Protein AF-A0A9E4GJN6-F1 (afdb_monomer)

pLDDT: mean 84.52, std 15.4, range [26.72, 98.75]

Structure (mmCIF, N/CA/C/O backbone):
data_AF-A0A9E4GJN6-F1
#
_entry.id   AF-A0A9E4GJN6-F1
#
loop_
_atom_site.group_PDB
_atom_site.id
_atom_site.type_symbol
_atom_site.label_atom_id
_atom_site.label_alt_id
_atom_site.label_comp_id
_atom_site.label_asym_id
_atom_site.label_entity_id
_atom_site.label_seq_id
_atom_site.pdbx_PDB_ins_code
_atom_site.Cartn_x
_atom_site.Cartn_y
_atom_site.Cartn_z
_atom_site.occupancy
_atom_site.B_iso_or_equiv
_atom_site.auth_seq_id
_atom_site.auth_comp_id
_atom_site.auth_asym_id
_atom_site.auth_atom_id
_atom_site.pdbx_PDB_model_num
ATOM 1 N N . LEU A 1 1 ? 10.214 26.063 62.057 1.00 31.38 1 LEU A N 1
ATOM 2 C CA . LEU A 1 1 ? 10.493 26.583 60.701 1.00 31.38 1 LEU A CA 1
ATOM 3 C C . LEU A 1 1 ? 10.952 25.384 59.884 1.00 31.38 1 LEU A C 1
ATOM 5 O O . LEU A 1 1 ? 11.911 24.761 60.309 1.00 31.38 1 LEU A O 1
ATOM 9 N N . MET A 1 2 ? 10.100 24.834 59.010 1.00 27.89 2 MET A N 1
ATOM 10 C CA . MET A 1 2 ? 9.991 25.189 57.573 1.00 27.89 2 MET A CA 1
ATOM 11 C C . MET A 1 2 ? 11.315 24.928 56.828 1.00 27.89 2 MET A C 1
ATOM 13 O O . MET A 1 2 ? 12.342 25.403 57.285 1.00 27.89 2 MET A O 1
ATOM 17 N N . ALA A 1 3 ? 11.370 24.251 55.681 1.00 27.33 3 ALA A N 1
ATOM 18 C CA . ALA A 1 3 ? 10.321 23.753 54.797 1.00 27.33 3 ALA A CA 1
ATOM 19 C C . ALA A 1 3 ? 10.941 22.824 53.728 1.00 27.33 3 ALA A C 1
ATOM 21 O O . ALA A 1 3 ? 12.058 23.072 53.294 1.00 27.33 3 ALA A O 1
ATOM 22 N N . ILE A 1 4 ? 10.159 21.815 53.326 1.00 30.69 4 ILE A N 1
ATOM 23 C CA . ILE A 1 4 ? 9.857 21.399 51.941 1.00 30.69 4 ILE A CA 1
ATOM 24 C C . ILE A 1 4 ? 11.052 21.118 51.009 1.00 30.69 4 ILE A C 1
ATOM 26 O O . ILE A 1 4 ? 11.680 22.035 50.491 1.00 30.69 4 ILE A O 1
ATOM 30 N N . VAL A 1 5 ? 11.231 19.839 50.662 1.00 31.20 5 VAL A N 1
ATOM 31 C CA . VAL A 1 5 ? 11.744 19.433 49.344 1.00 31.20 5 VAL A CA 1
ATOM 32 C C . VAL A 1 5 ? 10.673 18.564 48.698 1.00 31.20 5 VAL A C 1
ATOM 34 O O . VAL A 1 5 ? 10.258 17.549 49.256 1.00 31.20 5 VAL A O 1
ATOM 37 N N . ALA A 1 6 ? 10.166 19.064 47.576 1.00 26.72 6 ALA A N 1
ATOM 38 C CA . ALA A 1 6 ? 9.116 18.478 46.770 1.00 26.72 6 ALA A CA 1
ATOM 39 C C . ALA A 1 6 ? 9.614 17.216 46.057 1.00 26.72 6 ALA A C 1
ATOM 41 O O . ALA A 1 6 ? 10.725 17.176 45.533 1.00 26.72 6 ALA A O 1
ATOM 42 N N . CYS A 1 7 ? 8.754 16.204 46.050 1.00 27.55 7 CYS A N 1
ATOM 43 C CA . CYS A 1 7 ? 8.857 15.017 45.220 1.00 27.55 7 CYS A CA 1
ATOM 44 C C . CYS A 1 7 ? 8.468 15.423 43.790 1.00 27.55 7 CYS A C 1
ATOM 46 O O . CYS A 1 7 ? 7.348 15.892 43.587 1.00 27.55 7 CYS A O 1
ATOM 48 N N . PHE A 1 8 ? 9.384 15.288 42.831 1.00 27.77 8 PHE A N 1
ATOM 49 C CA . PHE A 1 8 ? 9.070 15.355 41.405 1.00 27.77 8 PHE A CA 1
ATOM 50 C C . PHE A 1 8 ? 8.965 13.921 40.878 1.00 27.77 8 PHE A C 1
ATOM 52 O O . PHE A 1 8 ? 9.944 13.179 40.866 1.00 27.77 8 PHE A O 1
ATOM 59 N N . LEU A 1 9 ? 7.734 13.553 40.529 1.00 37.59 9 LEU A N 1
ATOM 60 C CA . LEU A 1 9 ? 7.370 12.468 39.621 1.00 37.59 9 LEU A CA 1
ATOM 61 C C . LEU A 1 9 ? 7.603 12.918 38.165 1.00 37.59 9 LEU A C 1
ATOM 63 O O . LEU A 1 9 ? 7.731 14.122 37.932 1.00 37.59 9 LEU A O 1
ATOM 67 N N . LEU A 1 10 ? 7.497 11.945 37.243 1.00 31.16 10 LEU A N 1
ATOM 68 C CA . LEU A 1 10 ? 7.407 12.009 35.766 1.00 31.16 10 LEU A CA 1
ATOM 69 C C . LEU A 1 10 ? 8.716 11.612 35.054 1.00 31.16 10 LEU A C 1
ATOM 71 O O . LEU A 1 10 ? 9.776 12.122 35.392 1.00 31.16 10 LEU A O 1
ATOM 75 N N . SER A 1 11 ? 8.730 10.719 34.062 1.00 29.59 11 SER A N 1
ATOM 76 C CA . SER A 1 11 ? 7.652 9.983 33.376 1.00 29.59 11 SER A CA 1
ATOM 77 C C . SER A 1 11 ? 8.305 8.911 32.492 1.00 29.59 11 SER A C 1
ATOM 79 O O . SER A 1 11 ? 9.016 9.259 31.552 1.00 29.59 11 SER A O 1
ATOM 81 N N . GLY A 1 12 ? 8.102 7.630 32.805 1.00 27.38 12 GLY A N 1
ATOM 82 C CA . GLY A 1 12 ? 8.362 6.537 31.864 1.00 27.38 12 GLY A CA 1
ATOM 83 C C . GLY A 1 12 ? 7.156 6.369 30.941 1.00 27.38 12 GLY A C 1
ATOM 84 O O . GLY A 1 12 ? 6.028 6.573 31.393 1.00 27.38 12 GLY A O 1
ATOM 85 N N . GLY A 1 13 ? 7.379 6.001 29.677 1.00 33.31 13 GLY A N 1
ATOM 86 C CA . GLY A 1 13 ? 6.346 5.341 28.880 1.00 33.31 13 GLY A CA 1
ATOM 87 C C . GLY A 1 13 ? 6.013 4.043 29.600 1.00 33.31 13 GLY A C 1
ATOM 88 O O . GLY A 1 13 ? 6.795 3.098 29.590 1.00 33.31 13 GLY A O 1
ATOM 89 N N . ALA A 1 14 ? 4.946 4.078 30.387 1.00 36.75 14 ALA A N 1
ATOM 90 C CA . ALA A 1 14 ? 4.590 2.994 31.271 1.00 36.75 14 ALA A CA 1
ATOM 91 C C . ALA A 1 14 ? 3.923 1.898 30.442 1.00 36.75 14 ALA A C 1
ATOM 93 O O . ALA A 1 14 ? 2.883 2.139 29.836 1.00 36.75 14 ALA A O 1
ATOM 94 N N . PHE A 1 15 ? 4.440 0.672 30.515 1.00 42.88 15 PHE A N 1
ATOM 95 C CA . PHE A 1 15 ? 3.524 -0.460 30.568 1.00 42.88 15 PHE A CA 1
ATOM 96 C C . PHE A 1 15 ? 2.531 -0.141 31.682 1.00 42.88 15 PHE A C 1
ATOM 98 O O . PHE A 1 15 ? 2.933 0.025 32.841 1.00 42.88 15 PHE A O 1
ATOM 105 N N . ALA A 1 16 ? 1.254 0.012 31.349 1.00 40.25 16 ALA A N 1
ATOM 106 C CA . ALA A 1 16 ? 0.250 0.099 32.386 1.00 40.25 16 ALA A CA 1
ATOM 107 C C . ALA A 1 16 ? 0.210 -1.276 33.061 1.00 40.25 16 ALA A C 1
ATOM 109 O O . ALA A 1 16 ? -0.337 -2.232 32.518 1.00 40.25 16 ALA A O 1
ATOM 110 N N . GLN A 1 17 ? 0.828 -1.395 34.241 1.00 43.16 17 GLN A N 1
ATOM 111 C CA . GLN A 1 17 ? 0.451 -2.447 35.174 1.00 43.16 17 GLN A CA 1
ATOM 112 C C . GLN A 1 17 ? -0.964 -2.115 35.629 1.00 43.16 17 GLN A C 1
ATOM 114 O O . GLN A 1 17 ? -1.170 -1.371 36.590 1.00 43.16 17 GLN A O 1
ATOM 119 N N . THR A 1 18 ? -1.944 -2.622 34.891 1.00 46.59 18 THR A N 1
ATOM 120 C CA . THR A 1 18 ? -3.306 -2.683 35.399 1.00 46.59 18 THR A CA 1
ATOM 121 C C . THR A 1 18 ? -3.316 -3.670 36.571 1.00 46.59 18 THR A C 1
ATOM 123 O O . THR A 1 18 ? -2.390 -4.470 36.746 1.00 46.59 18 THR A O 1
ATOM 126 N N . GLY A 1 19 ? -4.359 -3.649 37.401 1.00 48.06 19 GLY A N 1
ATOM 127 C CA . GLY A 1 19 ? -4.538 -4.686 38.424 1.00 48.06 19 GLY A CA 1
ATOM 128 C C . GLY A 1 19 ? -4.570 -6.120 37.860 1.00 48.06 19 GLY A C 1
ATOM 129 O O . GLY A 1 19 ? -4.458 -7.052 38.653 1.00 48.06 19 GLY A O 1
ATOM 130 N N . ASN A 1 20 ? -4.660 -6.262 36.525 1.00 47.84 20 ASN A N 1
ATOM 131 C CA . ASN A 1 20 ? -4.907 -7.473 35.745 1.00 47.84 20 ASN A CA 1
ATOM 132 C C . ASN A 1 20 ? -3.921 -7.634 34.551 1.00 47.84 20 ASN A C 1
ATOM 134 O O . ASN A 1 20 ? -4.320 -8.023 33.464 1.00 47.84 20 ASN A O 1
ATOM 138 N N . GLY A 1 21 ? -2.630 -7.303 34.701 1.00 65.00 21 GLY A N 1
ATOM 139 C CA . GLY A 1 21 ? -1.608 -7.611 33.676 1.00 65.00 21 GLY A CA 1
ATOM 140 C C . GLY A 1 21 ? -1.225 -6.458 32.729 1.00 65.00 21 GLY A C 1
ATOM 141 O O . GLY A 1 21 ? -1.620 -5.306 32.930 1.00 65.00 21 GLY A O 1
ATOM 142 N N . MET A 1 22 ? -0.356 -6.755 31.748 1.00 83.75 22 MET A N 1
ATOM 143 C CA . MET A 1 22 ? 0.153 -5.796 30.748 1.00 83.75 22 MET A CA 1
ATOM 144 C C . MET A 1 22 ? -0.842 -5.621 29.594 1.00 83.75 22 MET A C 1
ATOM 146 O O . MET A 1 22 ? -1.491 -6.585 29.197 1.00 83.75 22 MET A O 1
ATOM 150 N N . ALA A 1 23 ? -0.926 -4.413 29.034 1.00 87.81 23 ALA A N 1
ATOM 151 C CA . ALA A 1 23 ? -1.782 -4.105 27.889 1.00 87.81 23 ALA A CA 1
ATOM 152 C C . ALA A 1 23 ? -1.215 -2.947 27.050 1.00 87.81 23 ALA A C 1
ATOM 154 O O . ALA A 1 23 ? -0.400 -2.163 27.547 1.00 87.81 23 ALA A O 1
ATOM 155 N N . MET A 1 24 ? -1.654 -2.838 25.794 1.00 86.00 24 MET A N 1
ATOM 156 C CA . MET A 1 24 ? -1.242 -1.800 24.848 1.00 86.00 24 MET A CA 1
ATOM 157 C C . MET A 1 24 ? -2.354 -1.483 23.841 1.00 86.00 24 MET A C 1
ATOM 159 O O . MET A 1 24 ? -2.950 -2.393 23.269 1.00 86.00 24 MET A O 1
ATOM 163 N N . LEU A 1 25 ? -2.617 -0.189 23.623 1.00 86.38 25 LEU A N 1
ATOM 164 C CA . LEU A 1 25 ? -3.389 0.314 22.482 1.00 86.38 25 LEU A CA 1
ATOM 165 C C . LEU A 1 25 ? -2.405 0.545 21.332 1.00 86.38 25 LEU A C 1
ATOM 167 O O . LEU A 1 25 ? -1.467 1.323 21.490 1.00 86.38 25 LEU A O 1
ATOM 171 N N . GLU A 1 26 ? -2.586 -0.163 20.220 1.00 80.56 26 GLU A N 1
ATOM 172 C CA . GLU A 1 26 ? -1.660 -0.126 19.078 1.00 80.56 26 GLU A CA 1
ATOM 173 C C . GLU A 1 26 ? -2.205 0.732 17.936 1.00 80.56 26 GLU A C 1
ATOM 175 O O . GLU A 1 26 ? -1.451 1.471 17.309 1.00 80.56 26 GLU A O 1
ATOM 180 N N . ASN A 1 27 ? -3.516 0.661 17.691 1.00 81.75 27 ASN A N 1
ATOM 181 C CA . ASN A 1 27 ? -4.197 1.473 16.692 1.00 81.75 27 ASN A CA 1
ATOM 182 C C . ASN A 1 27 ? -5.457 2.108 17.307 1.00 81.75 27 ASN A C 1
ATOM 184 O O . ASN A 1 27 ? -6.266 1.372 17.879 1.00 81.75 27 ASN A O 1
ATOM 188 N N . PRO A 1 28 ? -5.663 3.431 17.187 1.00 87.31 28 PRO A N 1
ATOM 189 C CA . PRO A 1 28 ? -4.863 4.378 16.408 1.00 87.31 28 PRO A CA 1
ATOM 190 C C . PRO A 1 28 ? -3.548 4.786 17.082 1.00 87.31 28 PRO A C 1
ATOM 192 O O . PRO A 1 28 ? -3.448 4.829 18.308 1.00 87.31 28 PRO A O 1
ATOM 195 N N . ALA A 1 29 ? -2.553 5.136 16.264 1.00 80.25 29 ALA A N 1
ATOM 196 C CA . ALA A 1 29 ? -1.351 5.808 16.747 1.00 80.25 29 ALA A CA 1
ATOM 197 C C . ALA A 1 29 ? -1.686 7.245 17.211 1.00 80.25 29 ALA A C 1
ATOM 199 O O . ALA A 1 29 ? -2.572 7.879 16.622 1.00 80.25 29 ALA A O 1
ATOM 200 N N . PRO A 1 30 ? -0.993 7.788 18.229 1.00 79.50 30 PRO A N 1
ATOM 201 C CA . PRO A 1 30 ? -1.149 9.186 18.624 1.00 79.50 30 PRO A CA 1
ATOM 202 C C . PRO A 1 30 ? -0.859 10.148 17.466 1.00 79.50 30 PRO A C 1
ATOM 204 O O . PRO A 1 30 ? 0.038 9.902 16.663 1.00 79.50 30 PRO A O 1
ATOM 207 N N . ASP A 1 31 ? -1.617 11.240 17.404 1.00 81.88 31 ASP A N 1
ATOM 208 C CA . ASP A 1 31 ? -1.528 12.309 16.404 1.00 81.88 31 ASP A CA 1
ATOM 209 C C . ASP A 1 31 ? -1.709 11.824 14.947 1.00 81.88 31 ASP A C 1
ATOM 211 O O . ASP A 1 31 ? -1.240 12.458 14.001 1.00 81.88 31 ASP A O 1
ATOM 215 N N . SER A 1 32 ? -2.400 10.693 14.750 1.00 84.00 32 SER A N 1
ATOM 216 C CA . SER A 1 32 ? -2.666 10.119 13.423 1.00 84.00 32 SER A CA 1
ATOM 217 C C . SER A 1 32 ? -3.962 10.631 12.786 1.00 84.00 32 SER A C 1
ATOM 219 O O . SER A 1 32 ? -4.896 11.050 13.474 1.00 84.00 32 SER A O 1
ATOM 221 N N . TYR A 1 33 ? -4.038 10.556 11.455 1.00 89.56 33 TYR A N 1
ATOM 222 C CA . TYR A 1 33 ? -5.273 10.783 10.702 1.00 89.56 33 TYR A CA 1
ATOM 223 C C . TYR A 1 33 ? -6.120 9.514 10.626 1.00 89.56 33 TYR A C 1
ATOM 225 O O . TYR A 1 33 ? -5.588 8.411 10.498 1.00 89.56 33 TYR A O 1
ATOM 233 N N . GLN A 1 34 ? -7.439 9.680 10.672 1.00 92.25 34 GLN A N 1
ATOM 234 C CA . GLN A 1 34 ? -8.417 8.602 10.593 1.00 92.25 34 GLN A CA 1
ATOM 235 C C . GLN A 1 34 ? -9.565 8.983 9.649 1.00 92.25 34 GLN A C 1
ATOM 237 O O . GLN A 1 34 ? -10.049 10.114 9.650 1.00 92.25 34 GLN A O 1
ATOM 242 N N . SER A 1 35 ? -10.022 8.027 8.844 1.00 93.94 35 SER A N 1
ATOM 243 C CA . SER A 1 35 ? -11.122 8.209 7.893 1.00 93.94 35 SER A CA 1
ATOM 244 C C . SER A 1 35 ? -11.776 6.872 7.560 1.00 93.94 35 SER A C 1
ATOM 246 O O . SER A 1 35 ? -11.163 5.816 7.726 1.00 93.94 35 SER A O 1
ATOM 248 N N . GLY A 1 36 ? -13.006 6.913 7.046 1.00 92.62 36 GLY A N 1
ATOM 249 C CA . GLY A 1 36 ? -13.707 5.712 6.596 1.00 92.62 36 GLY A CA 1
ATOM 250 C C . GLY A 1 36 ? -13.976 4.711 7.721 1.00 92.62 36 GLY A C 1
ATOM 251 O O . GLY A 1 36 ? -14.265 5.088 8.857 1.00 92.62 36 GLY A O 1
ATOM 252 N N . ILE A 1 37 ? -13.905 3.423 7.396 1.00 90.56 37 ILE A N 1
ATOM 253 C CA . ILE A 1 37 ? -14.137 2.315 8.323 1.00 90.56 37 ILE A CA 1
ATOM 254 C C . ILE A 1 37 ? -12.796 1.658 8.657 1.00 90.56 37 ILE A C 1
ATOM 256 O O . ILE A 1 37 ? -12.123 1.116 7.782 1.00 90.56 37 ILE A O 1
ATOM 260 N N . ALA A 1 38 ? -12.419 1.679 9.935 1.00 86.31 38 ALA A N 1
ATOM 261 C CA . ALA A 1 38 ? -11.152 1.137 10.419 1.00 86.31 38 ALA A CA 1
ATOM 262 C C . ALA A 1 38 ? -11.326 0.404 11.758 1.00 86.31 38 ALA A C 1
ATOM 264 O O . ALA A 1 38 ? -12.386 0.440 12.383 1.00 86.31 38 ALA A O 1
ATOM 265 N N . VAL A 1 39 ? -10.281 -0.293 12.202 1.00 85.69 39 VAL A N 1
ATOM 266 C CA . VAL A 1 39 ? -10.277 -1.029 13.474 1.00 85.69 39 VAL A CA 1
ATOM 267 C C . VAL A 1 39 ? -9.477 -0.273 14.516 1.00 85.69 39 VAL A C 1
ATOM 269 O O . VAL A 1 39 ? -8.339 0.086 14.263 1.00 85.69 39 VAL A O 1
ATOM 272 N N . ILE A 1 40 ? -10.019 -0.126 15.716 1.00 90.69 40 ILE A N 1
ATOM 273 C CA . ILE A 1 40 ? -9.267 0.217 16.923 1.00 90.69 40 ILE A CA 1
ATOM 274 C C . ILE A 1 40 ? -8.802 -1.101 17.557 1.00 90.69 40 ILE A C 1
ATOM 276 O O . ILE A 1 40 ? -9.627 -1.984 17.801 1.00 90.69 40 ILE A O 1
ATOM 280 N N . SER A 1 41 ? -7.501 -1.279 17.790 1.00 87.88 41 SER A N 1
ATOM 281 C CA . SER A 1 41 ? -6.931 -2.573 18.202 1.00 87.88 41 SER A CA 1
ATOM 282 C C . SER A 1 41 ? -5.725 -2.464 19.121 1.00 87.88 41 SER A C 1
ATOM 284 O O . SER A 1 41 ? -5.034 -1.445 19.189 1.00 87.88 41 SER A O 1
ATOM 286 N N . GLY A 1 42 ? -5.445 -3.576 19.791 1.00 86.94 42 GLY A N 1
ATOM 287 C CA . GLY A 1 42 ? -4.287 -3.754 20.648 1.00 86.94 42 GLY A CA 1
ATOM 288 C C . GLY A 1 42 ? -4.304 -5.127 21.311 1.00 86.94 42 GLY A C 1
ATOM 289 O O . GLY A 1 42 ? -4.940 -6.062 20.813 1.00 86.94 42 GLY A O 1
ATOM 290 N N . TRP A 1 43 ? -3.639 -5.244 22.458 1.00 89.38 43 TRP A N 1
ATOM 291 C CA . TRP A 1 43 ? -3.649 -6.464 23.266 1.00 89.38 43 TRP A CA 1
ATOM 292 C C . TRP A 1 43 ? -3.679 -6.177 24.770 1.00 89.38 43 TRP A C 1
ATOM 294 O O . TRP A 1 43 ? -3.259 -5.112 25.223 1.00 89.38 43 TRP A O 1
ATOM 304 N N . ALA A 1 44 ? -4.167 -7.143 25.547 1.00 92.50 44 ALA A N 1
ATOM 305 C CA . ALA A 1 44 ? -4.166 -7.147 27.010 1.00 92.50 44 ALA A CA 1
ATOM 306 C C . ALA A 1 44 ? -4.038 -8.590 27.525 1.00 92.50 44 ALA A C 1
ATOM 308 O O . ALA A 1 44 ? -4.712 -9.464 26.996 1.00 92.50 44 ALA A O 1
ATOM 309 N N . CYS A 1 45 ? -3.186 -8.845 28.526 1.00 89.62 45 CYS A N 1
ATOM 310 C CA . CYS A 1 45 ? -2.852 -10.216 28.950 1.00 89.62 45 CYS A CA 1
ATOM 311 C C . CYS A 1 45 ? -3.936 -10.943 29.768 1.00 89.62 45 CYS A C 1
ATOM 313 O O . CYS A 1 45 ? -4.003 -12.158 29.717 1.00 89.62 45 CYS A O 1
ATOM 315 N N . ASP A 1 46 ? -4.746 -10.241 30.567 1.00 85.81 46 ASP A N 1
ATOM 316 C CA . ASP A 1 46 ? -5.742 -10.889 31.439 1.00 85.81 46 ASP A CA 1
ATOM 317 C C . ASP A 1 46 ? -7.013 -10.027 31.587 1.00 85.81 46 ASP A C 1
ATOM 319 O O . ASP A 1 46 ? -7.461 -9.737 32.701 1.00 85.81 46 ASP A O 1
ATOM 323 N N . ALA A 1 47 ? -7.592 -9.564 30.476 1.00 89.62 47 ALA A N 1
ATOM 324 C CA . ALA A 1 47 ? -8.806 -8.745 30.515 1.00 89.62 47 ALA A CA 1
ATOM 325 C C . ALA A 1 47 ? -10.078 -9.610 30.508 1.00 89.62 47 ALA A C 1
ATOM 327 O O . ALA A 1 47 ? -10.192 -10.559 29.736 1.00 89.62 47 ALA A O 1
ATOM 328 N N . GLN A 1 48 ? -11.070 -9.268 31.337 1.00 89.69 48 GLN A N 1
ATOM 329 C CA . GLN A 1 48 ? -12.422 -9.838 31.216 1.00 89.69 48 GLN A CA 1
ATOM 330 C C . GLN A 1 48 ? -13.274 -9.029 30.240 1.00 89.69 48 GLN A C 1
ATOM 332 O O . GLN A 1 48 ? -14.138 -9.580 29.562 1.00 89.69 48 GLN A O 1
ATOM 337 N N . GLU A 1 49 ? -13.030 -7.723 30.184 1.00 91.56 49 GLU A N 1
ATOM 338 C CA . GLU A 1 49 ? -13.708 -6.786 29.305 1.00 91.56 49 GLU A CA 1
ATOM 339 C C . GLU A 1 49 ? -12.717 -5.741 28.786 1.00 91.56 49 GLU A C 1
ATOM 341 O O . GLU A 1 49 ? -11.944 -5.158 29.555 1.00 91.56 49 GLU A O 1
ATOM 346 N N . ILE A 1 50 ? -12.786 -5.468 27.481 1.00 94.38 50 ILE A N 1
ATOM 347 C CA . ILE A 1 50 ? -12.128 -4.319 26.865 1.00 94.38 50 ILE A CA 1
ATOM 348 C C . ILE A 1 50 ? -13.193 -3.300 26.474 1.00 94.38 50 ILE A C 1
ATOM 350 O O . ILE A 1 50 ? -14.132 -3.612 25.741 1.00 94.38 50 ILE A O 1
ATOM 354 N N . VAL A 1 51 ? -13.019 -2.066 26.940 1.00 95.50 51 VAL A N 1
ATOM 355 C CA . VAL A 1 51 ? -13.864 -0.928 26.571 1.00 95.50 51 VAL A CA 1
ATOM 356 C C . VAL A 1 51 ? -13.033 0.073 25.785 1.00 95.50 51 VAL A C 1
ATOM 358 O O . VAL A 1 51 ? -11.949 0.469 26.218 1.00 95.50 51 VAL A O 1
ATOM 361 N N . ILE A 1 52 ? -13.565 0.493 24.643 1.00 96.56 52 ILE A N 1
ATOM 362 C CA . ILE A 1 52 ? -13.037 1.588 23.838 1.00 96.56 52 ILE A CA 1
ATOM 363 C C . ILE A 1 52 ? -13.928 2.798 24.049 1.00 96.56 52 ILE A C 1
ATOM 365 O O . ILE A 1 52 ? -15.138 2.752 23.826 1.00 96.56 52 ILE A O 1
ATOM 369 N N . GLU A 1 53 ? -13.316 3.883 24.490 1.00 97.31 53 GLU A N 1
ATOM 370 C CA . GLU A 1 53 ? -13.954 5.179 24.601 1.00 97.31 53 GLU A CA 1
ATOM 371 C C . GLU A 1 53 ? -13.504 6.063 23.444 1.00 97.31 53 GLU A C 1
ATOM 373 O O . GLU A 1 53 ? -12.307 6.181 23.186 1.00 97.31 53 GLU A O 1
ATOM 378 N N . ILE A 1 54 ? -14.468 6.666 22.753 1.00 97.00 54 ILE A N 1
ATOM 379 C CA . ILE A 1 54 ? -14.243 7.668 21.710 1.00 97.00 54 ILE A CA 1
ATOM 380 C C . ILE A 1 54 ? -14.966 8.924 22.179 1.00 97.00 54 ILE A C 1
ATOM 382 O O . ILE A 1 54 ? -16.200 8.963 22.217 1.00 97.00 54 ILE A O 1
ATOM 386 N N . ASP A 1 55 ? -14.189 9.916 22.598 1.00 95.69 55 ASP A N 1
ATOM 387 C CA . ASP A 1 55 ? -14.658 11.110 23.299 1.00 95.69 55 ASP A CA 1
ATOM 388 C C . ASP A 1 55 ? -15.546 10.762 24.514 1.00 95.69 55 ASP A C 1
ATOM 390 O O . ASP A 1 55 ? -15.063 10.226 25.511 1.00 95.69 55 ASP A O 1
ATOM 394 N N . ASP A 1 56 ? -16.849 11.052 24.437 1.00 91.00 56 ASP A N 1
ATOM 395 C CA . ASP A 1 56 ? -17.836 10.810 25.497 1.00 91.00 56 ASP A CA 1
ATOM 396 C C . ASP A 1 56 ? -18.613 9.486 25.319 1.00 91.00 56 ASP A C 1
ATOM 398 O O . ASP A 1 56 ? -19.531 9.192 26.093 1.00 91.00 56 ASP A O 1
ATOM 402 N N . MET A 1 57 ? -18.302 8.698 24.285 1.00 92.88 57 MET A N 1
ATOM 403 C CA . MET A 1 57 ? -18.967 7.425 23.988 1.00 92.88 57 MET A CA 1
ATOM 404 C C . MET A 1 57 ? -18.115 6.242 24.441 1.00 92.88 57 MET A C 1
ATOM 406 O O . MET A 1 57 ? -16.898 6.277 24.312 1.00 92.88 57 MET A O 1
ATOM 410 N N . SER A 1 58 ? -18.757 5.172 24.915 1.00 94.31 58 SER A N 1
ATOM 411 C CA . SER A 1 58 ? -18.087 3.947 25.371 1.00 94.31 58 SER A CA 1
ATOM 412 C C . SER A 1 58 ? -18.672 2.725 24.672 1.00 94.31 58 SER A C 1
ATOM 414 O O . SER A 1 58 ? -19.894 2.554 24.635 1.00 94.31 58 SER A O 1
ATOM 416 N N . PHE A 1 59 ? -17.800 1.856 24.171 1.00 92.38 59 PHE A N 1
ATOM 417 C CA . PHE A 1 59 ? -18.161 0.662 23.417 1.00 92.38 59 PHE A CA 1
ATOM 418 C C . PHE A 1 59 ? -17.390 -0.551 23.929 1.00 92.38 59 PHE A C 1
ATOM 420 O O . PHE A 1 59 ? -16.193 -0.463 24.198 1.00 92.38 59 PHE A O 1
ATOM 427 N N . ALA A 1 60 ? -18.064 -1.694 24.032 1.00 91.25 60 ALA A N 1
ATOM 428 C CA . ALA A 1 60 ? -17.383 -2.961 24.260 1.00 91.25 60 ALA A CA 1
ATOM 429 C C . ALA A 1 60 ? -16.635 -3.376 22.983 1.00 91.25 60 ALA A C 1
ATOM 431 O O . ALA A 1 60 ? -17.218 -3.398 21.892 1.00 91.25 60 ALA A O 1
ATOM 432 N N . ALA A 1 61 ? -15.352 -3.698 23.125 1.00 90.94 61 ALA A N 1
ATOM 433 C CA . ALA A 1 61 ? -14.545 -4.292 22.069 1.00 90.94 61 ALA A CA 1
ATOM 434 C C . ALA A 1 61 ? -14.528 -5.809 22.211 1.00 90.94 61 ALA A C 1
ATOM 436 O O . ALA A 1 61 ? -14.525 -6.343 23.322 1.00 90.94 61 ALA A O 1
ATOM 437 N N . ALA A 1 62 ? -14.458 -6.505 21.080 1.00 87.44 62 ALA A N 1
ATOM 438 C CA . ALA A 1 62 ? -14.264 -7.940 21.112 1.00 87.44 62 ALA A CA 1
ATOM 439 C C . ALA A 1 62 ? -12.799 -8.245 21.461 1.00 87.44 62 ALA A C 1
ATOM 441 O O . ALA A 1 62 ? -11.879 -7.572 20.991 1.00 87.44 62 ALA A O 1
ATOM 442 N N . TYR A 1 63 ? -12.595 -9.262 22.291 1.00 87.81 63 TYR A N 1
ATOM 443 C CA . TYR A 1 63 ? -11.310 -9.672 22.859 1.00 87.81 63 TYR A CA 1
ATOM 444 C C . TYR A 1 63 ? -11.146 -11.190 22.710 1.00 87.81 63 TYR A C 1
ATOM 446 O O . TYR A 1 63 ? -12.145 -11.906 22.646 1.00 87.81 63 TYR A O 1
ATOM 454 N N . GLY A 1 64 ? -9.906 -11.676 22.612 1.00 82.69 64 GLY A N 1
ATOM 455 C CA . GLY A 1 64 ? -9.609 -13.101 22.416 1.00 82.69 64 GLY A CA 1
ATOM 456 C C . GLY A 1 64 ? -8.960 -13.450 21.073 1.00 82.69 64 GLY A C 1
ATOM 457 O O . GLY A 1 64 ? -8.872 -14.623 20.717 1.00 82.69 64 GLY A O 1
ATOM 458 N N . THR A 1 65 ? -8.530 -12.461 20.278 1.00 82.00 65 THR A N 1
ATOM 459 C CA . THR A 1 65 ? -7.845 -12.751 19.002 1.00 82.00 65 THR A CA 1
ATOM 460 C C . THR A 1 65 ? -6.441 -13.288 19.268 1.00 82.00 65 THR A C 1
ATOM 462 O O . THR A 1 65 ? -5.716 -12.754 20.107 1.00 82.00 65 THR A O 1
ATOM 465 N N . MET A 1 66 ? -6.028 -14.308 18.512 1.00 78.75 66 MET A N 1
ATOM 466 C CA . MET A 1 66 ? -4.696 -14.904 18.626 1.00 78.75 66 MET A CA 1
ATOM 467 C C . MET A 1 66 ? -3.588 -13.927 18.194 1.00 78.75 66 MET A C 1
ATOM 469 O O . MET A 1 66 ? -3.589 -13.409 17.080 1.00 78.75 66 MET A O 1
ATOM 473 N N . ARG A 1 67 ? -2.605 -13.738 19.070 1.00 75.94 67 ARG A N 1
ATOM 474 C CA . ARG A 1 67 ? -1.435 -12.864 18.971 1.00 75.94 67 ARG A CA 1
ATOM 475 C C . ARG A 1 67 ? -0.201 -13.625 19.438 1.00 75.94 67 ARG A C 1
ATOM 477 O O . ARG A 1 67 ? 0.139 -13.633 20.620 1.00 75.94 67 ARG A O 1
ATOM 484 N N . GLY A 1 68 ? 0.451 -14.317 18.505 1.00 73.06 68 GLY A N 1
ATOM 485 C CA . GLY A 1 68 ? 1.613 -15.167 18.799 1.00 73.06 68 GLY A CA 1
ATOM 486 C C . GLY A 1 68 ? 2.777 -14.415 19.452 1.00 73.06 68 GLY A C 1
ATOM 487 O O . GLY A 1 68 ? 3.477 -14.965 20.298 1.00 73.06 68 GLY A O 1
ATOM 488 N N . ASP A 1 69 ? 2.929 -13.139 19.111 1.00 69.94 69 ASP A N 1
ATOM 489 C CA . ASP A 1 69 ? 3.914 -12.211 19.662 1.00 69.94 69 ASP A CA 1
ATOM 490 C C . ASP A 1 69 ? 3.704 -11.915 21.159 1.00 69.94 69 ASP A C 1
ATOM 492 O O . ASP A 1 69 ? 4.646 -11.543 21.857 1.00 69.94 69 ASP A O 1
ATOM 496 N N . THR A 1 70 ? 2.501 -12.147 21.691 1.00 77.88 70 THR A N 1
ATOM 497 C CA . THR A 1 70 ? 2.202 -11.928 23.116 1.00 77.88 70 THR A CA 1
ATOM 498 C C . THR A 1 70 ? 2.579 -13.108 24.016 1.00 77.88 70 THR A C 1
ATOM 500 O O . THR A 1 70 ? 2.664 -12.931 25.230 1.00 77.88 70 THR A O 1
ATOM 503 N N . GLN A 1 71 ? 2.912 -14.279 23.454 1.00 81.00 71 GLN A N 1
ATOM 504 C CA . GLN A 1 71 ? 3.163 -15.520 24.205 1.00 81.00 71 GLN A CA 1
ATOM 505 C C . GLN A 1 71 ? 4.238 -15.392 25.286 1.00 81.00 71 GLN A C 1
ATOM 507 O O . GLN A 1 71 ? 4.064 -15.896 26.398 1.00 81.00 71 GLN A O 1
ATOM 512 N N . GLU A 1 72 ? 5.361 -14.743 24.976 1.00 79.00 72 GLU A N 1
ATOM 513 C CA . GLU A 1 72 ? 6.450 -14.559 25.943 1.00 79.00 72 GLU A CA 1
ATOM 514 C C . GLU A 1 72 ? 6.074 -13.585 27.066 1.00 79.00 72 GLU A C 1
ATOM 516 O O . GLU A 1 72 ? 6.621 -13.661 28.167 1.00 79.00 72 GLU A O 1
ATOM 521 N N . ARG A 1 73 ? 5.133 -12.675 26.792 1.00 83.31 73 ARG A N 1
ATOM 522 C CA . ARG A 1 73 ? 4.767 -11.564 27.668 1.00 83.31 73 ARG A CA 1
ATOM 523 C C . ARG A 1 73 ? 3.565 -11.879 28.561 1.00 83.31 73 ARG A C 1
ATOM 525 O O . ARG A 1 73 ? 3.614 -11.566 29.748 1.00 83.31 73 ARG A O 1
ATOM 532 N N . CYS A 1 74 ? 2.521 -12.476 27.998 1.00 84.06 74 CYS A N 1
ATOM 533 C CA . CYS A 1 74 ? 1.257 -12.771 28.673 1.00 84.06 74 CYS A CA 1
ATOM 534 C C . CYS A 1 74 ? 1.183 -14.213 29.194 1.00 84.06 74 CYS A C 1
ATOM 536 O O . CYS A 1 74 ? 0.548 -14.471 30.209 1.00 84.06 74 CYS A O 1
ATOM 538 N N . GLY A 1 75 ? 1.923 -15.147 28.586 1.00 88.06 75 GLY A N 1
ATOM 539 C CA . GLY A 1 75 ? 1.878 -16.570 28.946 1.00 88.06 75 GLY A CA 1
ATOM 540 C C . GLY A 1 75 ? 0.894 -17.395 28.110 1.00 88.06 75 GLY A C 1
ATOM 541 O O . GLY A 1 75 ? 0.933 -18.625 28.171 1.00 88.06 75 GLY A O 1
ATOM 542 N N . ASP A 1 76 ? 0.122 -16.742 27.253 1.00 88.69 76 ASP A N 1
ATOM 543 C CA . ASP A 1 76 ? -0.805 -17.273 26.252 1.00 88.69 76 ASP A CA 1
ATOM 544 C C . ASP A 1 76 ? -0.838 -16.337 25.027 1.00 88.69 76 ASP A C 1
ATOM 546 O O . ASP A 1 76 ? 0.005 -15.448 24.882 1.00 88.69 76 ASP A O 1
ATOM 550 N N . THR A 1 77 ? -1.763 -16.572 24.099 1.00 82.19 77 THR A N 1
ATOM 551 C CA . THR A 1 77 ? -1.808 -15.862 22.815 1.00 82.19 77 THR A CA 1
ATOM 552 C C . THR A 1 77 ? -3.155 -15.238 22.505 1.00 82.19 77 THR A C 1
ATOM 554 O O . THR A 1 77 ? -3.231 -14.452 21.577 1.00 82.19 77 THR A O 1
ATOM 557 N N . ASP A 1 78 ? -4.225 -15.541 23.222 1.00 85.62 78 ASP A N 1
ATOM 558 C CA . ASP A 1 78 ? -5.581 -15.024 22.996 1.00 85.62 78 ASP A CA 1
ATOM 559 C C . ASP A 1 78 ? -5.781 -13.608 23.569 1.00 85.62 78 ASP A C 1
ATOM 561 O O . ASP A 1 78 ? -6.819 -13.266 24.119 1.00 85.62 78 ASP A O 1
ATOM 565 N N . ASN A 1 79 ? -4.778 -12.748 23.393 1.00 87.69 79 ASN A N 1
ATOM 566 C CA . ASN A 1 79 ? -4.690 -11.447 24.056 1.00 87.69 79 ASN A CA 1
ATOM 567 C C . ASN A 1 79 ? -5.134 -10.268 23.193 1.00 87.69 79 ASN A C 1
ATOM 569 O O . ASN A 1 79 ? -5.122 -9.132 23.663 1.00 87.69 79 ASN A O 1
ATOM 573 N N . GLY A 1 80 ? -5.460 -10.480 21.918 1.00 86.94 80 GLY A N 1
ATOM 574 C CA . GLY A 1 80 ? -5.813 -9.398 21.003 1.00 86.94 80 GLY A CA 1
ATOM 575 C C . GLY A 1 80 ? -7.244 -8.901 21.200 1.00 86.94 80 GLY A C 1
ATOM 576 O O . GLY A 1 80 ? -8.166 -9.709 21.342 1.00 86.94 80 GLY A O 1
ATOM 577 N N . PHE A 1 81 ? -7.445 -7.584 21.126 1.00 89.75 81 PHE A N 1
ATOM 578 C CA . PHE A 1 81 ? -8.771 -6.977 20.992 1.00 89.75 81 PHE A CA 1
ATOM 579 C C . PHE A 1 81 ? -8.914 -6.198 19.687 1.00 89.75 81 PHE A C 1
ATOM 581 O O . PHE A 1 81 ? -7.939 -5.676 19.137 1.00 89.75 81 PHE A O 1
ATOM 588 N N . SER A 1 82 ? -10.153 -6.086 19.213 1.00 87.06 82 SER A N 1
ATOM 589 C CA . SER A 1 82 ? -10.508 -5.237 18.081 1.00 87.06 82 SER A CA 1
ATOM 590 C C . SER A 1 82 ? -11.902 -4.633 18.243 1.00 87.06 82 SER A C 1
ATOM 592 O O . SER A 1 82 ? -12.825 -5.257 18.772 1.00 87.06 82 SER A O 1
ATOM 594 N N . PHE A 1 83 ? -12.050 -3.403 17.769 1.00 89.50 83 PHE A N 1
ATOM 595 C CA . PHE A 1 83 ? -13.320 -2.706 17.665 1.00 89.50 83 PHE A CA 1
ATOM 596 C C . PHE A 1 83 ? -13.406 -2.022 16.307 1.00 89.50 83 PHE A C 1
ATOM 598 O O . PHE A 1 83 ? -12.600 -1.151 15.989 1.00 89.50 83 PHE A O 1
ATOM 605 N N . LEU A 1 84 ? -14.371 -2.437 15.490 1.00 87.50 84 LEU A N 1
ATOM 606 C CA . LEU A 1 84 ? -14.630 -1.805 14.206 1.00 87.50 84 LEU A CA 1
ATOM 607 C C . LEU A 1 84 ? -15.359 -0.475 14.414 1.00 87.50 84 LEU A C 1
ATOM 609 O O . LEU A 1 84 ? -16.416 -0.444 15.043 1.00 87.50 84 LEU A O 1
ATOM 613 N N . TRP A 1 85 ? -14.834 0.599 13.832 1.00 91.06 85 TRP A N 1
ATOM 614 C CA . TRP A 1 85 ? -15.430 1.924 13.912 1.00 91.06 85 TRP A CA 1
ATOM 615 C C . TRP A 1 85 ? -15.534 2.580 12.537 1.00 91.06 85 TRP A C 1
ATOM 617 O O . TRP A 1 85 ? -14.597 2.561 11.741 1.00 91.06 85 TRP A O 1
ATOM 627 N N . ASN A 1 86 ? -16.693 3.181 12.270 1.00 92.69 86 ASN A N 1
ATOM 628 C CA . ASN A 1 86 ? -16.886 4.067 11.130 1.00 92.69 86 ASN A CA 1
ATOM 629 C C . ASN A 1 86 ? -16.617 5.505 11.587 1.00 92.69 86 ASN A C 1
ATOM 631 O O . ASN A 1 86 ? -17.456 6.113 12.252 1.00 92.69 86 ASN A O 1
ATOM 635 N N . TRP A 1 87 ? -15.456 6.046 11.220 1.00 94.56 87 TRP A N 1
ATOM 636 C CA . TRP A 1 87 ? -15.007 7.383 11.608 1.00 94.56 87 TRP A CA 1
ATOM 637 C C . TRP A 1 87 ? -15.918 8.501 11.098 1.00 94.56 87 TRP A C 1
ATOM 639 O O . TRP A 1 87 ? -15.966 9.566 11.709 1.00 94.56 87 TRP A O 1
ATOM 649 N N . ASN A 1 88 ? -16.738 8.244 10.072 1.00 93.50 88 ASN A N 1
ATOM 650 C CA . ASN A 1 88 ? -17.768 9.192 9.648 1.00 93.50 88 ASN A CA 1
ATOM 651 C C . ASN A 1 88 ? -18.775 9.536 10.765 1.00 93.50 88 ASN A C 1
ATOM 653 O O . ASN A 1 88 ? -19.399 10.595 10.719 1.00 93.50 88 ASN A O 1
ATOM 657 N N . ASN A 1 89 ? -18.915 8.680 11.785 1.00 92.12 89 ASN A N 1
ATOM 658 C CA . ASN A 1 89 ? -19.783 8.922 12.940 1.00 92.12 89 ASN A CA 1
ATOM 659 C C . ASN A 1 89 ? -19.186 9.875 13.986 1.00 92.12 89 ASN A C 1
ATOM 661 O O . ASN A 1 89 ? -19.924 10.348 14.851 1.00 92.12 89 ASN A O 1
ATOM 665 N N . SER A 1 90 ? -17.882 10.156 13.924 1.00 93.69 90 SER A N 1
ATOM 666 C CA . SER A 1 90 ? -17.207 11.064 14.858 1.00 93.69 90 SER A CA 1
ATOM 667 C C . SER A 1 90 ? -17.372 12.537 14.456 1.00 93.69 90 SER A C 1
ATOM 669 O O . SER A 1 90 ? -17.469 13.405 15.323 1.00 93.69 90 SER A O 1
ATOM 671 N N . GLY A 1 91 ? -17.503 12.813 13.154 1.00 93.25 91 GLY A N 1
ATOM 672 C CA . GLY A 1 91 ? -17.416 14.165 12.594 1.00 93.25 91 GLY A CA 1
ATOM 673 C C . GLY A 1 91 ? -15.968 14.588 12.329 1.00 93.25 91 GLY A C 1
ATOM 674 O O . GLY A 1 91 ? -15.040 13.844 12.625 1.00 93.25 91 GLY A O 1
ATOM 675 N N . ASP A 1 92 ? -15.783 15.763 11.722 1.00 94.94 92 ASP A N 1
ATOM 676 C CA . ASP A 1 92 ? -14.446 16.279 11.404 1.00 94.94 92 ASP A CA 1
ATOM 677 C C . ASP A 1 92 ? -13.779 16.918 12.633 1.00 94.94 92 ASP A C 1
ATOM 679 O O . ASP A 1 92 ? -14.423 17.670 13.376 1.00 94.94 92 ASP A O 1
ATOM 683 N N . GLY A 1 93 ? -12.465 16.725 12.782 1.00 95.19 93 GLY A N 1
ATOM 684 C CA . GLY A 1 93 ? -11.648 17.398 13.797 1.00 95.19 93 GLY A CA 1
ATOM 685 C C . GLY A 1 93 ? -10.846 16.453 14.689 1.00 95.19 93 GLY A C 1
ATOM 686 O O . GLY A 1 93 ? -10.588 15.309 14.331 1.00 95.19 93 GLY A O 1
ATOM 687 N N . GLU A 1 94 ? -10.395 16.958 15.838 1.00 97.06 94 GLU A N 1
ATOM 688 C CA . GLU A 1 94 ? -9.638 16.166 16.813 1.00 97.06 94 GLU A CA 1
ATOM 689 C C . GLU A 1 94 ? -10.570 15.339 17.707 1.00 97.06 94 GLU A C 1
ATOM 691 O O . GLU A 1 94 ? -11.534 15.869 18.262 1.00 97.06 94 GLU A O 1
ATOM 696 N N . HIS A 1 95 ? -10.226 14.065 17.900 1.00 97.56 95 HIS A N 1
ATOM 697 C CA . HIS A 1 95 ? -10.940 13.112 18.752 1.00 97.56 95 HIS A CA 1
ATOM 698 C C . HIS A 1 95 ? -9.968 12.368 19.665 1.00 97.56 95 HIS A C 1
ATOM 700 O O . HIS A 1 95 ? -8.796 12.191 19.330 1.00 97.56 95 HIS A O 1
ATOM 706 N N . THR A 1 96 ? -10.448 11.913 20.822 1.00 97.31 96 THR A N 1
ATOM 707 C CA . THR A 1 96 ? -9.648 11.127 21.774 1.00 97.31 96 THR A CA 1
ATOM 708 C C . THR A 1 96 ? -10.162 9.697 21.847 1.00 97.31 96 THR A C 1
ATOM 710 O O . THR A 1 96 ? -11.335 9.468 22.135 1.00 97.31 96 THR A O 1
ATOM 713 N N . VAL A 1 97 ? -9.267 8.733 21.637 1.00 97.56 97 VAL A N 1
ATOM 714 C CA . VAL A 1 97 ? -9.527 7.303 21.820 1.00 97.56 97 VAL A CA 1
ATOM 715 C C . VAL A 1 97 ? -8.837 6.830 23.084 1.00 97.56 97 VAL A C 1
ATOM 717 O O . VAL A 1 97 ? -7.634 7.025 23.234 1.00 97.56 97 VAL A O 1
ATOM 720 N N . ARG A 1 98 ? -9.567 6.156 23.971 1.00 97.12 98 ARG A N 1
ATOM 721 C CA . ARG A 1 98 ? -9.016 5.544 25.183 1.00 97.12 98 ARG A CA 1
ATOM 722 C C . ARG A 1 98 ? -9.424 4.084 25.287 1.00 97.12 98 ARG A C 1
ATOM 724 O O . ARG A 1 98 ? -10.578 3.741 25.065 1.00 97.12 98 ARG A O 1
ATOM 731 N N . ALA A 1 99 ? -8.481 3.228 25.658 1.00 96.06 99 ALA A N 1
ATOM 732 C CA . ALA A 1 99 ? -8.716 1.808 25.876 1.00 96.06 99 ALA A CA 1
ATOM 733 C C . ALA A 1 99 ? -8.625 1.469 27.366 1.00 96.06 99 ALA A C 1
ATOM 735 O O . ALA A 1 99 ? -7.693 1.890 28.064 1.00 96.06 99 ALA A O 1
ATOM 736 N N . LEU A 1 100 ? -9.612 0.719 27.853 1.00 96.06 100 LEU A N 1
ATOM 737 C CA . LEU A 1 100 ? -9.736 0.297 29.240 1.00 96.06 100 LEU A CA 1
ATOM 738 C C . LEU A 1 100 ? -9.842 -1.223 29.303 1.00 96.06 100 LEU A C 1
ATOM 740 O O . LEU A 1 100 ? -10.597 -1.821 28.543 1.00 96.06 100 LEU A O 1
ATOM 744 N N . ALA A 1 101 ? -9.122 -1.825 30.245 1.00 95.25 101 ALA A N 1
ATOM 745 C CA . ALA A 1 101 ? -9.256 -3.228 30.615 1.00 95.25 101 ALA A CA 1
ATOM 746 C C . ALA A 1 101 ? -9.912 -3.283 31.994 1.00 95.25 101 ALA A C 1
ATOM 748 O O . ALA A 1 101 ? -9.401 -2.688 32.949 1.00 95.25 101 ALA A O 1
ATOM 749 N N . ASP A 1 102 ? -11.075 -3.926 32.086 1.00 94.44 102 ASP A N 1
ATOM 750 C CA . ASP A 1 102 ? -11.849 -4.070 33.327 1.00 94.44 102 ASP A CA 1
ATOM 751 C C . ASP A 1 102 ? -12.081 -2.727 34.054 1.00 94.44 102 ASP A C 1
ATOM 753 O O . ASP A 1 102 ? -11.948 -2.595 35.275 1.00 94.44 102 ASP A O 1
ATOM 757 N N . GLY A 1 103 ? -12.366 -1.680 33.272 1.00 92.88 103 GLY A N 1
ATOM 758 C CA . GLY A 1 103 ? -12.580 -0.310 33.751 1.00 92.88 103 GLY A CA 1
ATOM 759 C C . GLY A 1 103 ? -11.309 0.471 34.116 1.00 92.88 103 GLY A C 1
ATOM 760 O O . GLY A 1 103 ? -11.413 1.607 34.581 1.00 92.88 103 GLY A O 1
ATOM 761 N N . THR A 1 104 ? -10.115 -0.091 33.909 1.00 93.25 104 THR A N 1
ATOM 762 C CA . THR A 1 104 ? -8.829 0.593 34.118 1.00 93.25 104 THR A CA 1
ATOM 763 C C . THR A 1 104 ? -8.230 1.035 32.779 1.00 93.25 104 THR A C 1
ATOM 765 O O . THR A 1 104 ? -7.905 0.171 31.966 1.00 93.25 104 THR A O 1
ATOM 768 N N . PRO A 1 105 ? -8.030 2.345 32.534 1.00 93.56 105 PRO A N 1
ATOM 769 C CA . PRO A 1 105 ? -7.364 2.818 31.322 1.00 93.56 105 PRO A CA 1
ATOM 770 C C . PRO A 1 105 ? -5.924 2.312 31.200 1.00 93.56 105 PRO A C 1
ATOM 772 O O . PRO A 1 105 ? -5.171 2.367 32.175 1.00 93.56 105 PRO 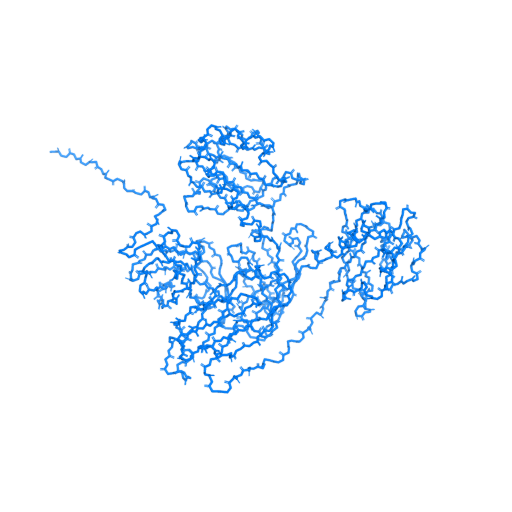A O 1
ATOM 775 N N . PHE A 1 106 ? -5.533 1.873 30.003 1.00 90.19 106 PHE A N 1
ATOM 776 C CA . PHE A 1 106 ? -4.166 1.424 29.702 1.00 90.19 106 PHE A CA 1
ATOM 777 C C . PHE A 1 106 ? -3.550 2.064 28.451 1.00 90.19 106 PHE A C 1
ATOM 779 O O . PHE A 1 106 ? -2.337 1.983 28.279 1.00 90.19 106 PHE A O 1
ATOM 786 N N . GLY A 1 107 ? -4.346 2.710 27.595 1.00 89.25 107 GLY A N 1
ATOM 787 C CA . GLY A 1 107 ? -3.855 3.391 26.397 1.00 89.25 107 GLY A CA 1
ATOM 788 C C . GLY A 1 107 ? -4.770 4.537 25.984 1.00 89.25 107 GLY A C 1
ATOM 789 O O . GLY A 1 107 ? -5.976 4.472 26.209 1.00 89.25 107 GLY A O 1
ATOM 790 N N . GLU A 1 108 ? -4.191 5.586 25.408 1.00 94.06 108 GLU A N 1
ATOM 791 C CA . GLU A 1 108 ? -4.901 6.764 24.909 1.00 94.06 108 GLU A CA 1
ATOM 792 C C . GLU A 1 108 ? -4.181 7.309 23.669 1.00 94.06 108 GLU A C 1
ATOM 794 O O . GLU A 1 108 ? -2.949 7.296 23.621 1.00 94.06 108 GLU A O 1
ATOM 799 N N . ALA A 1 109 ? -4.943 7.777 22.684 1.00 90.00 109 ALA A N 1
ATOM 800 C CA . ALA A 1 109 ? -4.439 8.407 21.472 1.00 90.00 109 ALA A CA 1
ATOM 801 C C . ALA A 1 109 ? -5.375 9.541 21.029 1.00 90.00 109 ALA A C 1
ATOM 803 O O . ALA A 1 109 ? -6.593 9.366 20.981 1.00 90.00 109 ALA A O 1
ATOM 804 N N . THR A 1 110 ? -4.799 10.688 20.674 1.00 92.94 110 THR A N 1
ATOM 805 C CA . THR A 1 110 ? -5.506 11.761 19.962 1.00 92.94 110 THR A CA 1
ATOM 806 C C . THR A 1 110 ? -5.392 11.511 18.464 1.00 92.94 110 THR A C 1
ATOM 808 O O . THR A 1 110 ? -4.316 11.150 17.993 1.00 92.94 110 THR A O 1
ATOM 811 N N . VAL A 1 111 ? -6.475 11.697 17.714 1.00 93.06 111 VAL A N 1
ATOM 812 C CA . VAL A 1 111 ? -6.514 11.516 16.256 1.00 93.06 111 VAL A CA 1
ATOM 813 C C . VAL A 1 111 ? -7.217 12.680 15.573 1.00 93.06 111 VAL A C 1
ATOM 815 O O . VAL A 1 111 ? -8.055 13.336 16.186 1.00 93.06 111 VAL A O 1
ATOM 818 N N . THR A 1 112 ? -6.916 12.912 14.296 1.00 94.12 112 THR A N 1
ATOM 819 C CA . THR A 1 112 ? -7.657 13.850 13.440 1.00 94.12 112 THR A CA 1
ATOM 820 C C . THR A 1 112 ? -8.545 13.080 12.473 1.00 94.12 112 THR A C 1
ATOM 822 O O . THR A 1 112 ? -8.055 12.262 11.698 1.00 94.12 112 THR A O 1
ATOM 825 N N . VAL A 1 113 ? -9.848 13.341 12.502 1.00 96.19 113 VAL A N 1
ATOM 826 C CA . VAL A 1 113 ? -10.839 12.674 11.657 1.00 96.19 113 VAL A CA 1
ATOM 827 C C . VAL A 1 113 ? -11.264 13.584 10.511 1.00 96.19 113 VAL A C 1
ATOM 829 O O . VAL A 1 113 ? -11.523 14.770 10.717 1.00 96.19 113 VAL A O 1
ATOM 832 N N . THR A 1 114 ? -11.362 13.004 9.314 1.00 94.56 114 THR A N 1
ATOM 833 C CA . THR A 1 114 ? -11.996 13.625 8.143 1.00 94.56 114 THR A CA 1
ATOM 834 C C . THR A 1 114 ? -13.112 12.729 7.618 1.00 94.56 114 THR A C 1
ATOM 836 O O . THR A 1 114 ? -12.936 11.516 7.475 1.00 94.56 114 THR A O 1
ATOM 839 N N . THR A 1 115 ? -14.261 13.327 7.317 1.00 93.50 115 THR A N 1
ATOM 840 C CA . THR A 1 115 ? -15.484 12.629 6.910 1.00 93.50 115 THR A CA 1
ATOM 841 C C . THR A 1 115 ? -16.057 13.186 5.605 1.00 93.50 115 THR A C 1
ATOM 843 O O . THR A 1 115 ? -15.703 14.271 5.147 1.00 93.50 115 THR A O 1
ATOM 846 N N . PHE A 1 116 ? -17.015 12.463 5.020 1.00 90.00 116 PHE A N 1
ATOM 847 C CA . PHE A 1 116 ? -17.833 12.963 3.903 1.00 90.00 116 PHE A CA 1
ATOM 848 C C . PHE A 1 116 ? -19.128 13.661 4.363 1.00 90.00 116 PHE A C 1
ATOM 850 O O . PHE A 1 116 ? -20.018 13.926 3.553 1.00 90.00 116 PHE A O 1
ATOM 857 N N . GLY A 1 117 ? -19.291 13.909 5.670 1.00 89.62 117 GLY A N 1
ATOM 858 C CA . GLY A 1 117 ? -20.516 14.475 6.251 1.00 89.62 117 GLY A CA 1
ATOM 859 C C . GLY A 1 117 ? -21.747 13.550 6.207 1.00 89.62 117 GLY A C 1
ATOM 860 O O . GLY A 1 117 ? -22.864 13.994 6.480 1.00 89.62 117 GLY A O 1
ATOM 861 N N . THR A 1 118 ? -21.564 12.274 5.863 1.00 91.38 118 THR A N 1
ATOM 862 C CA . THR A 1 118 ? -22.586 11.214 5.855 1.00 91.38 118 THR A CA 1
ATOM 863 C C . THR A 1 118 ? -22.013 9.960 6.501 1.00 91.38 118 THR A C 1
ATOM 865 O O . THR A 1 118 ? -20.825 9.699 6.360 1.00 91.38 118 THR A O 1
ATOM 868 N N . GLU A 1 119 ? -22.854 9.162 7.162 1.00 89.31 119 GLU A N 1
ATOM 869 C CA . GLU A 1 119 ? -22.441 7.892 7.776 1.00 89.31 119 GLU A CA 1
ATOM 870 C C . GLU A 1 119 ? -21.865 6.918 6.735 1.00 89.31 119 GLU A C 1
ATOM 872 O O . GLU A 1 119 ? -20.811 6.328 6.947 1.00 89.31 119 GLU A O 1
ATOM 877 N N . PHE A 1 120 ? -22.538 6.782 5.590 1.00 90.06 120 PHE A N 1
ATOM 878 C CA . PHE A 1 120 ? -22.061 5.993 4.457 1.00 90.06 120 PHE A CA 1
ATOM 879 C C . PHE A 1 120 ? -22.219 6.806 3.178 1.00 90.06 120 PHE A C 1
ATOM 881 O O . PHE A 1 120 ? -23.331 7.225 2.829 1.00 90.06 120 PHE A O 1
ATOM 888 N N . LEU A 1 121 ? -21.115 7.017 2.474 1.00 90.31 121 LEU A N 1
ATOM 889 C CA . LEU A 1 121 ? -21.110 7.437 1.086 1.00 90.31 121 LEU A CA 1
ATOM 890 C C . LEU A 1 121 ? -21.480 6.223 0.223 1.00 90.31 121 LEU A C 1
ATOM 892 O O . LEU A 1 121 ? -20.941 5.134 0.418 1.00 90.31 121 LEU A O 1
ATOM 896 N N . ARG A 1 122 ? -22.445 6.405 -0.680 1.00 87.81 122 ARG A N 1
ATOM 897 C CA . ARG A 1 122 ? -23.040 5.330 -1.484 1.00 87.81 122 ARG A CA 1
ATOM 898 C C . ARG A 1 122 ? -23.003 5.653 -2.960 1.00 87.81 122 ARG A C 1
ATOM 900 O O . ARG A 1 122 ? -23.096 6.824 -3.329 1.00 87.81 122 ARG A O 1
ATOM 907 N N . ASP A 1 123 ? -22.961 4.599 -3.766 1.00 81.75 123 ASP A N 1
ATOM 908 C CA . ASP A 1 123 ? -22.911 4.654 -5.225 1.00 81.75 123 ASP A CA 1
ATOM 909 C C . ASP A 1 123 ? -21.689 5.454 -5.731 1.00 81.75 123 ASP A C 1
ATOM 911 O O . ASP A 1 123 ? -21.683 5.985 -6.848 1.00 81.75 123 ASP A O 1
ATOM 915 N N . ALA A 1 124 ? -20.647 5.546 -4.898 1.00 83.62 124 ALA A N 1
ATOM 916 C CA . ALA A 1 124 ? -19.415 6.250 -5.213 1.00 83.62 124 ALA A CA 1
ATOM 917 C C . ALA A 1 124 ? -18.431 5.305 -5.905 1.00 83.62 124 ALA A C 1
ATOM 919 O O . ALA A 1 124 ? -18.346 4.116 -5.605 1.00 83.62 124 ALA A O 1
ATOM 920 N N . HIS A 1 125 ? -17.688 5.847 -6.860 1.00 82.06 125 HIS A N 1
ATOM 921 C CA . HIS A 1 125 ? -16.668 5.132 -7.610 1.00 82.06 125 HIS A CA 1
ATOM 922 C C . HIS A 1 125 ? -15.568 6.120 -7.976 1.00 82.06 125 HIS A C 1
ATOM 924 O O . HIS A 1 125 ? -15.834 7.284 -8.263 1.00 82.06 125 HIS A O 1
ATOM 930 N N . GLY A 1 126 ? -14.330 5.653 -7.944 1.00 82.81 126 GLY A N 1
ATOM 931 C CA . GLY A 1 126 ? -13.178 6.466 -8.289 1.00 82.81 126 GLY A CA 1
ATOM 932 C C . GLY A 1 126 ? -11.949 5.587 -8.391 1.00 82.81 126 GLY A C 1
ATOM 933 O O . GLY A 1 126 ? -11.706 4.767 -7.506 1.00 82.81 126 GLY A O 1
ATOM 934 N N . VAL A 1 127 ? -11.203 5.746 -9.478 1.00 87.06 127 VAL A N 1
ATOM 935 C CA . VAL A 1 127 ? -9.888 5.139 -9.676 1.00 87.06 127 VAL A CA 1
ATOM 936 C C . VAL A 1 127 ? -8.936 6.266 -10.034 1.00 87.06 127 VAL A C 1
ATOM 938 O O . VAL A 1 127 ? -9.234 7.051 -10.931 1.00 87.06 127 VAL A O 1
ATOM 941 N N . TYR A 1 128 ? -7.803 6.335 -9.343 1.00 87.69 128 TYR A N 1
ATOM 942 C CA . TYR A 1 128 ? -6.834 7.414 -9.507 1.00 87.69 128 TYR A CA 1
ATOM 943 C C . TYR A 1 128 ? -5.420 6.859 -9.600 1.00 87.69 128 TYR A C 1
ATOM 945 O O . TYR A 1 128 ? -5.081 5.920 -8.883 1.00 87.69 128 TYR A O 1
ATOM 953 N N . SER A 1 129 ? -4.599 7.461 -10.457 1.00 85.62 129 SER A N 1
ATOM 954 C CA . SER A 1 129 ? -3.162 7.194 -10.529 1.00 85.62 129 SER A CA 1
ATOM 955 C C . SER A 1 129 ? -2.410 8.160 -9.617 1.00 85.62 129 SER A C 1
ATOM 957 O O . SER A 1 129 ? -2.515 9.379 -9.755 1.00 85.62 129 SER A O 1
ATOM 959 N N . LEU A 1 130 ? -1.638 7.609 -8.686 1.00 86.50 130 LEU A N 1
ATOM 960 C CA . LEU A 1 130 ? -0.699 8.334 -7.844 1.00 86.50 130 LEU A CA 1
ATOM 961 C C . LEU A 1 130 ? 0.695 8.199 -8.449 1.00 86.50 130 LEU A C 1
ATOM 963 O O . LEU A 1 130 ? 1.306 7.134 -8.382 1.00 86.50 130 LEU A O 1
ATOM 967 N N . THR A 1 131 ? 1.191 9.276 -9.051 1.00 82.19 131 THR A N 1
ATOM 968 C CA . THR A 1 131 ? 2.558 9.342 -9.587 1.00 82.19 131 THR A CA 1
ATOM 969 C C . THR A 1 131 ? 3.570 9.613 -8.479 1.00 82.19 131 THR A C 1
ATOM 971 O O . THR A 1 131 ? 3.281 10.390 -7.566 1.00 82.19 131 THR A O 1
ATOM 974 N N . ASN A 1 132 ? 4.783 9.088 -8.631 1.00 70.75 132 ASN A N 1
ATOM 975 C CA . ASN A 1 132 ? 5.846 9.098 -7.626 1.00 70.75 132 ASN A CA 1
ATOM 976 C C . ASN A 1 132 ? 5.449 8.366 -6.336 1.00 70.75 132 ASN A C 1
ATOM 978 O O . ASN A 1 132 ? 5.823 8.785 -5.242 1.00 70.75 132 ASN A O 1
ATOM 982 N N . PHE A 1 133 ? 4.672 7.288 -6.480 1.00 76.44 133 PHE A N 1
ATOM 983 C CA . PHE A 1 133 ? 4.259 6.426 -5.381 1.00 76.44 133 PHE A CA 1
ATOM 984 C C . PHE A 1 133 ? 4.286 4.946 -5.803 1.00 76.44 133 PHE A C 1
ATOM 986 O O . PHE A 1 133 ? 3.714 4.613 -6.847 1.00 76.44 133 PHE A O 1
ATOM 993 N N . PRO A 1 134 ? 4.870 4.037 -5.000 1.00 67.25 134 PRO A N 1
ATOM 994 C CA . PRO A 1 134 ? 5.476 4.292 -3.700 1.00 67.25 134 PRO A CA 1
ATOM 995 C C . PRO A 1 134 ? 6.793 5.080 -3.763 1.00 67.25 134 PRO A C 1
ATOM 997 O O . PRO A 1 134 ? 7.016 5.928 -2.915 1.00 67.25 134 PRO A O 1
ATOM 1000 N N . THR A 1 135 ? 7.636 4.910 -4.777 1.00 64.75 135 THR A N 1
ATOM 1001 C CA . THR A 1 135 ? 8.877 5.701 -4.913 1.00 64.75 135 THR A CA 1
ATOM 1002 C C . THR A 1 135 ? 8.826 6.653 -6.108 1.00 64.75 135 THR A C 1
ATOM 1004 O O . THR A 1 135 ? 7.872 6.641 -6.887 1.00 64.75 135 THR A O 1
ATOM 1007 N N . ALA A 1 136 ? 9.857 7.492 -6.267 1.00 61.97 136 ALA A N 1
ATOM 1008 C CA . ALA A 1 136 ? 9.993 8.371 -7.428 1.00 61.97 136 ALA A CA 1
ATOM 1009 C C . ALA A 1 136 ? 9.862 7.587 -8.747 1.00 61.97 136 ALA A C 1
ATOM 1011 O O . ALA A 1 136 ? 10.323 6.449 -8.843 1.00 61.97 136 ALA A O 1
ATOM 1012 N N . ASP A 1 137 ? 9.199 8.196 -9.733 1.00 62.31 137 ASP A N 1
ATOM 1013 C CA . ASP A 1 137 ? 8.896 7.625 -11.053 1.00 62.31 137 ASP A CA 1
ATOM 1014 C C . ASP A 1 137 ? 8.036 6.341 -11.046 1.00 62.31 137 ASP A C 1
ATOM 1016 O O . ASP A 1 137 ? 7.811 5.735 -12.097 1.00 62.31 137 ASP A O 1
ATOM 1020 N N . GLU A 1 138 ? 7.504 5.928 -9.889 1.00 71.19 138 GLU A N 1
ATOM 1021 C CA . GLU A 1 138 ? 6.499 4.869 -9.816 1.00 71.19 138 GLU A CA 1
ATOM 1022 C C . GLU A 1 138 ? 5.080 5.415 -9.934 1.00 71.19 138 GLU A C 1
ATOM 1024 O O . GLU A 1 138 ? 4.806 6.579 -9.647 1.00 71.19 138 GLU A O 1
ATOM 1029 N N . GLU A 1 139 ? 4.164 4.556 -10.367 1.00 81.25 139 GLU A N 1
ATOM 1030 C CA . GLU A 1 139 ? 2.744 4.868 -10.401 1.00 81.25 139 GLU A CA 1
ATOM 1031 C C . GLU A 1 139 ? 1.997 3.761 -9.678 1.00 81.25 139 GLU A C 1
ATOM 1033 O O . GLU A 1 139 ? 2.190 2.577 -9.962 1.00 81.25 139 GLU A O 1
ATOM 1038 N N . THR A 1 140 ? 1.118 4.164 -8.772 1.00 84.19 140 THR A N 1
ATOM 1039 C CA . THR A 1 140 ? 0.180 3.277 -8.096 1.00 84.19 140 THR A CA 1
ATOM 1040 C C . THR A 1 140 ? -1.225 3.705 -8.442 1.00 84.19 140 THR A C 1
ATOM 1042 O O . THR A 1 140 ? -1.572 4.873 -8.274 1.00 84.19 140 THR A O 1
ATOM 1045 N N . ARG A 1 141 ? -2.070 2.762 -8.850 1.00 86.50 141 ARG A N 1
ATOM 1046 C CA . ARG A 1 141 ? -3.495 3.039 -9.000 1.00 86.50 141 ARG A CA 1
ATOM 1047 C C . ARG A 1 141 ? -4.219 2.679 -7.719 1.00 86.50 141 ARG A C 1
ATOM 1049 O O . ARG A 1 141 ? -4.081 1.571 -7.203 1.00 86.50 141 ARG A O 1
ATOM 1056 N N . ILE A 1 142 ? -5.008 3.616 -7.221 1.00 90.94 142 ILE A N 1
ATOM 1057 C CA . ILE A 1 142 ? -5.875 3.438 -6.060 1.00 90.94 142 ILE A CA 1
ATOM 1058 C C . ILE A 1 142 ? -7.331 3.420 -6.499 1.00 90.94 142 ILE A C 1
ATOM 1060 O O . ILE A 1 142 ? -7.685 3.986 -7.535 1.00 90.94 142 ILE A O 1
ATOM 1064 N N . GLN A 1 143 ? -8.181 2.777 -5.710 1.00 89.81 143 GLN A N 1
ATOM 1065 C CA . GLN A 1 143 ? -9.609 2.685 -5.976 1.00 89.81 143 GLN A CA 1
ATOM 1066 C C . GLN A 1 143 ? -10.418 2.941 -4.710 1.00 89.81 143 GLN A C 1
ATOM 1068 O O . GLN A 1 143 ? -10.045 2.495 -3.629 1.00 89.81 143 GLN A O 1
ATOM 1073 N N . TRP A 1 144 ? -11.543 3.637 -4.865 1.00 91.88 144 TRP A N 1
ATOM 1074 C CA . TRP A 1 144 ? -12.559 3.739 -3.827 1.00 91.88 144 TRP A CA 1
ATOM 1075 C C . TRP A 1 144 ? -13.169 2.364 -3.540 1.00 91.88 144 TRP A C 1
ATOM 1077 O O . TRP A 1 144 ? -13.787 1.760 -4.421 1.00 91.88 144 TRP A O 1
ATOM 1087 N N . GLU A 1 145 ? -13.027 1.901 -2.302 1.00 91.00 145 GLU A N 1
ATOM 1088 C CA . GLU A 1 145 ? -13.674 0.697 -1.797 1.00 91.00 145 GLU A CA 1
ATOM 1089 C C . GLU A 1 145 ? -14.811 1.095 -0.852 1.00 91.00 145 GLU A C 1
ATOM 1091 O O . GLU A 1 145 ? -14.601 1.494 0.299 1.00 91.00 145 GLU A O 1
ATOM 1096 N N . GLU A 1 146 ? -16.046 1.001 -1.348 1.00 88.31 146 GLU A N 1
ATOM 1097 C CA . GLU A 1 146 ? -17.232 1.458 -0.621 1.00 88.31 146 GLU A CA 1
ATOM 1098 C C . GLU A 1 146 ? -17.435 0.680 0.688 1.00 88.31 146 GLU A C 1
ATOM 1100 O O . GLU A 1 146 ? -17.863 1.275 1.678 1.00 88.31 146 GLU A O 1
ATOM 1105 N N . SER A 1 147 ? -17.072 -0.611 0.754 1.00 86.19 147 SER A N 1
ATOM 1106 C CA . SER A 1 147 ? -17.187 -1.391 2.000 1.00 86.19 147 SER A CA 1
ATOM 1107 C C . SER A 1 147 ? -16.226 -0.930 3.099 1.00 86.19 147 SER A C 1
ATOM 1109 O O . SER A 1 147 ? -16.471 -1.194 4.275 1.00 86.19 147 SER A O 1
ATOM 1111 N N . LEU A 1 148 ? -15.155 -0.227 2.725 1.00 89.94 148 LEU A N 1
ATOM 1112 C CA . LEU A 1 148 ? -14.173 0.366 3.632 1.00 89.94 148 LEU A CA 1
ATOM 1113 C C . LEU A 1 148 ? -14.380 1.871 3.826 1.00 89.94 148 LEU A C 1
ATOM 1115 O O . LEU A 1 148 ? -13.773 2.457 4.721 1.00 89.94 148 LEU A O 1
ATOM 1119 N N . GLN A 1 149 ? -15.227 2.503 3.006 1.00 92.75 149 GLN A N 1
ATOM 1120 C CA . GLN A 1 149 ? -15.393 3.957 2.957 1.00 92.75 149 GLN A CA 1
ATOM 1121 C C . GLN A 1 149 ? -14.044 4.684 2.800 1.00 92.75 149 GLN A C 1
ATOM 1123 O O . GLN A 1 149 ? -13.818 5.729 3.414 1.00 92.75 149 GLN A O 1
ATOM 1128 N N . ASN A 1 150 ? -13.129 4.097 2.023 1.00 92.88 150 ASN A N 1
ATOM 1129 C CA . ASN A 1 150 ? -11.771 4.599 1.859 1.00 92.88 150 ASN A CA 1
ATOM 1130 C C . ASN A 1 150 ? -11.151 4.147 0.524 1.00 92.88 150 ASN A C 1
ATOM 1132 O O . ASN A 1 150 ? -11.723 3.321 -0.189 1.00 92.88 150 ASN A O 1
ATOM 1136 N N . PHE A 1 151 ? -9.980 4.686 0.188 1.00 92.31 151 PHE A N 1
ATOM 1137 C CA . PHE A 1 151 ? -9.190 4.268 -0.966 1.00 92.31 151 PHE A CA 1
ATOM 1138 C C . PHE A 1 151 ? -8.217 3.149 -0.595 1.00 92.31 151 PHE A C 1
ATOM 1140 O O . PHE A 1 151 ? -7.533 3.226 0.421 1.00 92.31 151 PHE A O 1
ATOM 1147 N N . VAL A 1 152 ? -8.133 2.135 -1.451 1.00 88.88 152 VAL A N 1
ATOM 1148 C CA . VAL A 1 152 ? -7.199 1.004 -1.346 1.00 88.88 152 VAL A CA 1
ATOM 1149 C C . VAL A 1 152 ? -6.307 0.937 -2.576 1.00 88.88 152 VAL A C 1
ATOM 1151 O O . VAL A 1 152 ? -6.634 1.508 -3.621 1.00 88.88 152 VAL A O 1
ATOM 1154 N N . ILE A 1 153 ? -5.190 0.215 -2.481 1.00 87.56 153 ILE A N 1
ATOM 1155 C CA . ILE A 1 153 ? -4.355 -0.056 -3.652 1.00 87.56 153 ILE A CA 1
ATOM 1156 C C . ILE A 1 153 ? -5.125 -0.985 -4.591 1.00 87.56 153 ILE A C 1
ATOM 1158 O O . ILE A 1 153 ? -5.517 -2.089 -4.216 1.00 87.56 153 ILE A O 1
ATOM 1162 N N . ARG A 1 154 ? -5.315 -0.543 -5.833 1.00 85.50 154 ARG A N 1
ATOM 1163 C CA . ARG A 1 154 ? -5.900 -1.360 -6.893 1.00 85.50 154 ARG A CA 1
ATOM 1164 C C . ARG A 1 154 ? -4.826 -2.228 -7.535 1.00 85.50 154 ARG A C 1
ATOM 1166 O O . ARG A 1 154 ? -4.949 -3.448 -7.546 1.00 85.50 154 ARG A O 1
ATOM 1173 N N . ASP A 1 155 ? -3.773 -1.594 -8.042 1.00 80.69 155 ASP A N 1
ATOM 1174 C CA . ASP A 1 155 ? -2.603 -2.244 -8.635 1.00 80.69 155 ASP A CA 1
ATOM 1175 C C . ASP A 1 155 ? -1.388 -1.291 -8.689 1.00 80.69 155 ASP A C 1
ATOM 1177 O O . ASP A 1 155 ? -1.523 -0.073 -8.548 1.00 80.69 155 ASP A O 1
ATOM 1181 N N . ASN A 1 156 ? -0.190 -1.855 -8.884 1.00 79.62 156 ASN A N 1
ATOM 1182 C CA . ASN A 1 156 ? 1.051 -1.116 -9.142 1.00 79.62 156 ASN A CA 1
ATOM 1183 C C . ASN A 1 156 ? 1.579 -1.493 -10.542 1.00 79.62 156 ASN A C 1
ATOM 1185 O O . ASN A 1 156 ? 2.369 -2.438 -10.687 1.00 79.62 156 ASN A O 1
ATOM 1189 N N . PRO A 1 157 ? 1.120 -0.805 -11.604 1.00 82.69 157 PRO A N 1
ATOM 1190 C CA . PRO A 1 157 ? 1.450 -1.179 -12.973 1.00 82.69 157 PRO A CA 1
ATOM 1191 C C . PRO A 1 157 ? 2.935 -0.961 -13.298 1.00 82.69 157 PRO A C 1
ATOM 1193 O O . PRO A 1 157 ? 3.482 -1.677 -14.141 1.00 82.69 157 PRO A O 1
ATOM 1196 N N . THR A 1 158 ? 3.614 -0.040 -12.610 1.00 81.44 158 THR A N 1
ATOM 1197 C CA . THR A 1 158 ? 5.061 0.182 -12.736 1.00 81.44 158 THR A CA 1
ATOM 1198 C C . THR A 1 158 ? 5.849 -1.030 -12.235 1.00 81.44 158 THR A C 1
ATOM 1200 O O . THR A 1 158 ? 6.677 -1.567 -12.976 1.00 81.44 158 THR A O 1
ATOM 1203 N N . THR A 1 159 ? 5.567 -1.509 -11.021 1.00 75.62 159 THR A N 1
ATOM 1204 C CA . THR A 1 159 ? 6.221 -2.697 -10.448 1.00 75.62 159 THR A CA 1
ATOM 1205 C C . THR A 1 159 ? 5.930 -3.937 -11.273 1.00 75.62 159 THR A C 1
ATOM 1207 O O . THR A 1 159 ? 6.875 -4.589 -11.716 1.00 75.62 159 THR A O 1
ATOM 1210 N N . PHE A 1 160 ? 4.662 -4.174 -11.623 1.00 78.44 160 PHE A N 1
ATOM 1211 C CA . PHE A 1 160 ? 4.304 -5.285 -12.502 1.00 78.44 160 PHE A CA 1
ATOM 1212 C C . PHE A 1 160 ? 5.077 -5.234 -13.827 1.00 78.44 160 PHE A C 1
ATOM 1214 O O . PHE A 1 160 ? 5.595 -6.245 -14.292 1.00 78.44 160 PHE A O 1
ATOM 1221 N N . THR A 1 161 ? 5.212 -4.052 -14.439 1.00 85.75 161 THR A N 1
ATOM 1222 C CA . THR A 1 161 ? 5.959 -3.896 -15.696 1.00 85.75 161 THR A CA 1
ATOM 1223 C C . THR A 1 161 ? 7.433 -4.262 -15.533 1.00 85.75 161 THR A C 1
ATOM 1225 O O . THR A 1 161 ? 7.980 -4.954 -16.397 1.00 85.75 161 THR A O 1
ATOM 1228 N N . ARG A 1 162 ? 8.084 -3.826 -14.447 1.00 85.06 162 ARG A N 1
ATOM 1229 C CA . ARG A 1 162 ? 9.486 -4.176 -14.170 1.00 85.06 162 ARG A CA 1
ATOM 1230 C C . ARG A 1 162 ? 9.647 -5.672 -13.943 1.00 85.06 162 ARG A C 1
ATOM 1232 O O . ARG A 1 162 ? 10.525 -6.257 -14.568 1.00 85.06 162 ARG A O 1
ATOM 1239 N N . ASP A 1 163 ? 8.775 -6.295 -13.158 1.00 77.19 163 ASP A N 1
ATOM 1240 C CA . ASP A 1 163 ? 8.812 -7.738 -12.893 1.00 77.19 163 ASP A CA 1
ATOM 1241 C C . ASP A 1 163 ? 8.549 -8.554 -14.163 1.00 77.19 163 ASP A C 1
ATOM 1243 O O . ASP A 1 163 ? 9.225 -9.547 -14.439 1.00 77.19 163 ASP A O 1
ATOM 1247 N N . PHE A 1 164 ? 7.628 -8.087 -15.009 1.00 84.94 164 PHE A N 1
ATOM 1248 C CA . PHE A 1 164 ? 7.333 -8.697 -16.302 1.00 84.94 164 PHE A CA 1
ATOM 1249 C C . PHE A 1 164 ? 8.534 -8.631 -17.258 1.00 84.94 164 PHE A C 1
ATOM 1251 O O . PHE A 1 164 ? 8.808 -9.586 -17.995 1.00 84.94 164 PHE A O 1
ATOM 1258 N N . VAL A 1 165 ? 9.286 -7.523 -17.233 1.00 94.31 165 VAL A N 1
ATOM 1259 C CA . VAL A 1 165 ? 10.561 -7.396 -17.951 1.00 94.31 165 VAL A CA 1
ATOM 1260 C C . VAL A 1 165 ? 11.626 -8.279 -17.303 1.00 94.31 165 VAL A C 1
ATOM 1262 O O . VAL A 1 165 ? 12.272 -9.033 -18.023 1.00 94.31 165 VAL A O 1
ATOM 1265 N N . GLN A 1 166 ? 11.773 -8.280 -15.977 1.00 88.62 166 GLN A N 1
ATOM 1266 C CA . GLN A 1 166 ? 12.749 -9.101 -15.252 1.00 88.62 166 GLN A CA 1
ATOM 1267 C C . GLN A 1 166 ? 12.568 -10.596 -15.545 1.00 88.62 166 GLN A C 1
ATOM 1269 O O . GLN A 1 166 ? 13.541 -11.290 -15.837 1.00 88.62 166 GLN A O 1
ATOM 1274 N N . ALA A 1 167 ? 11.330 -11.087 -15.622 1.00 80.75 167 ALA A N 1
ATOM 1275 C CA . ALA A 1 167 ? 11.043 -12.457 -16.042 1.00 80.75 167 ALA A CA 1
ATOM 1276 C C . ALA A 1 167 ? 11.564 -12.773 -17.463 1.00 80.75 167 ALA A C 1
ATOM 1278 O O . ALA A 1 167 ? 11.940 -13.915 -17.761 1.00 80.75 167 ALA A O 1
ATOM 1279 N N . ALA A 1 168 ? 11.627 -11.772 -18.350 1.00 95.50 168 ALA A N 1
ATOM 1280 C CA . ALA A 1 168 ? 12.225 -11.898 -19.679 1.00 95.50 168 ALA A CA 1
ATOM 1281 C C . ALA A 1 168 ? 13.751 -12.015 -19.627 1.00 95.50 168 ALA A C 1
ATOM 1283 O O . ALA A 1 168 ? 14.320 -12.805 -20.390 1.00 95.50 168 ALA A O 1
ATOM 1284 N N . LEU A 1 169 ? 14.394 -11.263 -18.729 1.00 95.75 169 LEU A N 1
ATOM 1285 C CA . LEU A 1 169 ? 15.835 -11.323 -18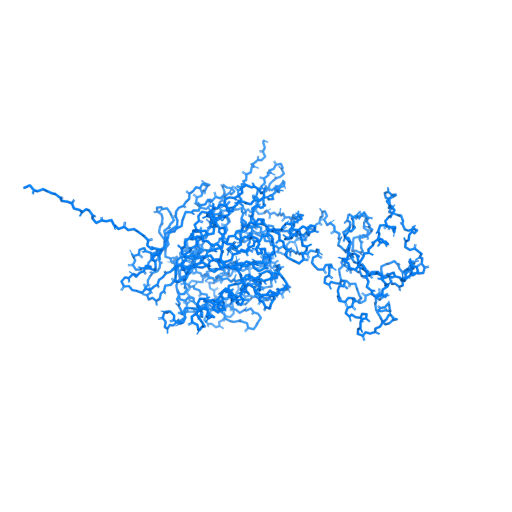.474 1.00 95.75 169 LEU A CA 1
ATOM 1286 C C . LEU A 1 169 ? 16.205 -12.696 -17.896 1.00 95.75 169 LEU A C 1
ATOM 1288 O O . LEU A 1 169 ? 17.055 -13.388 -18.453 1.00 95.75 169 LEU A O 1
ATOM 1292 N N . ASP A 1 170 ? 15.477 -13.165 -16.884 1.00 84.00 170 ASP A N 1
ATOM 1293 C CA . ASP A 1 170 ? 15.686 -14.485 -16.277 1.00 84.00 170 ASP A CA 1
ATOM 1294 C C . ASP A 1 170 ? 15.496 -15.613 -17.301 1.00 84.00 170 ASP A C 1
ATOM 1296 O O . ASP A 1 170 ? 16.237 -16.604 -17.338 1.00 84.00 170 ASP A O 1
ATOM 1300 N N . ARG A 1 171 ? 14.504 -15.466 -18.190 1.00 92.44 171 ARG A N 1
ATOM 1301 C CA . ARG A 1 171 ? 14.307 -16.382 -19.316 1.00 92.44 171 ARG A CA 1
ATOM 1302 C C . ARG A 1 171 ? 15.483 -16.333 -20.287 1.00 92.44 171 ARG A C 1
ATOM 1304 O O . ARG A 1 171 ? 15.893 -17.385 -20.771 1.00 92.44 171 ARG A O 1
ATOM 1311 N N . HIS A 1 172 ? 16.005 -15.148 -20.599 1.00 96.75 172 HIS A N 1
ATOM 1312 C CA . HIS A 1 172 ? 17.190 -14.990 -21.440 1.00 96.75 172 HIS A CA 1
ATOM 1313 C C . HIS A 1 172 ? 18.405 -15.714 -20.861 1.00 96.75 172 HIS A C 1
ATOM 1315 O O . HIS A 1 172 ? 19.057 -16.456 -21.597 1.00 96.75 172 HIS A O 1
ATOM 1321 N N . ASP A 1 173 ? 18.648 -15.588 -19.559 1.00 94.75 173 ASP A N 1
ATOM 1322 C CA . ASP A 1 173 ? 19.755 -16.271 -18.888 1.00 94.75 173 ASP A CA 1
ATOM 1323 C C . ASP A 1 173 ? 19.580 -17.791 -18.869 1.00 94.75 173 ASP A C 1
ATOM 1325 O O . ASP A 1 173 ? 20.538 -18.542 -19.075 1.00 94.75 173 ASP A O 1
ATOM 1329 N N . ARG A 1 174 ? 18.347 -18.264 -18.664 1.00 95.94 174 ARG A N 1
ATOM 1330 C CA . ARG A 1 174 ? 18.041 -19.696 -18.587 1.00 95.94 174 ARG A CA 1
ATOM 1331 C C . ARG A 1 174 ? 18.019 -20.388 -19.952 1.00 95.94 174 ARG A C 1
ATOM 1333 O O . ARG A 1 174 ? 18.564 -21.483 -20.093 1.00 95.94 174 ARG A O 1
ATOM 1340 N N . ASP A 1 175 ? 17.358 -19.779 -20.934 1.00 96.25 175 ASP A N 1
ATOM 1341 C CA . ASP A 1 175 ? 16.981 -20.429 -22.197 1.00 96.25 175 ASP A CA 1
ATOM 1342 C C . ASP A 1 175 ? 17.796 -19.909 -23.400 1.00 96.25 175 ASP A C 1
ATOM 1344 O O . ASP A 1 175 ? 17.850 -20.562 -24.447 1.00 96.25 175 ASP A O 1
ATOM 1348 N N . GLY A 1 176 ? 18.459 -18.757 -23.261 1.00 96.62 176 GLY A N 1
ATOM 1349 C CA . GLY A 1 176 ? 19.249 -18.111 -24.307 1.00 96.62 176 GLY A CA 1
ATOM 1350 C C . GLY A 1 176 ? 18.426 -17.305 -25.323 1.00 96.62 176 GLY A C 1
ATOM 1351 O O . GLY A 1 176 ? 17.211 -17.451 -25.466 1.00 96.62 176 GLY A O 1
ATOM 1352 N N . ARG A 1 177 ? 19.122 -16.452 -26.089 1.00 97.00 177 ARG A N 1
ATOM 1353 C CA . ARG A 1 177 ? 18.544 -15.465 -27.028 1.00 97.00 177 ARG A CA 1
ATOM 1354 C C . ARG A 1 177 ? 17.434 -16.007 -27.930 1.00 97.00 177 ARG A C 1
ATOM 1356 O O . ARG A 1 177 ? 16.354 -15.425 -27.971 1.00 97.00 177 ARG A O 1
ATOM 1363 N N . GLU A 1 178 ? 17.704 -17.069 -28.687 1.00 97.19 178 GLU A N 1
ATOM 1364 C CA . GLU A 1 178 ? 16.772 -17.561 -29.713 1.00 97.19 178 GLU A CA 1
ATOM 1365 C C . GLU A 1 178 ? 15.474 -18.097 -29.097 1.00 97.19 178 GLU A C 1
ATOM 1367 O O . GLU A 1 178 ? 14.387 -17.800 -29.591 1.00 97.19 178 GLU A O 1
ATOM 1372 N N . ALA A 1 179 ? 15.572 -18.842 -27.992 1.00 97.38 179 ALA A N 1
ATOM 1373 C CA . ALA A 1 179 ? 14.411 -19.389 -27.297 1.00 97.38 179 ALA A CA 1
ATOM 1374 C C . ALA A 1 179 ? 13.575 -18.288 -26.625 1.00 97.38 179 ALA A C 1
ATOM 1376 O O . ALA A 1 179 ? 12.343 -18.356 -26.635 1.00 97.38 179 ALA A O 1
ATOM 1377 N N . THR A 1 180 ? 14.227 -17.257 -26.082 1.00 97.62 180 THR A N 1
ATOM 1378 C CA . THR A 1 180 ? 13.555 -16.079 -25.521 1.00 97.62 180 THR A CA 1
ATOM 1379 C C . THR A 1 180 ? 12.822 -15.289 -26.599 1.00 97.62 180 THR A C 1
ATOM 1381 O O . THR A 1 180 ? 11.626 -15.047 -26.456 1.00 97.62 180 THR A O 1
ATOM 1384 N N . ALA A 1 181 ? 13.483 -14.967 -27.716 1.00 97.94 181 ALA A N 1
ATOM 1385 C CA . ALA A 1 181 ? 12.850 -14.255 -28.826 1.00 97.94 181 ALA A CA 1
ATOM 1386 C C . ALA A 1 181 ? 11.687 -15.052 -29.443 1.00 97.94 181 ALA A C 1
ATOM 1388 O O . ALA A 1 181 ? 10.657 -14.478 -29.784 1.00 97.94 181 ALA A O 1
ATOM 1389 N N . ALA A 1 182 ? 11.805 -16.379 -29.559 1.00 97.62 182 ALA A N 1
ATOM 1390 C CA . ALA A 1 182 ? 10.712 -17.222 -30.045 1.00 97.62 182 ALA A CA 1
ATOM 1391 C C . ALA A 1 182 ? 9.492 -17.200 -29.108 1.00 97.62 182 ALA A C 1
ATOM 1393 O O . ALA A 1 182 ? 8.360 -17.125 -29.584 1.00 97.62 182 ALA A O 1
ATOM 1394 N N . TYR A 1 183 ? 9.711 -17.240 -27.789 1.00 97.19 183 TYR A N 1
ATOM 1395 C CA . TYR A 1 183 ? 8.633 -17.144 -26.803 1.00 97.19 183 TYR A CA 1
ATOM 1396 C C . TYR A 1 183 ? 7.937 -15.782 -26.852 1.00 97.19 183 TYR A C 1
ATOM 1398 O O . TYR A 1 183 ? 6.714 -15.741 -26.965 1.00 97.19 183 TYR A O 1
ATOM 1406 N N . TYR A 1 184 ? 8.704 -14.688 -26.855 1.00 97.75 184 TYR A N 1
ATOM 1407 C CA . TYR A 1 184 ? 8.164 -13.324 -26.889 1.00 97.75 184 TYR A CA 1
ATOM 1408 C C . TYR A 1 184 ? 7.613 -12.887 -28.254 1.00 97.75 184 TYR A C 1
ATOM 1410 O O . TYR A 1 184 ? 7.073 -11.798 -28.383 1.00 97.75 184 TYR A O 1
ATOM 1418 N N . ASN A 1 185 ? 7.686 -13.747 -29.272 1.00 98.06 185 ASN A N 1
ATOM 1419 C CA . ASN A 1 185 ? 6.937 -13.608 -30.525 1.00 98.06 185 ASN A CA 1
ATOM 1420 C C . ASN A 1 185 ? 5.674 -14.487 -30.563 1.00 98.06 185 ASN A C 1
ATOM 1422 O O . ASN A 1 185 ? 5.081 -14.676 -31.626 1.00 98.06 185 ASN A O 1
ATOM 1426 N N . SER A 1 186 ? 5.271 -15.067 -29.430 1.00 92.88 186 SER A N 1
ATOM 1427 C CA . SER A 1 186 ? 4.086 -15.918 -29.334 1.00 92.88 186 SER A CA 1
ATOM 1428 C C . SER A 1 186 ? 2.968 -15.232 -28.541 1.00 92.88 186 SER A C 1
ATOM 1430 O O . SER A 1 186 ? 3.253 -14.490 -27.607 1.00 92.88 186 SER A O 1
ATOM 1432 N N . PRO A 1 187 ? 1.684 -15.521 -28.820 1.00 86.56 187 PRO A N 1
ATOM 1433 C CA . PRO A 1 187 ? 0.578 -14.977 -28.025 1.00 86.56 187 PRO A CA 1
ATOM 1434 C C . PRO A 1 187 ? 0.622 -15.367 -26.541 1.00 86.56 187 PRO A C 1
ATOM 1436 O O . PRO A 1 187 ? 0.038 -14.684 -25.714 1.00 86.56 187 PRO A O 1
ATOM 1439 N N . ALA A 1 188 ? 1.308 -16.464 -26.199 1.00 85.44 188 ALA A N 1
ATOM 1440 C CA . ALA A 1 188 ? 1.436 -16.931 -24.820 1.00 85.44 188 ALA A CA 1
ATOM 1441 C C . ALA A 1 188 ? 2.311 -16.016 -23.947 1.00 85.44 188 ALA A C 1
ATOM 1443 O O . ALA A 1 188 ? 2.313 -16.179 -22.733 1.00 85.44 188 ALA A O 1
ATOM 1444 N N . SER A 1 189 ? 3.058 -15.084 -24.547 1.00 89.38 189 SER A N 1
ATOM 1445 C CA . SER A 1 189 ? 3.885 -14.117 -23.822 1.00 89.38 189 SER A CA 1
ATOM 1446 C C . SER A 1 189 ? 3.184 -12.782 -23.550 1.00 89.38 189 SER A C 1
ATOM 1448 O O . SER A 1 189 ? 3.864 -11.822 -23.194 1.00 89.38 189 SER A O 1
ATOM 1450 N N . VAL A 1 190 ? 1.879 -12.680 -23.816 1.00 86.12 190 VAL A N 1
ATOM 1451 C CA . VAL A 1 190 ? 1.078 -11.465 -23.613 1.00 86.12 190 VAL A CA 1
ATOM 1452 C C . VAL A 1 190 ? 0.174 -11.671 -22.403 1.00 86.12 190 VAL A C 1
ATOM 1454 O O . VAL A 1 190 ? -0.531 -12.679 -22.329 1.00 86.12 190 VAL A O 1
ATOM 1457 N N . GLU A 1 191 ? 0.170 -10.710 -21.484 1.00 77.75 191 GLU A N 1
ATOM 1458 C CA . GLU A 1 191 ? -0.643 -10.733 -20.268 1.00 77.75 191 GLU A CA 1
ATOM 1459 C C . GLU A 1 191 ? -1.482 -9.457 -20.182 1.00 77.75 191 GLU A C 1
ATOM 1461 O O . GLU A 1 191 ? -0.980 -8.384 -19.861 1.00 77.75 191 GLU A O 1
ATOM 1466 N N . GLY A 1 192 ? -2.768 -9.551 -20.536 1.00 83.25 192 GLY A N 1
ATOM 1467 C CA . GLY A 1 192 ? -3.647 -8.382 -20.627 1.00 83.25 192 GLY A CA 1
ATOM 1468 C C . GLY A 1 192 ? -3.095 -7.338 -21.604 1.00 83.25 192 GLY A C 1
ATOM 1469 O O . GLY A 1 192 ? -3.023 -7.589 -22.808 1.00 83.25 192 GLY A O 1
ATOM 1470 N N . GLN A 1 193 ? -2.703 -6.179 -21.073 1.00 87.75 193 GLN A N 1
ATOM 1471 C CA . GLN A 1 193 ? -2.066 -5.094 -21.828 1.00 87.75 193 GLN A CA 1
ATOM 1472 C C . GLN A 1 193 ? -0.534 -5.216 -21.935 1.00 87.75 193 GLN A C 1
ATOM 1474 O O . GLN A 1 193 ? 0.072 -4.561 -22.786 1.00 87.75 193 GLN A O 1
ATOM 1479 N N . TRP A 1 194 ? 0.098 -6.052 -21.106 1.00 91.19 194 TRP A N 1
ATOM 1480 C CA . TRP A 1 194 ? 1.550 -6.180 -21.029 1.00 91.19 194 TRP A CA 1
ATOM 1481 C C . TRP A 1 194 ? 2.101 -7.139 -22.078 1.00 91.19 194 TRP A C 1
ATOM 1483 O O . TRP A 1 194 ? 1.606 -8.249 -22.296 1.00 91.19 194 TRP A O 1
ATOM 1493 N N . TYR A 1 195 ? 3.181 -6.705 -22.721 1.00 95.88 195 TYR A N 1
ATOM 1494 C CA . TYR A 1 195 ? 3.926 -7.490 -23.690 1.00 95.88 195 TYR A CA 1
ATOM 1495 C C . TYR A 1 195 ? 5.381 -7.023 -23.738 1.00 95.88 195 TYR A C 1
ATOM 1497 O O . TYR A 1 195 ? 5.655 -5.826 -23.694 1.00 95.88 195 TYR A O 1
ATOM 1505 N N . VAL A 1 196 ? 6.318 -7.963 -23.889 1.00 98.50 196 VAL A N 1
ATOM 1506 C CA . VAL A 1 196 ? 7.742 -7.629 -24.035 1.00 98.50 196 VAL A CA 1
ATOM 1507 C C . VAL A 1 196 ? 8.108 -7.489 -25.510 1.00 98.50 196 VAL A C 1
ATOM 1509 O O . VAL A 1 196 ? 7.811 -8.373 -26.316 1.00 98.50 196 VAL A O 1
ATOM 1512 N N . PHE A 1 197 ? 8.803 -6.408 -25.855 1.00 98.50 197 PHE A N 1
ATOM 1513 C CA . PHE A 1 197 ? 9.576 -6.295 -27.088 1.00 98.50 197 PHE A CA 1
ATOM 1514 C C . PHE A 1 197 ? 11.072 -6.424 -26.788 1.00 98.50 197 PHE A C 1
ATOM 1516 O O . PHE A 1 197 ? 11.538 -6.090 -25.697 1.00 98.50 197 PHE A O 1
ATOM 1523 N N . ILE A 1 198 ? 11.829 -6.933 -27.761 1.00 98.75 198 ILE A N 1
ATOM 1524 C CA . ILE A 1 198 ? 13.273 -7.147 -27.620 1.00 98.75 198 ILE A CA 1
ATOM 1525 C C . ILE A 1 198 ? 13.991 -6.563 -28.830 1.00 98.75 198 ILE A C 1
ATOM 1527 O O . ILE A 1 198 ? 13.660 -6.907 -29.969 1.00 98.75 198 ILE A O 1
ATOM 1531 N N . ILE A 1 199 ? 14.991 -5.722 -28.571 1.00 98.69 199 ILE A N 1
ATOM 1532 C CA . ILE A 1 199 ? 15.887 -5.125 -29.565 1.00 98.69 199 ILE A CA 1
ATOM 1533 C C . ILE A 1 199 ? 17.279 -5.728 -29.408 1.00 98.69 199 ILE A C 1
ATOM 1535 O O . ILE A 1 199 ? 17.746 -5.934 -28.287 1.00 98.69 199 ILE A O 1
ATOM 1539 N N . ASP A 1 200 ? 17.948 -6.015 -30.517 1.00 98.19 200 ASP A N 1
ATOM 1540 C CA . ASP A 1 200 ? 19.309 -6.529 -30.498 1.00 98.19 200 ASP A CA 1
ATOM 1541 C C . ASP A 1 200 ? 20.404 -5.459 -30.468 1.00 98.19 200 ASP A C 1
ATOM 1543 O O . ASP A 1 200 ? 20.152 -4.255 -30.478 1.00 98.19 200 ASP A O 1
ATOM 1547 N N . GLU A 1 201 ? 21.656 -5.910 -30.424 1.00 96.75 201 GLU A N 1
ATOM 1548 C CA . GLU A 1 201 ? 22.838 -5.053 -30.369 1.00 96.75 201 GLU A CA 1
ATOM 1549 C C . GLU A 1 201 ? 23.029 -4.155 -31.604 1.00 96.75 201 GLU A C 1
ATOM 1551 O O . GLU A 1 201 ? 23.833 -3.224 -31.560 1.00 96.75 201 GLU A O 1
ATOM 1556 N N . ASN A 1 202 ? 22.316 -4.431 -32.701 1.00 96.50 202 ASN A N 1
ATOM 1557 C CA . ASN A 1 202 ? 22.313 -3.627 -33.923 1.00 96.50 202 ASN A CA 1
ATOM 1558 C C . ASN A 1 202 ? 21.067 -2.740 -34.016 1.00 96.50 202 ASN A C 1
ATOM 1560 O O . ASN A 1 202 ? 20.751 -2.260 -35.105 1.00 96.50 202 ASN A O 1
ATOM 1564 N N . ASP A 1 203 ? 20.371 -2.543 -32.895 1.00 97.00 203 ASP A N 1
ATOM 1565 C CA . ASP A 1 203 ? 19.147 -1.759 -32.795 1.00 97.00 203 ASP A CA 1
ATOM 1566 C C . ASP A 1 203 ? 17.967 -2.369 -33.581 1.00 97.00 203 ASP A C 1
ATOM 1568 O O . ASP A 1 203 ? 17.005 -1.672 -33.887 1.00 97.00 203 ASP A O 1
ATOM 1572 N N . LEU A 1 204 ? 17.991 -3.674 -33.894 1.00 98.25 204 LEU A N 1
ATOM 1573 C CA . LEU A 1 204 ? 16.914 -4.336 -34.638 1.00 98.25 204 LEU A CA 1
ATOM 1574 C C . LEU A 1 204 ? 15.925 -5.044 -33.711 1.00 98.25 204 LEU A C 1
ATOM 1576 O O . LEU A 1 204 ? 16.330 -5.788 -32.818 1.00 98.25 204 LEU A O 1
ATOM 1580 N N . PHE A 1 205 ? 14.622 -4.911 -33.966 1.00 98.56 205 PHE A N 1
ATOM 1581 C CA . PHE A 1 205 ? 13.622 -5.738 -33.282 1.00 98.56 205 PHE A CA 1
ATOM 1582 C C . PHE A 1 205 ? 13.852 -7.225 -33.576 1.00 98.56 205 PHE A C 1
ATOM 1584 O O . PHE A 1 205 ? 13.841 -7.653 -34.732 1.00 98.56 205 PHE A O 1
ATOM 1591 N N . ILE A 1 206 ? 13.972 -8.033 -32.526 1.00 98.50 206 ILE A N 1
ATOM 1592 C CA . ILE A 1 206 ? 13.983 -9.500 -32.612 1.00 98.50 206 ILE A CA 1
ATOM 1593 C C . ILE A 1 206 ? 12.737 -10.130 -31.989 1.00 98.50 206 ILE A C 1
ATOM 1595 O O . ILE A 1 206 ? 12.437 -11.289 -32.282 1.00 98.50 206 ILE A O 1
ATOM 1599 N N . ALA A 1 207 ? 11.987 -9.379 -31.176 1.00 98.50 207 ALA A N 1
ATOM 1600 C CA . ALA A 1 207 ? 10.664 -9.783 -30.723 1.00 98.50 207 ALA A CA 1
ATOM 1601 C C . ALA A 1 207 ? 9.704 -8.600 -30.575 1.00 98.50 207 ALA A C 1
ATOM 1603 O O . ALA A 1 207 ? 10.087 -7.563 -30.036 1.00 98.50 207 ALA A O 1
ATOM 1604 N N . HIS A 1 208 ? 8.465 -8.779 -31.039 1.00 97.94 208 HIS A N 1
ATOM 1605 C CA . HIS A 1 208 ? 7.333 -7.903 -30.740 1.00 97.94 208 HIS A CA 1
ATOM 1606 C C . HIS A 1 208 ? 6.016 -8.666 -31.014 1.00 97.94 208 HIS A C 1
ATOM 1608 O O . HIS A 1 208 ? 5.610 -8.787 -32.171 1.00 97.94 208 HIS A O 1
ATOM 1614 N N . PRO A 1 209 ? 5.304 -9.170 -29.990 1.00 95.56 209 PRO A N 1
ATOM 1615 C CA . PRO A 1 209 ? 4.199 -10.116 -30.194 1.00 95.56 209 PRO A CA 1
ATOM 1616 C C . PRO A 1 209 ? 2.925 -9.464 -30.752 1.00 95.56 209 PRO A C 1
ATOM 1618 O O . PRO A 1 209 ? 2.141 -10.134 -31.419 1.00 95.56 209 PRO A O 1
ATOM 1621 N N . ILE A 1 210 ? 2.723 -8.164 -30.500 1.00 95.38 210 ILE A N 1
ATOM 1622 C CA . ILE A 1 210 ? 1.542 -7.415 -30.971 1.00 95.38 210 ILE A CA 1
ATOM 1623 C C . ILE A 1 210 ? 1.706 -6.886 -32.409 1.00 95.38 210 ILE A C 1
ATOM 1625 O O . ILE A 1 210 ? 0.751 -6.895 -33.177 1.00 95.38 210 ILE A O 1
ATOM 1629 N N . MET A 1 211 ? 2.918 -6.462 -32.783 1.00 94.38 211 MET A N 1
ATOM 1630 C CA . MET A 1 211 ? 3.274 -5.853 -34.073 1.00 94.38 211 MET A CA 1
ATOM 1631 C C . MET A 1 211 ? 4.459 -6.613 -34.698 1.00 94.38 211 MET A C 1
ATOM 1633 O O . MET A 1 211 ? 5.584 -6.102 -34.743 1.00 94.38 211 MET A O 1
ATOM 1637 N N . PRO A 1 212 ? 4.258 -7.868 -35.145 1.00 95.44 212 PRO A N 1
ATOM 1638 C CA . PRO A 1 212 ? 5.331 -8.706 -35.686 1.00 95.44 212 PRO A CA 1
ATOM 1639 C C . PRO A 1 212 ? 5.982 -8.126 -36.952 1.00 95.44 212 PRO A C 1
ATOM 1641 O O . PRO A 1 212 ? 7.091 -8.513 -37.313 1.00 95.44 212 PRO A O 1
ATOM 1644 N N . GLU A 1 213 ? 5.330 -7.186 -37.633 1.00 96.00 213 GLU A N 1
ATOM 1645 C CA . GLU A 1 213 ? 5.887 -6.432 -38.754 1.00 96.00 213 GLU A CA 1
ATOM 1646 C C . GLU A 1 213 ? 7.091 -5.561 -38.376 1.00 96.00 213 GLU A C 1
ATOM 1648 O O . GLU A 1 213 ? 7.870 -5.207 -39.263 1.00 96.00 213 GLU A O 1
ATOM 1653 N N . LEU A 1 214 ? 7.274 -5.234 -37.090 1.00 96.44 214 LEU A N 1
ATOM 1654 C CA . LEU A 1 214 ? 8.437 -4.487 -36.610 1.00 96.44 214 LEU A CA 1
ATOM 1655 C C . LEU A 1 214 ? 9.708 -5.342 -36.579 1.00 96.44 214 LEU A C 1
ATOM 1657 O O . LEU A 1 214 ? 10.803 -4.790 -36.629 1.00 96.44 214 LEU A O 1
ATOM 1661 N N . ILE A 1 215 ? 9.589 -6.673 -36.551 1.00 98.06 215 ILE A N 1
ATOM 1662 C CA . ILE A 1 215 ? 10.734 -7.588 -36.469 1.00 98.06 215 ILE A CA 1
ATOM 1663 C C . ILE A 1 215 ? 11.689 -7.358 -37.654 1.00 98.06 215 ILE A C 1
ATOM 1665 O O . ILE A 1 215 ? 11.302 -7.423 -38.822 1.00 98.06 215 ILE A O 1
ATOM 1669 N N . GLY A 1 216 ? 12.962 -7.112 -37.341 1.00 97.69 216 GLY A N 1
ATOM 1670 C CA . GLY A 1 216 ? 14.027 -6.795 -38.293 1.00 97.69 216 GLY A CA 1
ATOM 1671 C C . GLY A 1 216 ? 14.133 -5.317 -38.686 1.00 97.69 216 GLY A C 1
ATOM 1672 O O . GLY A 1 216 ? 15.035 -4.976 -39.452 1.00 97.69 216 GLY A O 1
ATOM 1673 N N . GLN A 1 217 ? 13.251 -4.443 -38.192 1.00 98.12 217 GLN A N 1
ATOM 1674 C CA . GLN A 1 217 ? 13.367 -2.993 -38.370 1.00 98.12 217 GLN A CA 1
ATOM 1675 C C . GLN A 1 217 ? 14.267 -2.375 -37.293 1.00 98.12 217 GLN A C 1
ATOM 1677 O O . GLN A 1 217 ? 14.327 -2.875 -36.171 1.00 98.12 217 GLN A O 1
ATOM 1682 N N . ASP A 1 218 ? 14.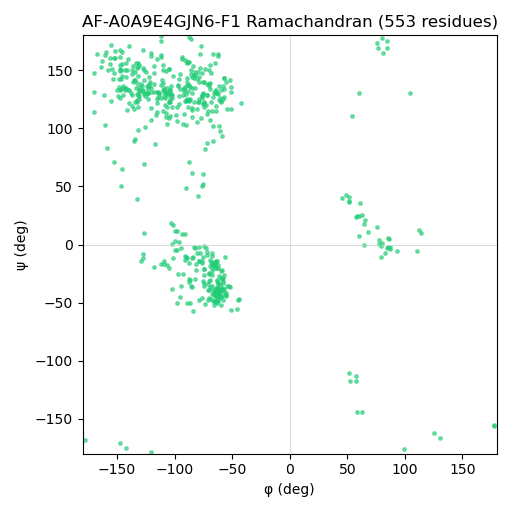948 -1.282 -37.644 1.00 98.00 218 ASP A N 1
ATOM 1683 C CA . ASP A 1 218 ? 15.767 -0.494 -36.715 1.00 98.00 218 ASP A CA 1
ATOM 1684 C C . ASP A 1 218 ? 14.859 0.347 -35.806 1.00 98.00 218 ASP A C 1
ATOM 1686 O O . ASP A 1 218 ? 14.090 1.182 -36.301 1.00 98.00 218 ASP A O 1
ATOM 1690 N N . ILE A 1 219 ? 14.953 0.145 -34.486 1.00 97.12 219 ILE A N 1
ATOM 1691 C CA . ILE A 1 219 ? 14.147 0.849 -33.481 1.00 97.12 219 ILE A CA 1
ATOM 1692 C C . ILE A 1 219 ? 14.247 2.363 -33.656 1.00 97.12 219 ILE A C 1
ATOM 1694 O O . ILE A 1 219 ? 13.237 3.040 -33.547 1.00 97.12 219 ILE A O 1
ATOM 1698 N N . LYS A 1 220 ? 15.399 2.923 -34.046 1.00 96.75 220 LYS A N 1
ATOM 1699 C CA . LYS A 1 220 ? 15.611 4.380 -34.174 1.00 96.75 220 LYS A CA 1
ATOM 1700 C C . LYS A 1 220 ? 14.810 5.024 -35.306 1.00 96.75 220 LYS A C 1
ATOM 1702 O O . LYS A 1 220 ? 14.842 6.248 -35.453 1.00 96.75 220 LYS A O 1
ATOM 1707 N N . THR A 1 221 ? 14.141 4.216 -36.126 1.00 95.88 221 THR A N 1
ATOM 1708 C CA . THR A 1 221 ? 13.225 4.677 -37.176 1.00 95.88 221 THR A CA 1
ATOM 1709 C C . THR A 1 221 ? 11.787 4.838 -36.688 1.00 95.88 221 THR A C 1
ATOM 1711 O O . THR A 1 221 ? 10.986 5.453 -37.393 1.00 95.88 221 THR A O 1
ATOM 1714 N N . ILE A 1 222 ? 11.462 4.333 -35.494 1.00 95.12 222 ILE A N 1
ATOM 1715 C CA . ILE A 1 222 ? 10.130 4.443 -34.904 1.00 95.12 222 ILE A CA 1
ATOM 1716 C C . ILE A 1 222 ? 9.902 5.871 -34.407 1.00 95.12 222 ILE A C 1
ATOM 1718 O O . ILE A 1 222 ? 10.650 6.389 -33.575 1.00 95.12 222 ILE A O 1
ATOM 1722 N N . VAL A 1 223 ? 8.846 6.491 -34.929 1.00 92.31 223 VAL A N 1
ATOM 1723 C CA . VAL A 1 223 ? 8.379 7.832 -34.568 1.00 92.31 223 VAL A CA 1
ATOM 1724 C C . VAL A 1 223 ? 6.930 7.703 -34.107 1.00 92.31 223 VAL A C 1
ATOM 1726 O O . VAL A 1 223 ? 6.132 7.063 -34.796 1.00 92.31 223 VAL A O 1
ATOM 1729 N N . GLY A 1 224 ? 6.614 8.279 -32.948 1.00 86.69 224 GLY A N 1
ATOM 1730 C CA . GLY A 1 224 ? 5.265 8.313 -32.387 1.00 86.69 224 GLY A CA 1
ATOM 1731 C C . GLY A 1 224 ? 4.282 9.070 -33.283 1.00 86.69 224 GLY A C 1
ATOM 1732 O O . GLY A 1 224 ? 4.675 9.841 -34.165 1.00 86.69 224 GLY A O 1
ATOM 1733 N N . SER A 1 225 ? 2.987 8.858 -33.059 1.00 88.00 225 SER A N 1
ATOM 1734 C CA . SER A 1 225 ? 1.901 9.550 -33.773 1.00 88.00 225 SER A CA 1
ATOM 1735 C C . SER A 1 225 ? 1.964 11.079 -33.627 1.00 88.00 225 SER A C 1
ATOM 1737 O O . SER A 1 225 ? 1.573 11.817 -34.535 1.00 88.00 225 SER A O 1
ATOM 1739 N N . ASP A 1 226 ? 2.521 11.548 -32.514 1.00 85.19 226 ASP A N 1
ATOM 1740 C CA . ASP A 1 226 ? 2.776 12.941 -32.150 1.00 85.19 226 ASP A CA 1
ATOM 1741 C C . ASP A 1 226 ? 4.087 13.513 -32.733 1.00 85.19 226 ASP A C 1
ATOM 1743 O O . ASP A 1 226 ? 4.383 14.699 -32.571 1.00 85.19 226 ASP A O 1
ATOM 1747 N N . GLY A 1 227 ? 4.866 12.699 -33.453 1.00 86.94 227 GLY A N 1
ATOM 1748 C CA . GLY A 1 227 ? 6.170 13.072 -33.999 1.00 86.94 227 GLY A CA 1
ATOM 1749 C C . GLY A 1 227 ? 7.337 12.898 -33.023 1.00 86.94 227 GLY A C 1
ATOM 1750 O O . GLY A 1 227 ? 8.460 13.277 -33.370 1.00 86.94 227 GLY A O 1
ATOM 1751 N N . TYR A 1 228 ? 7.106 12.331 -31.836 1.00 90.31 228 TYR A N 1
ATOM 1752 C CA . TYR A 1 228 ? 8.155 12.022 -30.871 1.00 90.31 228 TYR A CA 1
ATOM 1753 C C . TYR A 1 228 ? 9.123 10.977 -31.441 1.00 90.31 228 TYR A C 1
ATOM 1755 O O . TYR A 1 228 ? 8.698 9.960 -31.993 1.00 90.31 228 TYR A O 1
ATOM 1763 N N . GLU A 1 229 ? 10.438 11.200 -31.324 1.00 93.56 229 GLU A N 1
ATOM 1764 C CA . GLU A 1 229 ? 11.476 10.259 -31.784 1.00 93.56 229 GLU A CA 1
ATOM 1765 C C . GLU A 1 229 ? 11.610 9.057 -30.827 1.00 93.56 229 GLU A C 1
ATOM 1767 O O . GLU A 1 229 ? 12.703 8.722 -30.368 1.00 93.56 229 GLU A O 1
ATOM 1772 N N . LEU A 1 230 ? 10.480 8.405 -30.541 1.00 93.69 230 LEU A N 1
ATOM 1773 C CA . LEU A 1 230 ? 10.300 7.330 -29.570 1.00 93.69 230 LEU A CA 1
ATOM 1774 C C . LEU A 1 230 ? 11.399 6.272 -29.651 1.00 93.69 230 LEU A C 1
ATOM 1776 O O . LEU A 1 230 ? 11.998 5.884 -28.652 1.00 93.69 230 LEU A O 1
ATOM 1780 N N . GLY A 1 231 ? 11.697 5.819 -30.864 1.00 94.06 231 GLY A N 1
ATOM 1781 C CA . GLY A 1 231 ? 12.691 4.789 -31.090 1.00 94.06 231 GLY A CA 1
ATOM 1782 C C . GLY A 1 231 ? 14.107 5.171 -30.661 1.00 94.06 231 GLY A C 1
ATOM 1783 O O . GLY A 1 231 ? 14.879 4.328 -30.204 1.00 94.06 231 GLY A O 1
ATOM 1784 N N . ARG A 1 232 ? 14.463 6.453 -30.794 1.00 96.44 232 ARG A N 1
ATOM 1785 C CA . ARG A 1 232 ? 15.760 6.959 -30.332 1.00 96.44 232 ARG A CA 1
ATOM 1786 C C . ARG A 1 232 ? 15.805 7.080 -28.823 1.00 96.44 232 ARG A C 1
ATOM 1788 O O . ARG A 1 232 ? 16.860 6.791 -28.271 1.00 96.44 232 ARG A O 1
ATOM 1795 N N . GLU A 1 233 ? 14.696 7.453 -28.193 1.00 95.62 233 GLU A N 1
ATOM 1796 C CA . GLU A 1 233 ? 14.590 7.500 -26.736 1.00 95.62 233 GLU A CA 1
ATOM 1797 C C . GLU A 1 233 ? 14.754 6.103 -26.127 1.00 95.62 233 GLU A C 1
ATOM 1799 O O . GLU A 1 233 ? 15.617 5.895 -25.279 1.00 95.62 233 GLU A O 1
ATOM 1804 N N . ILE A 1 234 ? 14.014 5.109 -26.633 1.00 95.75 234 ILE A N 1
ATOM 1805 C CA . ILE A 1 234 ? 14.128 3.713 -26.177 1.00 95.75 234 ILE A CA 1
ATOM 1806 C C . ILE A 1 234 ? 15.568 3.201 -26.341 1.00 95.75 234 ILE A C 1
ATOM 1808 O O . ILE A 1 234 ? 16.090 2.508 -25.468 1.00 95.75 234 ILE A O 1
ATOM 1812 N N . ALA A 1 235 ? 16.254 3.570 -27.429 1.00 95.94 235 ALA A N 1
ATOM 1813 C CA . ALA A 1 235 ? 17.643 3.171 -27.659 1.00 95.94 235 ALA A CA 1
ATOM 1814 C C . ALA A 1 235 ? 18.643 3.751 -26.632 1.00 95.94 235 ALA A C 1
ATOM 1816 O O . ALA A 1 235 ? 19.760 3.231 -26.525 1.00 95.94 235 ALA A O 1
ATOM 1817 N N . MET A 1 236 ? 18.268 4.787 -25.867 1.00 93.94 236 MET A N 1
ATOM 1818 C CA . MET A 1 236 ? 19.088 5.348 -24.783 1.00 93.94 236 MET A CA 1
ATOM 1819 C C . MET A 1 236 ? 19.062 4.509 -23.499 1.00 93.94 236 MET A C 1
ATOM 1821 O O . MET A 1 236 ? 19.868 4.775 -22.609 1.00 93.94 236 MET A O 1
ATOM 1825 N N . ALA A 1 237 ? 18.213 3.475 -23.415 1.00 95.12 237 ALA A N 1
ATOM 1826 C CA . ALA A 1 237 ? 18.141 2.590 -22.258 1.00 95.12 237 ALA A CA 1
ATOM 1827 C C . ALA A 1 237 ? 19.518 2.030 -21.853 1.00 95.12 237 ALA A C 1
ATOM 1829 O O . ALA A 1 237 ? 20.324 1.583 -22.688 1.00 95.12 237 ALA A O 1
ATOM 1830 N N . THR A 1 238 ? 19.767 2.044 -20.544 1.00 92.94 238 THR A N 1
ATOM 1831 C CA . THR A 1 238 ? 21.012 1.583 -19.919 1.00 92.94 238 THR A CA 1
ATOM 1832 C C . THR A 1 238 ? 20.777 0.319 -19.090 1.00 92.94 238 THR A C 1
ATOM 1834 O O . THR A 1 238 ? 19.654 -0.179 -19.014 1.00 92.94 238 THR A O 1
ATOM 1837 N N . GLU A 1 239 ? 21.832 -0.214 -18.471 1.00 85.56 239 GLU A N 1
ATOM 1838 C CA . GLU A 1 239 ? 21.717 -1.325 -17.511 1.00 85.56 239 GLU A CA 1
ATOM 1839 C C . GLU A 1 239 ? 20.979 -0.920 -16.224 1.00 85.56 239 GLU A C 1
ATOM 1841 O O . GLU A 1 239 ? 20.475 -1.789 -15.525 1.00 85.56 239 GLU A O 1
ATOM 1846 N N . ALA A 1 240 ? 20.856 0.383 -15.936 1.00 80.69 240 ALA A N 1
ATOM 1847 C CA . ALA A 1 240 ? 20.009 0.890 -14.854 1.00 80.69 240 ALA A CA 1
ATOM 1848 C C . ALA A 1 240 ? 18.519 0.971 -15.245 1.00 80.69 240 ALA A C 1
ATOM 1850 O O . ALA A 1 240 ? 17.679 1.254 -14.399 1.00 80.69 240 ALA A O 1
ATOM 1851 N N . GLY A 1 241 ? 18.191 0.722 -16.519 1.00 86.75 241 GLY A N 1
ATOM 1852 C CA . GLY A 1 241 ? 16.859 0.920 -17.080 1.00 86.75 241 GLY A CA 1
ATOM 1853 C C . GLY A 1 241 ? 16.552 2.373 -17.449 1.00 86.75 241 GLY A C 1
ATOM 1854 O O . GLY A 1 241 ? 17.410 3.251 -17.337 1.00 86.75 241 GLY A O 1
ATOM 1855 N N . HIS A 1 242 ? 15.363 2.591 -18.012 1.00 90.44 242 HIS A N 1
ATOM 1856 C CA . HIS A 1 242 ? 14.865 3.880 -18.499 1.00 90.44 242 HIS A CA 1
ATOM 1857 C C . HIS A 1 242 ? 13.339 3.827 -18.633 1.00 90.44 242 HIS A C 1
ATOM 1859 O O . HIS A 1 242 ? 12.822 2.905 -19.270 1.00 90.44 242 HIS A O 1
ATOM 1865 N N . TRP A 1 243 ? 12.626 4.798 -18.058 1.00 90.38 243 TRP A N 1
ATOM 1866 C CA . TRP A 1 243 ? 11.184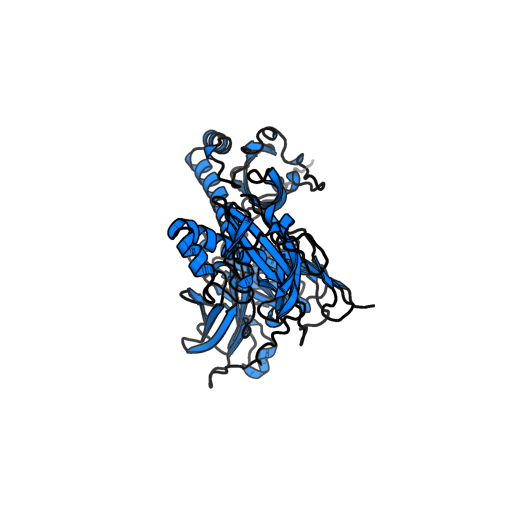 4.978 -18.262 1.00 90.38 243 TRP A CA 1
ATOM 1867 C C . TRP A 1 243 ? 10.924 5.943 -19.422 1.00 90.38 243 TRP A C 1
ATOM 1869 O O . TRP A 1 243 ? 11.551 6.995 -19.526 1.00 90.38 243 TRP A O 1
ATOM 1879 N N . ILE A 1 244 ? 9.996 5.575 -20.309 1.00 93.56 244 ILE A N 1
ATOM 1880 C CA . ILE A 1 244 ? 9.610 6.363 -21.484 1.00 93.56 244 ILE A CA 1
ATOM 1881 C C . ILE A 1 244 ? 8.086 6.480 -21.551 1.00 93.56 244 ILE A C 1
ATOM 1883 O O . ILE A 1 244 ? 7.388 5.466 -21.493 1.00 93.56 244 ILE A O 1
ATOM 1887 N N . HIS A 1 245 ? 7.584 7.700 -21.751 1.00 90.88 245 HIS A N 1
ATOM 1888 C CA . HIS A 1 245 ? 6.154 8.022 -21.806 1.00 90.88 245 HIS A CA 1
ATOM 1889 C C . HIS A 1 245 ? 5.768 8.517 -23.199 1.00 90.88 245 HIS A C 1
ATOM 1891 O O . HIS A 1 245 ? 6.400 9.432 -23.729 1.00 90.88 245 HIS A O 1
ATOM 1897 N N . TYR A 1 246 ? 4.771 7.893 -23.821 1.00 91.81 246 TYR A N 1
ATOM 1898 C CA . TYR A 1 246 ? 4.372 8.194 -25.196 1.00 91.81 246 TYR A CA 1
ATOM 1899 C C . TYR A 1 246 ? 2.987 7.623 -25.515 1.00 91.81 246 TYR A C 1
ATOM 1901 O O . TYR A 1 246 ? 2.610 6.600 -24.951 1.00 91.81 246 TYR A O 1
ATOM 1909 N N . PRO A 1 247 ? 2.231 8.218 -26.447 1.00 91.06 247 PRO A N 1
ATOM 1910 C CA . PRO A 1 247 ? 1.012 7.599 -26.951 1.00 91.06 247 PRO A CA 1
ATOM 1911 C C . PRO A 1 247 ? 1.338 6.353 -27.790 1.00 91.06 247 PRO A C 1
ATOM 1913 O O . PRO A 1 247 ? 2.215 6.387 -28.659 1.00 91.06 247 PRO A O 1
ATOM 1916 N N . TRP A 1 248 ? 0.628 5.247 -27.559 1.00 92.75 248 TRP A N 1
ATOM 1917 C CA . TRP A 1 248 ? 0.771 4.021 -28.354 1.00 92.75 248 TRP A CA 1
ATOM 1918 C C . TRP A 1 248 ? -0.559 3.265 -28.469 1.00 92.75 248 TRP A C 1
ATOM 1920 O O . TRP A 1 248 ? -1.394 3.375 -27.573 1.00 92.75 248 TRP A O 1
ATOM 1930 N N . PRO A 1 249 ? -0.776 2.451 -29.520 1.00 90.81 249 PRO A N 1
ATOM 1931 C CA . PRO A 1 249 ? -1.950 1.586 -29.587 1.00 90.81 249 PRO A CA 1
ATOM 1932 C C . PRO A 1 249 ? -1.981 0.573 -28.434 1.00 90.81 249 PRO A C 1
ATOM 1934 O O . PRO A 1 249 ? -1.031 -0.203 -28.264 1.00 90.81 249 PRO A O 1
ATOM 1937 N N . ASN A 1 250 ? -3.063 0.561 -27.659 1.00 86.75 250 ASN A N 1
ATOM 1938 C CA . ASN A 1 250 ? -3.317 -0.416 -26.606 1.00 86.75 250 ASN A CA 1
ATOM 1939 C C . ASN A 1 250 ? -3.775 -1.750 -27.233 1.00 86.75 250 ASN A C 1
ATOM 1941 O O . ASN A 1 250 ? -4.721 -1.766 -28.023 1.00 86.75 250 ASN A O 1
ATOM 1945 N N . PRO A 1 251 ? -3.129 -2.894 -26.927 1.00 86.06 251 PRO A N 1
ATOM 1946 C CA . PRO A 1 251 ? -3.482 -4.186 -27.521 1.00 86.06 251 PRO A CA 1
ATOM 1947 C C . PRO A 1 251 ? -4.862 -4.715 -27.092 1.00 86.06 251 PRO A C 1
ATOM 1949 O O . PRO A 1 251 ? -5.384 -5.620 -27.744 1.00 86.06 251 PRO A O 1
ATOM 1952 N N . VAL A 1 252 ? -5.440 -4.182 -26.011 1.00 82.19 252 VAL A N 1
ATOM 1953 C CA . VAL A 1 252 ? -6.749 -4.575 -25.474 1.00 82.19 252 VAL A CA 1
ATOM 1954 C C . VAL A 1 252 ? -7.876 -3.755 -26.104 1.00 82.19 252 VAL A C 1
ATOM 1956 O O . VAL A 1 252 ? -8.848 -4.338 -26.587 1.00 82.19 252 VAL A O 1
ATOM 1959 N N . THR A 1 253 ? -7.755 -2.423 -26.126 1.00 82.00 253 THR A N 1
ATOM 1960 C CA . THR A 1 253 ? -8.801 -1.521 -26.654 1.00 82.00 253 THR A CA 1
ATOM 1961 C C . THR A 1 253 ? -8.658 -1.282 -28.159 1.00 82.00 253 THR A C 1
ATOM 1963 O O . THR A 1 253 ? -9.650 -1.099 -28.865 1.00 82.00 253 THR A O 1
ATOM 1966 N N . GLY A 1 254 ? -7.428 -1.337 -28.676 1.00 84.25 254 GLY A N 1
ATOM 1967 C CA . GLY A 1 254 ? -7.076 -0.950 -30.040 1.00 84.25 254 GLY A CA 1
ATOM 1968 C C . GLY A 1 254 ? -6.973 0.564 -30.250 1.00 84.25 254 GLY A C 1
ATOM 1969 O O . GLY A 1 254 ? -6.703 0.987 -31.377 1.00 84.25 254 GLY A O 1
ATOM 1970 N N . GLU A 1 255 ? -7.190 1.369 -29.208 1.00 86.06 255 GLU A N 1
ATOM 1971 C CA . GLU A 1 255 ? -7.109 2.830 -29.253 1.00 86.06 255 GLU A CA 1
ATOM 1972 C C . GLU A 1 255 ? -5.697 3.321 -28.917 1.00 86.06 255 GLU A C 1
ATOM 1974 O O . GLU A 1 255 ? -4.885 2.595 -28.345 1.00 86.06 255 GLU A O 1
ATOM 1979 N N . GLU A 1 256 ? -5.376 4.545 -29.334 1.00 87.94 256 GLU A N 1
ATOM 1980 C CA . GLU A 1 256 ? -4.110 5.185 -28.985 1.00 87.94 256 GLU A CA 1
ATOM 1981 C C . GLU A 1 256 ? -4.247 5.864 -27.623 1.00 87.94 256 GLU A C 1
ATOM 1983 O O . GLU A 1 256 ? -5.037 6.794 -27.465 1.00 87.94 256 GLU A O 1
ATOM 1988 N N . GLU A 1 257 ? -3.479 5.383 -26.652 1.00 87.81 257 GLU A N 1
ATOM 1989 C CA . GLU A 1 257 ? -3.569 5.776 -25.245 1.00 87.81 257 GLU A CA 1
ATOM 1990 C C . GLU A 1 257 ? -2.169 6.127 -24.710 1.00 87.81 257 GLU A C 1
ATOM 1992 O O . GLU A 1 257 ? -1.170 5.633 -25.257 1.00 87.81 257 GLU A O 1
ATOM 1997 N N . PRO A 1 258 ? -2.052 6.971 -23.665 1.00 89.44 258 PRO A N 1
ATOM 1998 C CA . PRO A 1 258 ? -0.776 7.212 -23.000 1.00 89.44 258 PRO A CA 1
ATOM 1999 C C . PRO A 1 258 ? -0.182 5.899 -22.485 1.00 89.44 258 PRO A C 1
ATOM 2001 O O . PRO A 1 258 ? -0.848 5.130 -21.794 1.00 89.44 258 PRO A O 1
ATOM 2004 N N . LYS A 1 259 ? 1.071 5.628 -22.852 1.00 91.56 259 LYS A N 1
ATOM 2005 C CA . LYS A 1 259 ? 1.806 4.419 -22.493 1.00 91.56 259 LYS A CA 1
ATOM 2006 C C . LYS A 1 259 ? 3.095 4.758 -21.755 1.00 91.56 259 LYS A C 1
ATOM 2008 O O . LYS A 1 259 ? 3.855 5.627 -22.174 1.00 91.56 259 LYS A O 1
ATOM 2013 N N . HIS A 1 260 ? 3.373 3.982 -20.715 1.00 92.19 260 HIS A N 1
ATOM 2014 C CA . HIS A 1 260 ? 4.517 4.102 -19.821 1.00 92.19 260 HIS A CA 1
ATOM 2015 C C . HIS A 1 260 ? 5.346 2.833 -19.994 1.00 92.19 260 HIS A C 1
ATOM 2017 O O . HIS A 1 260 ? 4.881 1.738 -19.683 1.00 92.19 260 HIS A O 1
ATOM 2023 N N . THR A 1 261 ? 6.541 2.942 -20.574 1.00 95.69 261 THR A N 1
ATOM 2024 C CA . THR A 1 261 ? 7.396 1.793 -20.910 1.00 95.69 261 THR A CA 1
ATOM 2025 C C . THR A 1 261 ? 8.676 1.804 -20.102 1.00 95.69 261 THR A C 1
ATOM 2027 O O . THR A 1 261 ? 9.429 2.771 -20.168 1.00 95.69 261 THR A O 1
ATOM 2030 N N . TRP A 1 262 ? 8.955 0.691 -19.432 1.00 95.00 262 TRP A N 1
ATOM 2031 C CA . TRP A 1 262 ? 10.262 0.393 -18.867 1.00 95.00 262 TRP A CA 1
ATOM 2032 C C . TRP A 1 262 ? 11.108 -0.304 -19.924 1.00 95.00 262 TRP A C 1
ATOM 2034 O O . TRP A 1 262 ? 10.695 -1.334 -20.464 1.00 95.00 262 TRP A O 1
ATOM 2044 N N . ALA A 1 263 ? 12.286 0.239 -20.221 1.00 97.56 263 ALA A N 1
ATOM 2045 C CA . ALA A 1 263 ? 13.263 -0.372 -21.110 1.00 97.56 263 ALA A CA 1
ATOM 2046 C C . ALA A 1 263 ? 14.607 -0.530 -20.394 1.00 97.56 263 ALA A C 1
ATOM 2048 O O . ALA A 1 263 ? 15.143 0.431 -19.850 1.00 97.56 263 ALA A O 1
ATOM 2049 N N . ILE A 1 264 ? 15.188 -1.728 -20.435 1.00 97.00 264 ILE A N 1
ATOM 2050 C CA . ILE A 1 264 ? 16.481 -2.029 -19.812 1.00 97.00 264 ILE A CA 1
ATOM 2051 C C . ILE A 1 264 ? 17.419 -2.700 -20.805 1.00 97.00 264 ILE A C 1
ATOM 2053 O O . ILE A 1 264 ? 17.023 -3.574 -21.582 1.00 97.00 264 ILE A O 1
ATOM 2057 N N . ARG A 1 265 ? 18.687 -2.286 -20.782 1.00 97.56 265 ARG A N 1
ATOM 2058 C CA . ARG A 1 265 ? 19.745 -2.936 -21.549 1.00 97.56 265 ARG A CA 1
ATOM 2059 C C . ARG A 1 265 ? 20.341 -4.073 -20.729 1.00 97.56 265 ARG A C 1
ATOM 2061 O O . ARG A 1 265 ? 20.844 -3.839 -19.641 1.00 97.56 265 ARG A O 1
ATOM 2068 N N . TYR A 1 266 ? 20.331 -5.289 -21.264 1.00 95.88 266 TYR A N 1
ATOM 2069 C CA . TYR A 1 266 ? 20.875 -6.473 -20.600 1.00 95.88 266 TYR A CA 1
ATOM 2070 C C . TYR A 1 266 ? 21.500 -7.424 -21.622 1.00 95.88 266 TYR A C 1
ATOM 2072 O O . TYR A 1 266 ? 20.898 -7.733 -22.652 1.00 95.88 266 TYR A O 1
ATOM 2080 N N . GLY A 1 267 ? 22.746 -7.849 -21.389 1.00 91.50 267 GLY A N 1
ATOM 2081 C CA . GLY A 1 267 ? 23.458 -8.740 -22.316 1.00 91.50 267 GLY A CA 1
ATOM 2082 C C . GLY A 1 267 ? 23.650 -8.165 -23.731 1.00 91.50 267 GLY A C 1
ATOM 2083 O O . GLY A 1 267 ? 23.767 -8.919 -24.694 1.00 91.50 267 GLY A O 1
ATOM 2084 N N . GLY A 1 268 ? 23.651 -6.833 -23.877 1.00 93.12 268 GLY A N 1
ATOM 2085 C CA . GLY A 1 268 ? 23.718 -6.134 -25.168 1.00 93.12 268 GLY A CA 1
ATOM 2086 C C . GLY A 1 268 ? 22.378 -5.985 -25.901 1.00 93.12 268 GLY A C 1
ATOM 2087 O O . GLY A 1 268 ? 22.324 -5.254 -26.887 1.00 93.12 268 GLY A O 1
ATOM 2088 N N . LEU A 1 269 ? 21.307 -6.607 -25.403 1.00 98.25 269 LEU A N 1
ATOM 2089 C CA . LEU A 1 269 ? 19.938 -6.466 -25.903 1.00 98.25 269 LEU A CA 1
ATOM 2090 C C . LEU A 1 269 ? 19.194 -5.380 -25.115 1.00 98.25 269 LEU A C 1
ATOM 2092 O O . LEU A 1 269 ? 19.598 -5.049 -24.002 1.00 98.25 269 LEU A O 1
ATOM 2096 N N . ILE A 1 270 ? 18.101 -4.852 -25.662 1.00 98.69 270 ILE A N 1
ATOM 2097 C CA . ILE A 1 270 ? 17.130 -4.038 -24.915 1.00 98.69 270 ILE A CA 1
ATOM 2098 C C . ILE A 1 270 ? 15.856 -4.859 -24.756 1.00 98.69 270 ILE A C 1
ATOM 2100 O O . ILE A 1 270 ? 15.320 -5.352 -25.748 1.00 98.69 270 ILE A O 1
ATOM 2104 N N . PHE A 1 271 ? 15.369 -4.978 -23.527 1.00 98.69 271 PHE A N 1
ATOM 2105 C CA . PHE A 1 271 ? 14.066 -5.550 -23.203 1.00 98.69 271 PHE A CA 1
ATOM 2106 C C . PHE A 1 271 ? 13.156 -4.421 -22.748 1.00 98.69 271 PHE A C 1
ATOM 2108 O O . PHE A 1 271 ? 13.583 -3.596 -21.940 1.00 98.69 271 PHE A O 1
ATOM 2115 N N . GLY A 1 272 ? 11.920 -4.382 -23.236 1.00 97.81 272 GLY A N 1
ATOM 2116 C CA . GLY A 1 272 ? 10.958 -3.408 -22.743 1.00 97.81 272 GLY A CA 1
ATOM 2117 C C . GLY A 1 272 ? 9.525 -3.903 -22.747 1.00 97.81 272 GLY A C 1
ATOM 2118 O O . GLY A 1 272 ? 9.138 -4.717 -23.581 1.00 97.81 272 GLY A O 1
ATOM 2119 N N . SER A 1 273 ? 8.750 -3.406 -21.792 1.00 98.00 273 SER A N 1
ATOM 2120 C CA . SER A 1 273 ? 7.306 -3.605 -21.648 1.00 98.00 273 SER A CA 1
ATOM 2121 C C . SER A 1 273 ? 6.710 -2.330 -21.064 1.00 98.00 273 SER A C 1
ATOM 2123 O O . SER A 1 273 ? 7.440 -1.476 -20.563 1.00 98.00 273 SER A O 1
ATOM 2125 N N . GLY A 1 274 ? 5.393 -2.183 -21.124 1.00 93.75 274 GLY A N 1
ATOM 2126 C CA . GLY A 1 274 ? 4.731 -1.018 -20.560 1.00 93.75 274 GLY A CA 1
ATOM 2127 C C . GLY A 1 274 ? 3.257 -1.236 -20.286 1.00 93.75 274 GLY A C 1
ATOM 2128 O O . GLY A 1 274 ? 2.664 -2.177 -20.814 1.00 93.75 274 GLY A O 1
ATOM 2129 N N . TYR A 1 275 ? 2.691 -0.326 -19.506 1.00 90.25 275 TYR A N 1
ATOM 2130 C CA . TYR A 1 275 ? 1.263 -0.227 -19.227 1.00 90.25 275 TYR A CA 1
ATOM 2131 C C . TYR A 1 275 ? 0.681 1.036 -19.860 1.00 90.25 275 TYR A C 1
ATOM 2133 O O . TYR A 1 275 ? 1.419 1.944 -20.248 1.00 90.25 275 TYR A O 1
ATOM 2141 N N . TYR A 1 276 ? -0.640 1.064 -19.979 1.00 87.31 276 TYR A N 1
ATOM 2142 C CA . TYR A 1 276 ? -1.403 2.176 -20.521 1.00 87.31 276 TYR A CA 1
ATOM 2143 C C . TYR A 1 276 ? -2.212 2.839 -19.403 1.00 87.31 276 TYR A C 1
ATOM 2145 O O . TYR A 1 276 ? -2.750 2.151 -18.528 1.00 87.31 276 TYR A O 1
ATOM 2153 N N . GLU A 1 277 ? -2.308 4.167 -19.437 1.00 79.12 277 GLU A N 1
ATOM 2154 C CA . GLU A 1 277 ? -3.253 4.911 -18.605 1.00 79.12 277 GLU A CA 1
ATOM 2155 C C . GLU A 1 277 ? -4.671 4.623 -19.119 1.00 79.12 277 GLU A C 1
ATOM 2157 O O . GLU A 1 277 ? -5.072 5.090 -20.185 1.00 79.12 277 GLU A O 1
ATOM 2162 N N . SER A 1 278 ? -5.450 3.836 -18.374 1.00 61.75 278 SER A N 1
ATOM 2163 C CA . SER A 1 278 ? -6.868 3.655 -18.694 1.00 61.75 278 SER A CA 1
ATOM 2164 C C . SER A 1 278 ? -7.646 4.885 -18.228 1.00 61.75 278 SER A C 1
ATOM 2166 O O . SER A 1 278 ? -7.842 5.081 -17.030 1.00 61.75 278 SER A O 1
ATOM 2168 N N . LEU A 1 279 ? -8.123 5.700 -19.174 1.00 48.41 279 LEU A N 1
ATOM 2169 C CA . LEU A 1 279 ? -9.037 6.817 -18.894 1.00 48.41 279 LEU A CA 1
ATOM 2170 C C . LEU A 1 279 ? -10.460 6.346 -18.532 1.00 48.41 279 LEU A C 1
ATOM 2172 O O . LEU A 1 279 ? -11.283 7.162 -18.124 1.00 48.41 279 LEU A O 1
ATOM 2176 N N . THR A 1 280 ? -10.768 5.052 -18.688 1.00 43.91 280 THR A N 1
ATOM 2177 C CA . THR A 1 280 ? -12.099 4.481 -18.439 1.00 43.91 280 THR A CA 1
ATOM 2178 C C . THR A 1 280 ? -12.006 3.004 -18.043 1.00 43.91 280 THR A C 1
ATOM 2180 O O . THR A 1 280 ? -12.419 2.123 -18.798 1.00 43.91 280 THR A O 1
ATOM 2183 N N . ASP A 1 281 ? -11.509 2.702 -16.846 1.00 44.59 281 ASP A N 1
ATOM 2184 C CA . ASP A 1 281 ? -11.745 1.389 -16.231 1.00 44.59 281 ASP A CA 1
ATOM 2185 C C . ASP A 1 281 ? -13.092 1.391 -15.490 1.00 44.59 281 ASP A C 1
ATOM 2187 O O . ASP A 1 281 ? -13.171 1.156 -14.287 1.00 44.59 281 ASP A O 1
ATOM 2191 N N . ASP A 1 282 ? -14.181 1.602 -16.234 1.00 39.66 282 ASP A N 1
ATOM 2192 C CA . ASP A 1 282 ? -15.537 1.264 -15.786 1.00 39.66 282 ASP A CA 1
ATOM 2193 C C . ASP A 1 282 ? -15.723 -0.262 -15.868 1.00 39.66 282 ASP A C 1
ATOM 2195 O O . ASP A 1 282 ? -16.568 -0.796 -16.594 1.00 39.66 282 ASP A O 1
ATOM 2199 N N . ALA A 1 283 ? -14.910 -1.010 -15.120 1.00 35.50 283 ALA A N 1
ATOM 2200 C CA . ALA A 1 283 ? -15.245 -2.384 -14.793 1.00 35.50 283 ALA A CA 1
ATOM 2201 C C . ALA A 1 283 ? -16.396 -2.332 -13.783 1.00 35.50 283 ALA A C 1
ATOM 2203 O O . ALA A 1 283 ? -16.191 -2.308 -12.573 1.00 35.50 283 ALA A O 1
ATOM 2204 N N . THR A 1 284 ? -17.624 -2.278 -14.301 1.00 30.59 284 THR A N 1
ATOM 2205 C CA . THR A 1 284 ? -18.859 -2.398 -13.520 1.00 30.59 284 THR A CA 1
ATOM 2206 C C . THR A 1 284 ? -18.721 -3.521 -12.486 1.00 30.59 284 THR A C 1
ATOM 2208 O O . THR A 1 284 ? -18.518 -4.671 -12.902 1.00 30.59 284 THR A O 1
ATOM 2211 N N . PRO A 1 285 ? -18.871 -3.248 -11.176 1.00 33.66 285 PRO A N 1
ATOM 2212 C CA . PRO A 1 285 ? -18.955 -4.307 -10.187 1.00 33.66 285 PRO A CA 1
ATOM 2213 C C . PRO A 1 285 ? -20.109 -5.240 -10.553 1.00 33.66 285 PRO A C 1
ATOM 2215 O O . PRO A 1 285 ? -21.212 -4.802 -10.902 1.00 33.66 285 PRO A O 1
ATOM 2218 N N . LEU A 1 286 ? -19.852 -6.547 -10.504 1.00 27.62 286 LEU A N 1
ATOM 2219 C CA . LEU A 1 286 ? -20.918 -7.538 -10.584 1.00 27.62 286 LEU A CA 1
ATOM 2220 C C . LEU A 1 286 ? -21.926 -7.271 -9.450 1.00 27.62 286 LEU A C 1
ATOM 2222 O O . LEU A 1 286 ? -21.524 -6.897 -8.349 1.00 27.62 286 LEU A O 1
ATOM 2226 N N . PRO A 1 287 ? -23.234 -7.463 -9.687 1.00 28.22 287 PRO A N 1
ATOM 2227 C CA . PRO A 1 287 ? -24.252 -7.152 -8.694 1.00 28.22 287 PRO A CA 1
ATOM 2228 C C . PRO A 1 287 ? -24.028 -7.930 -7.392 1.00 28.22 287 PRO A C 1
ATOM 2230 O O . PRO A 1 287 ? -23.783 -9.139 -7.410 1.00 28.22 287 PRO A O 1
ATOM 2233 N N . VAL A 1 288 ? -24.174 -7.213 -6.273 1.00 32.28 288 VAL A N 1
ATOM 2234 C CA . VAL A 1 288 ? -24.052 -7.690 -4.889 1.00 32.28 288 VAL A CA 1
ATOM 2235 C C . VAL A 1 288 ? -25.063 -8.810 -4.624 1.00 32.28 288 VAL A C 1
ATOM 2237 O O . VAL A 1 288 ? -26.230 -8.589 -4.291 1.00 32.28 288 VAL A O 1
ATOM 2240 N N . GLY A 1 289 ? -24.620 -10.049 -4.813 1.00 30.31 289 GLY A N 1
ATOM 2241 C CA . GLY A 1 289 ? -25.376 -11.246 -4.482 1.00 30.31 289 GLY A CA 1
ATOM 2242 C C . GLY A 1 289 ? -25.081 -11.670 -3.052 1.00 30.31 289 GLY A C 1
ATOM 2243 O O . GLY A 1 289 ? -24.054 -12.291 -2.797 1.00 30.31 289 GLY A O 1
ATOM 2244 N N . HIS A 1 290 ? -26.001 -11.381 -2.132 1.00 39.56 290 HIS A N 1
ATOM 2245 C CA . HIS A 1 290 ? -25.982 -11.936 -0.782 1.00 39.56 290 HIS A CA 1
ATOM 2246 C C . HIS A 1 290 ? -26.096 -13.466 -0.881 1.00 39.56 290 HIS A C 1
ATOM 2248 O O . HIS A 1 290 ? -27.191 -13.993 -1.101 1.00 39.56 290 HIS A O 1
ATOM 2254 N N . SER A 1 291 ? -24.988 -14.199 -0.735 1.00 38.12 291 SER A N 1
ATOM 2255 C CA . SER A 1 291 ? -25.058 -15.642 -0.481 1.00 38.12 291 SER A CA 1
ATOM 2256 C C . SER A 1 291 ? -25.518 -15.851 0.954 1.00 38.12 291 SER A C 1
ATOM 2258 O O . SER A 1 291 ? -24.725 -16.061 1.858 1.00 38.12 291 SER A O 1
ATOM 2260 N N . GLN A 1 292 ? -26.829 -15.771 1.163 1.00 41.84 292 GLN A N 1
ATOM 2261 C CA . GLN A 1 292 ? -27.444 -16.302 2.368 1.00 41.84 292 GLN A CA 1
ATOM 2262 C C . GLN A 1 292 ? -27.410 -17.827 2.277 1.00 41.84 292 GLN A C 1
ATOM 2264 O O . GLN A 1 292 ? -28.096 -18.429 1.444 1.00 41.84 292 GLN A O 1
ATOM 2269 N N . VAL A 1 293 ? -26.623 -18.466 3.139 1.00 43.81 293 VAL A N 1
ATOM 2270 C CA . VAL A 1 293 ? -26.798 -19.894 3.403 1.00 43.81 293 VAL A CA 1
ATOM 2271 C C . VAL A 1 293 ? -28.089 -20.043 4.204 1.00 43.81 293 VAL A C 1
ATOM 2273 O O . VAL A 1 293 ? -28.227 -19.520 5.307 1.00 43.81 293 VAL A O 1
ATOM 2276 N N . ALA A 1 294 ? -29.081 -20.705 3.607 1.00 40.50 294 ALA A N 1
ATOM 2277 C CA . ALA A 1 294 ? -30.409 -20.848 4.191 1.00 40.50 294 ALA A CA 1
ATOM 2278 C C . ALA A 1 294 ? -30.338 -21.451 5.607 1.00 40.50 294 ALA A C 1
ATOM 2280 O O . ALA A 1 294 ? -29.947 -22.605 5.769 1.00 40.50 294 ALA A O 1
ATOM 2281 N N . GLY A 1 295 ? -30.770 -20.676 6.609 1.00 55.09 295 GLY A N 1
ATOM 2282 C CA . GLY A 1 295 ? -30.879 -21.107 8.007 1.00 55.09 295 GLY A CA 1
ATOM 2283 C C . GLY A 1 295 ? -29.881 -20.473 8.980 1.00 55.09 295 GLY A C 1
ATOM 2284 O O . GLY A 1 295 ? -30.033 -20.702 10.174 1.00 55.09 295 GLY A O 1
ATOM 2285 N N . VAL A 1 296 ? -28.923 -19.668 8.504 1.00 58.41 296 VAL A N 1
ATOM 2286 C CA . VAL A 1 296 ? -27.935 -18.968 9.341 1.00 58.41 296 VAL A CA 1
ATOM 2287 C C . VAL A 1 296 ? -28.144 -17.454 9.236 1.00 58.41 296 VAL A C 1
ATOM 2289 O O . VAL A 1 296 ? -28.096 -16.901 8.140 1.00 58.41 296 VAL A O 1
ATOM 2292 N N . ALA A 1 297 ? -28.395 -16.779 10.362 1.00 83.12 297 ALA A N 1
ATOM 2293 C CA . ALA A 1 297 ? -28.512 -15.322 10.422 1.00 83.12 297 ALA A CA 1
ATOM 2294 C C . ALA A 1 297 ? -27.125 -14.692 10.629 1.00 83.12 297 ALA A C 1
ATOM 2296 O O . ALA A 1 297 ? -26.808 -14.221 11.717 1.00 83.12 297 ALA A O 1
ATOM 2297 N N . ALA A 1 298 ? -26.293 -14.753 9.587 1.00 88.38 298 ALA A N 1
ATOM 2298 C CA . ALA A 1 298 ? -24.956 -14.170 9.571 1.00 88.38 298 ALA A CA 1
ATOM 2299 C C . ALA A 1 298 ? -24.633 -13.552 8.208 1.00 88.38 298 ALA A C 1
ATOM 2301 O O . ALA A 1 298 ? -25.116 -14.019 7.170 1.00 88.38 298 ALA A O 1
ATOM 2302 N N . VAL A 1 299 ? -23.804 -12.512 8.213 1.00 88.69 299 VAL A N 1
ATOM 2303 C CA . VAL A 1 299 ? -23.340 -11.801 7.019 1.00 88.69 299 VAL A CA 1
ATOM 2304 C C . VAL A 1 299 ? -21.863 -11.464 7.181 1.00 88.69 299 VAL A C 1
ATOM 2306 O O . VAL A 1 299 ? -21.447 -10.957 8.218 1.00 88.69 299 VAL A O 1
ATOM 2309 N N . LEU A 1 300 ? -21.078 -11.749 6.139 1.00 89.94 300 LEU A N 1
ATOM 2310 C CA . LEU A 1 300 ? -19.727 -11.218 5.968 1.00 89.94 300 LEU A CA 1
ATOM 2311 C C . LEU A 1 300 ? -19.867 -9.935 5.150 1.00 89.94 300 LEU A C 1
ATOM 2313 O O . LEU A 1 300 ? -20.301 -9.995 3.999 1.00 89.94 300 LEU A O 1
ATOM 2317 N N . GLU A 1 301 ? -19.588 -8.795 5.771 1.00 87.81 301 GLU A N 1
ATOM 2318 C CA . GLU A 1 301 ? -19.768 -7.470 5.165 1.00 87.81 301 GLU A CA 1
ATOM 2319 C C . GLU A 1 301 ? -18.473 -6.980 4.520 1.00 87.81 301 GLU A C 1
ATOM 2321 O O . GLU A 1 301 ? -18.510 -6.373 3.452 1.00 87.81 301 GLU A O 1
ATOM 2326 N N . ASN A 1 302 ? -17.335 -7.300 5.140 1.00 87.31 302 ASN A N 1
ATOM 2327 C CA . ASN A 1 302 ? -16.014 -7.019 4.608 1.00 87.31 302 ASN A CA 1
ATOM 2328 C C . ASN A 1 302 ? -15.145 -8.287 4.672 1.00 87.31 302 ASN A C 1
ATOM 2330 O O . ASN A 1 302 ? -15.008 -8.869 5.754 1.00 87.31 302 ASN A O 1
ATOM 2334 N N . PRO A 1 303 ? -14.558 -8.744 3.554 1.00 88.94 303 PRO A N 1
ATOM 2335 C CA . PRO A 1 303 ? -14.544 -8.136 2.222 1.00 88.94 303 PRO A CA 1
ATOM 2336 C C . PRO A 1 303 ? -15.890 -8.171 1.491 1.00 88.94 303 PRO A C 1
ATOM 2338 O O . PRO A 1 303 ? -16.662 -9.120 1.642 1.00 88.94 303 PRO A O 1
ATOM 2341 N N . ALA A 1 304 ? -16.125 -7.180 0.631 1.00 85.31 304 ALA A N 1
ATOM 2342 C CA . ALA A 1 304 ? -17.193 -7.233 -0.361 1.00 85.31 304 ALA A CA 1
ATOM 2343 C C . ALA A 1 304 ? -16.804 -8.117 -1.565 1.00 85.31 304 ALA A C 1
ATOM 2345 O O . ALA A 1 304 ? -15.647 -8.478 -1.780 1.00 85.31 304 ALA A O 1
ATOM 2346 N N . LEU A 1 305 ? -17.790 -8.513 -2.374 1.00 75.38 305 LEU A N 1
ATOM 2347 C CA . LEU A 1 305 ? -17.542 -9.366 -3.538 1.00 75.38 305 LEU A CA 1
ATOM 2348 C C . LEU A 1 305 ? -16.661 -8.664 -4.579 1.00 75.38 305 LEU A C 1
ATOM 2350 O O . LEU A 1 305 ? -17.114 -7.721 -5.218 1.00 75.38 305 LEU A O 1
ATOM 2354 N N . GLY A 1 306 ? -15.452 -9.190 -4.810 1.00 67.75 306 GLY A N 1
ATOM 2355 C CA . GLY A 1 306 ? -14.516 -8.636 -5.792 1.00 67.75 306 GLY A CA 1
ATOM 2356 C C . GLY A 1 306 ? -13.818 -7.353 -5.338 1.00 67.75 306 GLY A C 1
ATOM 2357 O O . GLY A 1 306 ? -13.252 -6.664 -6.181 1.00 67.75 306 GLY A O 1
ATOM 2358 N N . SER A 1 307 ? -13.866 -7.042 -4.039 1.00 83.94 307 SER A N 1
ATOM 2359 C CA . SER A 1 307 ? -13.186 -5.886 -3.449 1.00 83.94 307 SER A CA 1
ATOM 2360 C C . SER A 1 307 ? -11.665 -5.989 -3.544 1.00 83.94 307 SER A C 1
ATOM 2362 O O . SER A 1 307 ? -11.110 -7.100 -3.557 1.00 83.94 307 SER A O 1
ATOM 2364 N N . PHE A 1 308 ? -11.009 -4.834 -3.507 1.00 87.06 308 PHE A N 1
ATOM 2365 C CA . PHE A 1 308 ? -9.554 -4.712 -3.424 1.00 87.06 308 PHE A CA 1
ATOM 2366 C C . PHE A 1 308 ? -9.118 -4.504 -1.972 1.00 87.06 308 PHE A C 1
ATOM 2368 O O . PHE A 1 308 ? -9.804 -3.836 -1.201 1.00 87.06 308 PHE A O 1
ATOM 2375 N N . HIS A 1 309 ? -7.991 -5.099 -1.587 1.00 87.50 309 HIS A N 1
ATOM 2376 C CA . HIS A 1 309 ? -7.437 -4.995 -0.238 1.00 87.50 309 HIS A CA 1
ATOM 2377 C C . HIS A 1 309 ? -5.927 -4.782 -0.285 1.00 87.50 309 HIS A C 1
ATOM 2379 O O . HIS A 1 309 ? -5.231 -5.314 -1.147 1.00 87.50 309 HIS A O 1
ATOM 2385 N N . SER A 1 310 ? -5.425 -4.027 0.683 1.00 83.44 310 SER A N 1
ATOM 2386 C CA . SER A 1 310 ? -4.006 -3.732 0.853 1.00 83.44 310 SER A CA 1
ATOM 2387 C C . SER A 1 310 ? -3.706 -3.423 2.313 1.00 83.44 310 SER A C 1
ATOM 2389 O O . SER A 1 310 ? -4.574 -2.902 3.019 1.00 83.44 310 SER A O 1
ATOM 2391 N N . GLY A 1 311 ? -2.482 -3.712 2.753 1.00 78.75 311 GLY A N 1
ATOM 2392 C CA . GLY A 1 311 ? -2.017 -3.338 4.083 1.00 78.75 311 GLY A CA 1
ATOM 2393 C C . GLY A 1 311 ? -2.855 -3.895 5.224 1.00 78.75 311 GLY A C 1
ATOM 2394 O O . GLY A 1 311 ? -3.359 -5.013 5.155 1.00 78.75 311 GLY A O 1
ATOM 2395 N N . MET A 1 312 ? -3.014 -3.113 6.291 1.00 78.06 312 MET A N 1
ATOM 2396 C CA . MET A 1 312 ? -3.870 -3.470 7.415 1.00 78.06 312 MET A CA 1
ATOM 2397 C C . MET A 1 312 ? -5.310 -3.061 7.121 1.00 78.06 312 MET A C 1
ATOM 2399 O O . MET A 1 312 ? -5.664 -1.882 7.122 1.00 78.06 312 MET A O 1
ATOM 2403 N N . ALA A 1 313 ? -6.169 -4.053 6.910 1.00 79.19 313 ALA A N 1
ATOM 2404 C CA . ALA A 1 313 ? -7.592 -3.825 6.719 1.00 79.19 313 ALA A CA 1
ATOM 2405 C C . ALA A 1 313 ? -8.419 -4.893 7.431 1.00 79.19 313 ALA A C 1
ATOM 2407 O O . ALA A 1 313 ? -7.950 -5.974 7.797 1.00 79.19 313 ALA A O 1
ATOM 2408 N N . VAL A 1 314 ? -9.676 -4.556 7.675 1.00 83.81 314 VAL A N 1
ATOM 2409 C CA . VAL A 1 314 ? -10.559 -5.354 8.517 1.00 83.81 314 VAL A CA 1
ATOM 2410 C C . VAL A 1 314 ? -11.319 -6.408 7.725 1.00 83.81 314 VAL A C 1
ATOM 2412 O O . VAL A 1 314 ? -11.844 -6.137 6.656 1.00 83.81 314 VAL A O 1
ATOM 2415 N N . LEU A 1 315 ? -11.456 -7.596 8.292 1.00 89.81 315 LEU A N 1
ATOM 2416 C CA . LEU A 1 315 ? -12.533 -8.530 7.985 1.00 89.81 315 LEU A CA 1
ATOM 2417 C C . LEU A 1 315 ? -13.628 -8.350 9.027 1.00 89.81 315 LEU A C 1
ATOM 2419 O O . LEU A 1 315 ? -13.339 -8.398 10.220 1.00 89.81 315 LEU A O 1
ATOM 2423 N N . SER A 1 316 ? -14.871 -8.141 8.611 1.00 90.94 316 SER A N 1
ATOM 2424 C CA . SER A 1 316 ? -15.960 -7.874 9.552 1.00 90.94 316 SER A CA 1
ATOM 2425 C C . SER A 1 316 ? -17.326 -8.300 9.042 1.00 90.94 316 SER A C 1
ATOM 2427 O O . SER A 1 316 ? -17.562 -8.498 7.846 1.00 90.94 316 SER A O 1
ATOM 2429 N N . GLY A 1 317 ? -18.241 -8.447 9.990 1.00 91.00 317 GLY A N 1
ATOM 2430 C CA . GLY A 1 317 ? -19.630 -8.770 9.735 1.00 91.00 317 GLY A CA 1
ATOM 2431 C C . GLY A 1 317 ? -20.400 -8.938 11.035 1.00 91.00 317 GLY A C 1
ATOM 2432 O O . GLY A 1 317 ? -20.012 -8.407 12.079 1.00 91.00 317 GLY A O 1
ATOM 2433 N N . TRP A 1 318 ? -21.490 -9.692 10.974 1.00 91.75 318 TRP A N 1
ATOM 2434 C CA . TRP A 1 318 ? -22.296 -10.037 12.142 1.00 91.75 318 TRP A CA 1
ATOM 2435 C C . TRP A 1 318 ? -22.886 -11.440 12.016 1.00 91.75 318 TRP A C 1
ATOM 2437 O O . TRP A 1 318 ? -23.074 -11.957 10.911 1.00 91.75 318 TRP A O 1
ATOM 2447 N N . ALA A 1 319 ? -23.184 -12.059 13.153 1.00 91.81 319 ALA A N 1
ATOM 2448 C CA . ALA A 1 319 ? -23.872 -13.342 13.250 1.00 91.81 319 ALA A CA 1
ATOM 2449 C C . ALA A 1 319 ? -24.717 -13.347 14.522 1.00 91.81 319 ALA A C 1
ATOM 2451 O O . ALA A 1 319 ? -24.170 -13.086 15.574 1.00 91.81 319 ALA A O 1
ATOM 2452 N N . CYS A 1 320 ? -26.020 -13.633 14.460 1.00 90.56 320 CYS A N 1
ATOM 2453 C CA . CYS A 1 320 ? -26.885 -13.449 15.636 1.00 90.56 320 CYS A CA 1
ATOM 2454 C C . CYS A 1 320 ? -26.490 -14.287 16.863 1.00 90.56 320 CYS A C 1
ATOM 2456 O O . CYS A 1 320 ? -26.690 -13.846 17.984 1.00 90.56 320 CYS A O 1
ATOM 2458 N N . GLU A 1 321 ? -25.963 -15.493 16.655 1.00 87.88 321 GLU A N 1
ATOM 2459 C CA . GLU A 1 321 ? -25.383 -16.326 17.710 1.00 87.88 321 GLU A CA 1
ATOM 2460 C C . GLU A 1 321 ? -24.169 -17.047 17.115 1.00 87.88 321 GLU A C 1
ATOM 2462 O O . GLU A 1 321 ? -24.274 -17.592 16.013 1.00 87.88 321 GLU A O 1
ATOM 2467 N N . ALA A 1 322 ? -23.040 -17.042 17.826 1.00 87.75 322 ALA A N 1
ATOM 2468 C CA . ALA A 1 322 ? -21.807 -17.718 17.430 1.00 87.75 322 ALA A CA 1
ATOM 2469 C C . ALA A 1 322 ? -21.044 -18.219 18.663 1.00 87.75 322 ALA A C 1
ATOM 2471 O O . ALA A 1 322 ? -20.848 -17.460 19.614 1.00 87.75 322 ALA A O 1
ATOM 2472 N N . GLU A 1 323 ? -20.583 -19.471 18.642 1.00 88.50 323 GLU A N 1
ATOM 2473 C CA . GLU A 1 323 ? -19.521 -19.933 19.547 1.00 88.50 323 GLU A CA 1
ATOM 2474 C C . GLU A 1 323 ? -18.142 -19.620 18.945 1.00 88.50 323 GLU A C 1
ATOM 2476 O O . GLU A 1 323 ? -17.214 -19.259 19.666 1.00 88.50 323 GLU A O 1
ATOM 2481 N N . GLU A 1 324 ? -18.015 -19.722 17.618 1.00 89.38 324 GLU A N 1
ATOM 2482 C CA . GLU A 1 324 ? -16.793 -19.429 16.874 1.00 89.38 324 GLU A CA 1
ATOM 2483 C C . GLU A 1 324 ? -17.095 -18.845 15.483 1.00 89.38 324 GLU A C 1
ATOM 2485 O O . GLU A 1 324 ? -17.880 -19.397 14.704 1.00 89.38 324 GLU A O 1
ATOM 2490 N N . ILE A 1 325 ? -16.385 -17.765 15.135 1.00 91.38 325 ILE A N 1
ATOM 2491 C CA . ILE A 1 325 ? -16.277 -17.264 13.761 1.00 91.38 325 ILE A CA 1
ATOM 2492 C C . ILE A 1 325 ? -14.875 -17.574 13.240 1.00 91.38 325 ILE A C 1
ATOM 2494 O O . ILE A 1 325 ? -13.893 -16.956 13.657 1.00 91.38 325 ILE A O 1
ATOM 2498 N N . LEU A 1 326 ? -14.778 -18.515 12.302 1.00 91.31 326 LEU A N 1
ATOM 2499 C CA . LEU A 1 326 ? -13.512 -18.897 11.679 1.00 91.31 326 LEU A CA 1
ATOM 2500 C C . LEU A 1 326 ? -13.411 -18.303 10.273 1.00 91.31 326 LEU A C 1
ATOM 2502 O O . LEU A 1 326 ? -14.259 -18.550 9.414 1.00 91.31 326 LEU A O 1
ATOM 2506 N N . ILE A 1 327 ? -12.332 -17.572 10.019 1.00 92.06 327 ILE A N 1
ATOM 2507 C CA . ILE A 1 327 ? -11.955 -17.057 8.706 1.00 92.06 327 ILE A CA 1
ATOM 2508 C C . ILE A 1 327 ? -10.839 -17.930 8.132 1.00 92.06 327 ILE A C 1
ATOM 2510 O O . ILE A 1 327 ? -9.800 -18.123 8.759 1.00 92.06 327 ILE A O 1
ATOM 2514 N N . GLN A 1 328 ? -11.033 -18.440 6.918 1.00 91.31 328 GLN A N 1
ATOM 2515 C CA . GLN A 1 328 ? -10.003 -19.147 6.163 1.00 91.31 328 GLN A CA 1
ATOM 2516 C C . GLN A 1 328 ? -9.636 -18.385 4.897 1.00 91.31 328 GLN A C 1
ATOM 2518 O O . GLN A 1 328 ? -10.514 -18.017 4.114 1.00 91.31 328 GLN A O 1
ATOM 2523 N N . ILE A 1 329 ? -8.336 -18.205 4.672 1.00 87.12 329 ILE A N 1
ATOM 2524 C CA . ILE A 1 329 ? -7.788 -17.569 3.472 1.00 87.12 329 ILE A CA 1
ATOM 2525 C C . ILE A 1 329 ? -6.591 -18.396 3.020 1.00 87.12 329 ILE A C 1
ATOM 2527 O O . ILE A 1 329 ? -5.625 -18.549 3.764 1.00 87.12 329 ILE A O 1
ATOM 2531 N N . ASN A 1 330 ? -6.658 -18.947 1.808 1.00 79.62 330 ASN A N 1
ATOM 2532 C CA . ASN A 1 330 ? -5.682 -19.923 1.313 1.00 79.62 330 ASN A CA 1
ATOM 2533 C C . ASN A 1 330 ? -5.508 -21.084 2.322 1.00 79.62 330 ASN A C 1
ATOM 2535 O O . ASN A 1 330 ? -6.483 -21.785 2.598 1.00 79.62 330 ASN A O 1
ATOM 2539 N N . ASP A 1 331 ? -4.305 -21.259 2.880 1.00 79.06 331 ASP A N 1
ATOM 2540 C CA . ASP A 1 331 ? -3.974 -22.272 3.893 1.00 79.06 331 ASP A CA 1
ATOM 2541 C C . ASP A 1 331 ? -4.070 -21.751 5.344 1.00 79.06 331 ASP A C 1
ATOM 2543 O O . ASP A 1 331 ? -3.875 -22.512 6.293 1.00 79.06 331 ASP A O 1
ATOM 2547 N N . MET A 1 332 ? -4.372 -20.463 5.542 1.00 81.50 332 MET A N 1
ATOM 2548 C CA . MET A 1 332 ? -4.496 -19.855 6.868 1.00 81.50 332 MET A CA 1
ATOM 2549 C C . MET A 1 332 ? -5.901 -20.036 7.440 1.00 81.50 332 MET A C 1
ATOM 2551 O O . MET A 1 332 ? -6.898 -20.031 6.718 1.00 81.50 332 MET A O 1
ATOM 2555 N N . SER A 1 333 ? -5.976 -20.179 8.762 1.00 87.38 333 SER A N 1
ATOM 2556 C CA . SER A 1 333 ? -7.219 -20.226 9.533 1.00 87.38 333 SER A CA 1
ATOM 2557 C C . SER A 1 333 ? -7.067 -19.332 10.759 1.00 87.38 333 SER A C 1
ATOM 2559 O O . SER A 1 333 ? -6.132 -19.515 11.536 1.00 87.38 333 SER A O 1
ATOM 2561 N N . LEU A 1 334 ? -7.961 -18.359 10.896 1.00 85.12 334 LEU A N 1
ATOM 2562 C CA . LEU A 1 334 ? -7.919 -17.304 11.903 1.00 85.12 334 LEU A CA 1
ATOM 2563 C C . LEU A 1 334 ? -9.287 -17.205 12.574 1.00 85.12 334 LEU A C 1
ATOM 2565 O O . LEU A 1 334 ? -10.309 -17.171 11.891 1.00 85.12 334 LEU A O 1
ATOM 2569 N N . THR A 1 335 ? -9.312 -17.140 13.900 1.00 86.31 335 THR A N 1
ATOM 2570 C CA . THR A 1 335 ? -10.547 -16.906 14.656 1.00 86.31 335 THR A CA 1
ATOM 2571 C C . THR A 1 335 ? -10.776 -15.402 14.775 1.00 86.31 335 THR A C 1
ATOM 2573 O O . THR A 1 335 ? -9.883 -14.676 15.213 1.00 86.31 335 THR A O 1
ATOM 2576 N N . ALA A 1 336 ? -11.950 -14.931 14.354 1.00 86.62 336 ALA A N 1
ATOM 2577 C CA . ALA A 1 336 ? -12.344 -13.534 14.499 1.00 86.62 336 ALA A CA 1
ATOM 2578 C C . ALA A 1 336 ? -12.916 -13.284 15.897 1.00 86.62 336 ALA A C 1
ATOM 2580 O O . ALA A 1 336 ? -13.628 -14.128 16.445 1.00 86.62 336 ALA A O 1
ATOM 2581 N N . ALA A 1 337 ? -12.635 -12.108 16.456 1.00 84.69 337 ALA A N 1
ATOM 2582 C CA . ALA A 1 337 ? -13.248 -11.696 17.708 1.00 84.69 337 ALA A CA 1
ATOM 2583 C C . ALA A 1 337 ? -14.735 -11.396 17.465 1.00 84.69 337 ALA A C 1
ATOM 2585 O O . ALA A 1 337 ? -15.083 -10.759 16.471 1.00 84.69 337 ALA A O 1
ATOM 2586 N N . TYR A 1 338 ? -15.598 -11.851 18.370 1.00 87.50 338 TYR A N 1
ATOM 2587 C CA . TYR A 1 338 ? -17.055 -11.734 18.286 1.00 87.50 338 TYR A CA 1
ATOM 2588 C C . TYR A 1 338 ? -17.603 -11.042 19.541 1.00 87.50 338 TYR A C 1
ATOM 2590 O O . TYR A 1 338 ? -17.028 -11.182 20.620 1.00 87.50 338 TYR A O 1
ATOM 2598 N N . GLY A 1 339 ? -18.703 -10.300 19.402 1.00 86.50 339 GLY A N 1
ATOM 2599 C CA . GLY A 1 339 ? -19.375 -9.614 20.509 1.00 86.50 339 GLY A CA 1
ATOM 2600 C C . GLY A 1 339 ? -19.308 -8.086 20.461 1.00 86.50 339 GLY A C 1
ATOM 2601 O O . GLY A 1 339 ? -19.612 -7.430 21.455 1.00 86.50 339 GLY A O 1
ATOM 2602 N N . THR A 1 340 ? -18.899 -7.488 19.336 1.00 85.69 340 THR A N 1
ATOM 2603 C CA . THR A 1 340 ? -18.935 -6.024 19.188 1.00 85.69 340 THR A CA 1
ATOM 2604 C C . THR A 1 340 ? -20.363 -5.518 18.988 1.00 85.69 340 THR A C 1
ATOM 2606 O O . THR A 1 340 ? -21.226 -6.212 18.446 1.00 85.69 340 THR A O 1
ATOM 2609 N N . VAL A 1 341 ? -20.617 -4.281 19.425 1.00 86.50 341 VAL A N 1
ATOM 2610 C CA . VAL A 1 341 ? -21.948 -3.661 19.361 1.00 86.50 341 VAL A CA 1
ATOM 2611 C C . VAL A 1 341 ? -22.341 -3.289 17.923 1.00 86.50 341 VAL A C 1
ATOM 2613 O O . VAL A 1 341 ? -21.630 -2.560 17.235 1.00 86.50 341 VAL A O 1
ATOM 2616 N N . ARG A 1 342 ? -23.535 -3.720 17.509 1.00 85.50 342 ARG A N 1
ATOM 2617 C CA . ARG A 1 342 ? -24.202 -3.514 16.220 1.00 85.50 342 ARG A CA 1
ATOM 2618 C C . ARG A 1 342 ? -25.659 -3.121 16.442 1.00 85.50 342 ARG A C 1
ATOM 2620 O O . ARG A 1 342 ? -26.559 -3.942 16.582 1.00 85.50 342 ARG A O 1
ATOM 2627 N N . GLY A 1 343 ? -25.918 -1.818 16.527 1.00 84.31 343 GLY A N 1
ATOM 2628 C CA . GLY A 1 343 ? -27.271 -1.312 16.792 1.00 84.31 343 GLY A CA 1
ATOM 2629 C C . GLY A 1 343 ? -28.285 -1.667 15.695 1.00 84.31 343 GLY A C 1
ATOM 2630 O O . GLY A 1 343 ? -29.473 -1.853 15.966 1.00 84.31 343 GLY A O 1
ATOM 2631 N N . ASP A 1 344 ? -27.814 -1.791 14.457 1.00 82.12 344 ASP A N 1
ATOM 2632 C CA . ASP A 1 344 ? -28.600 -2.080 13.260 1.00 82.12 344 ASP A CA 1
ATOM 2633 C C . ASP A 1 344 ? -29.156 -3.514 13.223 1.00 82.12 344 ASP A C 1
ATOM 2635 O O . ASP A 1 344 ? -30.213 -3.757 12.634 1.00 82.12 344 ASP A O 1
ATOM 2639 N N . THR A 1 345 ? -28.521 -4.456 13.921 1.00 87.31 345 THR A N 1
ATOM 2640 C CA . THR A 1 345 ? -28.919 -5.872 13.935 1.00 87.31 345 THR A CA 1
ATOM 2641 C C . THR A 1 345 ? -30.031 -6.188 14.936 1.00 87.31 345 THR A C 1
ATOM 2643 O O . THR A 1 345 ? -30.619 -7.265 14.868 1.00 87.31 345 THR A O 1
ATOM 2646 N N . GLN A 1 346 ? -30.389 -5.258 15.831 1.00 89.06 346 GLN A N 1
ATOM 2647 C CA . GLN A 1 346 ? -31.376 -5.468 16.906 1.00 89.06 346 GLN A CA 1
ATOM 2648 C C . GLN A 1 346 ? -32.717 -6.028 16.414 1.00 89.06 346 GLN A C 1
ATOM 2650 O O . GLN A 1 346 ? -33.357 -6.829 17.098 1.00 89.06 346 GLN A O 1
ATOM 2655 N N . ALA A 1 347 ? -33.167 -5.593 15.235 1.00 86.50 347 ALA A N 1
ATOM 2656 C CA . ALA A 1 347 ? -34.422 -6.052 14.645 1.00 86.50 347 ALA A CA 1
ATOM 2657 C C . ALA A 1 347 ? -34.339 -7.479 14.071 1.00 86.50 347 ALA A C 1
ATOM 2659 O O . ALA A 1 347 ? -35.377 -8.118 13.892 1.00 86.50 347 ALA A O 1
ATOM 2660 N N . VAL A 1 348 ? -33.130 -7.955 13.765 1.00 86.94 348 VAL A N 1
ATOM 2661 C CA . VAL A 1 348 ? -32.853 -9.256 13.145 1.00 86.94 348 VAL A CA 1
ATOM 2662 C C . VAL A 1 348 ? -32.472 -10.292 14.201 1.00 86.94 348 VAL A C 1
ATOM 2664 O O . VAL A 1 348 ? -33.070 -11.365 14.226 1.00 86.94 348 VAL A O 1
ATOM 2667 N N . CYS A 1 349 ? -31.529 -9.958 15.083 1.00 87.31 349 CYS A N 1
ATOM 2668 C CA . CYS A 1 349 ? -30.958 -10.881 16.065 1.00 87.31 349 CYS A CA 1
ATOM 2669 C C . CYS A 1 349 ? -31.675 -10.852 17.417 1.00 87.31 349 CYS A C 1
ATOM 2671 O O . CYS A 1 349 ? -31.727 -11.859 18.112 1.00 87.31 349 CYS A O 1
ATOM 2673 N N . GLY A 1 350 ? -32.323 -9.736 17.765 1.00 89.62 350 GLY A N 1
ATOM 2674 C CA . GLY A 1 350 ? -32.934 -9.561 19.086 1.00 89.62 350 GLY A CA 1
ATOM 2675 C C . GLY A 1 350 ? -31.974 -9.003 20.142 1.00 89.62 350 GLY A C 1
ATOM 2676 O O . GLY A 1 350 ? -32.436 -8.640 21.226 1.00 89.62 350 GLY A O 1
ATOM 2677 N N . ASP A 1 351 ? -30.707 -8.813 19.786 1.00 89.88 351 ASP A N 1
ATOM 2678 C CA . ASP A 1 351 ? -29.646 -8.155 20.546 1.00 89.88 351 ASP A CA 1
ATOM 2679 C C . ASP A 1 351 ? -28.732 -7.334 19.609 1.00 89.88 351 ASP A C 1
ATOM 2681 O O . ASP A 1 351 ? -29.020 -7.164 18.416 1.00 89.88 351 ASP A O 1
ATOM 2685 N N . ILE A 1 352 ? -27.666 -6.765 20.173 1.00 88.56 352 ILE A N 1
ATOM 2686 C CA . ILE A 1 352 ? -26.718 -5.900 19.458 1.00 88.56 352 ILE A CA 1
ATOM 2687 C C . ILE A 1 352 ? -25.266 -6.342 19.633 1.00 88.56 352 ILE A C 1
ATOM 2689 O O . ILE A 1 352 ? -24.404 -5.787 18.981 1.00 88.56 352 ILE A O 1
ATOM 2693 N N . ASP A 1 353 ? -24.949 -7.306 20.485 1.00 88.56 353 ASP A N 1
ATOM 2694 C CA . ASP A 1 353 ? -23.593 -7.804 20.751 1.00 88.56 353 ASP A CA 1
ATOM 2695 C C . ASP A 1 353 ? -23.224 -8.966 19.816 1.00 88.56 353 ASP A C 1
ATOM 2697 O O . ASP A 1 353 ? -22.762 -10.020 20.240 1.00 88.56 353 ASP A O 1
ATOM 2701 N N . ASN A 1 354 ? -23.454 -8.773 18.518 1.00 90.56 354 ASN A N 1
ATOM 2702 C CA . ASN A 1 354 ? -23.368 -9.830 17.508 1.00 90.56 354 ASN A CA 1
ATOM 2703 C C . ASN A 1 354 ? -22.444 -9.487 16.326 1.00 90.56 354 ASN A C 1
ATOM 2705 O O . ASN A 1 354 ? -22.404 -10.205 15.322 1.00 90.56 354 ASN A O 1
ATOM 2709 N N . GLY A 1 355 ? -21.682 -8.397 16.435 1.00 90.50 355 GLY A N 1
ATOM 2710 C CA . GLY A 1 355 ? -20.640 -8.058 15.476 1.00 90.50 355 GLY A CA 1
ATOM 2711 C C . GLY A 1 355 ? -19.391 -8.920 15.656 1.00 90.50 355 GLY A C 1
ATOM 2712 O O . GLY A 1 355 ? -19.030 -9.290 16.776 1.00 90.50 355 GLY A O 1
ATOM 2713 N N . PHE A 1 356 ? -18.700 -9.205 14.553 1.00 90.19 356 PHE A N 1
ATOM 2714 C CA . PHE A 1 356 ? -17.349 -9.761 14.573 1.00 90.19 356 PHE A CA 1
ATOM 2715 C C . PHE A 1 356 ? -16.385 -8.923 13.738 1.00 90.19 356 PHE A C 1
ATOM 2717 O O . PHE A 1 356 ? -16.764 -8.322 12.727 1.00 90.19 356 PHE A O 1
ATOM 2724 N N . SER A 1 357 ? -15.119 -8.922 14.144 1.00 88.44 357 SER A N 1
ATOM 2725 C CA . SER A 1 357 ? -14.033 -8.311 13.386 1.00 88.44 357 SER A CA 1
ATOM 2726 C C . SER A 1 357 ? -12.717 -9.059 13.562 1.00 88.44 357 SER A C 1
ATOM 2728 O O . SER A 1 357 ? -12.441 -9.666 14.596 1.00 88.44 357 SER A O 1
ATOM 2730 N N . LEU A 1 358 ? -11.890 -8.990 12.529 1.00 84.00 358 LEU A N 1
ATOM 2731 C CA . LEU A 1 358 ? -10.524 -9.477 12.505 1.00 84.00 358 LEU A CA 1
ATOM 2732 C C . LEU A 1 358 ? -9.685 -8.447 11.755 1.00 84.00 358 LEU A C 1
ATOM 2734 O O . LEU A 1 358 ? -9.961 -8.141 10.598 1.00 84.00 358 LEU A O 1
ATOM 2738 N N . LEU A 1 359 ? -8.662 -7.911 12.409 1.00 79.25 359 LEU A N 1
ATOM 2739 C CA . LEU A 1 359 ? -7.655 -7.116 11.723 1.00 79.25 359 LEU A CA 1
ATOM 2740 C C . LEU A 1 359 ? -6.687 -8.073 11.032 1.00 79.25 359 LEU A C 1
ATOM 2742 O O . LEU A 1 359 ? -6.099 -8.932 11.687 1.00 79.25 359 LEU A O 1
ATOM 2746 N N . LEU A 1 360 ? -6.546 -7.939 9.717 1.00 79.81 360 LEU A N 1
ATOM 2747 C CA . LEU A 1 360 ? -5.611 -8.728 8.932 1.00 79.81 360 LEU A CA 1
ATOM 2748 C C . LEU A 1 360 ? -4.632 -7.787 8.243 1.00 79.81 360 LEU A C 1
ATOM 2750 O O . LEU A 1 360 ? -5.037 -6.791 7.643 1.00 79.81 360 LEU A O 1
ATOM 2754 N N . ASN A 1 361 ? -3.349 -8.134 8.296 1.00 79.56 361 ASN A N 1
ATOM 2755 C CA . ASN A 1 361 ? -2.413 -7.587 7.335 1.00 79.56 361 ASN A CA 1
ATOM 2756 C C . ASN A 1 361 ? -2.546 -8.374 6.031 1.00 79.56 361 ASN A C 1
ATOM 2758 O O . ASN A 1 361 ? -2.135 -9.528 5.955 1.00 79.56 361 ASN A O 1
ATOM 2762 N N . TRP A 1 362 ? -3.174 -7.775 5.026 1.00 84.81 362 TRP A N 1
ATOM 2763 C CA . TRP A 1 362 ? -3.416 -8.393 3.727 1.00 84.81 362 TRP A CA 1
ATOM 2764 C C . TRP A 1 362 ? -2.124 -8.617 2.952 1.00 84.81 362 TRP A C 1
ATOM 2766 O O . TRP A 1 362 ? -2.068 -9.535 2.137 1.00 84.81 362 TRP A O 1
ATOM 2776 N N . ASN A 1 363 ? -1.069 -7.859 3.260 1.00 76.50 363 ASN A N 1
ATOM 2777 C CA . ASN A 1 363 ? 0.216 -7.972 2.583 1.00 76.50 363 ASN A CA 1
ATOM 2778 C C . ASN A 1 363 ? 0.845 -9.374 2.711 1.00 76.50 363 ASN A C 1
ATOM 2780 O O . ASN A 1 363 ? 1.489 -9.840 1.773 1.00 76.50 363 ASN A O 1
ATOM 2784 N N . ILE A 1 364 ? 0.562 -10.113 3.793 1.00 75.56 364 ILE A N 1
ATOM 2785 C CA . ILE A 1 364 ? 1.065 -11.485 3.999 1.00 75.56 364 ILE A CA 1
ATOM 2786 C C . ILE A 1 364 ? 0.527 -12.501 2.978 1.00 75.56 364 ILE A C 1
ATOM 2788 O O . ILE A 1 364 ? 1.027 -13.623 2.893 1.00 75.56 364 ILE A O 1
ATOM 2792 N N . LEU A 1 365 ? -0.538 -12.153 2.251 1.00 79.69 365 LEU A N 1
ATOM 2793 C CA . LEU A 1 365 ? -1.138 -13.016 1.235 1.00 79.69 365 LEU A CA 1
ATOM 2794 C C . LEU A 1 365 ? -0.378 -12.957 -0.097 1.00 79.69 365 LEU A C 1
ATOM 2796 O O . LEU A 1 365 ? -0.456 -13.920 -0.865 1.00 79.69 365 LEU A O 1
ATOM 2800 N N . GLY A 1 366 ? 0.383 -11.880 -0.323 1.00 75.44 366 GLY A N 1
ATOM 2801 C CA . GLY A 1 366 ? 1.001 -11.544 -1.602 1.00 75.44 366 GLY A CA 1
ATOM 2802 C C . GLY A 1 366 ? 0.005 -10.979 -2.617 1.00 75.44 366 GLY A C 1
ATOM 2803 O O . GLY A 1 366 ? -1.201 -10.948 -2.382 1.00 75.44 366 GLY A O 1
ATOM 2804 N N . ASP A 1 367 ? 0.524 -10.524 -3.755 1.00 77.19 367 ASP A N 1
ATOM 2805 C CA . ASP A 1 367 ? -0.303 -9.980 -4.832 1.00 77.19 367 ASP A CA 1
ATOM 2806 C C . ASP A 1 367 ? -1.147 -11.073 -5.506 1.00 77.19 367 ASP A C 1
ATOM 2808 O O . ASP A 1 367 ? -0.663 -12.167 -5.821 1.00 77.19 367 ASP A O 1
ATOM 2812 N N . GLY A 1 368 ? -2.405 -10.750 -5.808 1.00 73.19 368 GLY A N 1
ATOM 2813 C CA . GLY A 1 368 ? -3.284 -11.584 -6.621 1.00 73.19 368 GLY A CA 1
ATOM 2814 C C . GLY A 1 368 ? -4.660 -11.840 -6.014 1.00 73.19 368 GLY A C 1
ATOM 2815 O O . GLY A 1 368 ? -5.119 -11.168 -5.094 1.00 73.19 368 GLY A O 1
ATOM 2816 N N . VAL A 1 369 ? -5.370 -12.813 -6.591 1.00 79.19 369 VAL A N 1
ATOM 2817 C CA . VAL A 1 369 ? -6.731 -13.162 -6.165 1.00 79.19 369 VAL A CA 1
ATOM 2818 C C . VAL A 1 369 ? -6.693 -14.237 -5.084 1.00 79.19 369 VAL A C 1
ATOM 2820 O O . VAL A 1 369 ? -6.229 -15.355 -5.316 1.00 79.19 369 VAL A O 1
ATOM 2823 N N . HIS A 1 370 ? -7.291 -13.935 -3.936 1.00 82.12 370 HIS A N 1
ATOM 2824 C CA . HIS A 1 370 ? -7.449 -14.851 -2.810 1.00 82.12 370 HIS A CA 1
ATOM 2825 C C . HIS A 1 370 ? -8.920 -15.160 -2.551 1.00 82.12 370 HIS A C 1
ATOM 2827 O O . HIS A 1 370 ? -9.819 -14.443 -2.984 1.00 82.12 370 HIS A O 1
ATOM 2833 N N . THR A 1 371 ? -9.193 -16.269 -1.861 1.00 83.88 371 THR A N 1
ATOM 2834 C CA . THR A 1 371 ? -10.561 -16.649 -1.478 1.00 83.88 371 THR A CA 1
ATOM 2835 C C . THR A 1 371 ? -10.703 -16.632 0.034 1.00 83.88 371 THR A C 1
ATOM 2837 O O . THR A 1 371 ? -10.129 -17.485 0.710 1.00 83.88 371 THR A O 1
ATOM 2840 N N . VAL A 1 372 ? -11.525 -15.713 0.534 1.00 90.56 372 VAL A N 1
ATOM 2841 C CA . VAL A 1 372 ? -11.948 -15.650 1.933 1.00 90.56 372 VAL A CA 1
ATOM 2842 C C . VAL A 1 372 ? -13.143 -16.573 2.131 1.00 90.56 372 VAL A C 1
ATOM 2844 O O . VAL A 1 372 ? -14.112 -16.515 1.376 1.00 90.56 372 VAL A O 1
ATOM 2847 N N . ARG A 1 373 ? -13.090 -17.434 3.145 1.00 91.56 373 ARG A N 1
ATOM 2848 C CA . ARG A 1 373 ? -14.200 -18.288 3.582 1.00 91.56 373 ARG A CA 1
ATOM 2849 C C . ARG A 1 373 ? -14.498 -18.012 5.045 1.00 91.56 373 ARG A C 1
ATOM 2851 O O . ARG A 1 373 ? -13.598 -18.131 5.865 1.00 91.56 373 ARG A O 1
ATOM 2858 N N . ALA A 1 374 ? -15.744 -17.688 5.364 1.00 91.94 374 ALA A N 1
ATOM 2859 C CA . ALA A 1 374 ? -16.183 -17.488 6.739 1.00 91.94 374 ALA A CA 1
ATOM 2860 C C . ALA A 1 374 ? -17.093 -18.635 7.179 1.00 91.94 374 ALA A C 1
ATOM 2862 O O . ALA A 1 374 ? -18.040 -19.010 6.473 1.00 91.94 374 ALA A O 1
ATOM 2863 N N . PHE A 1 375 ? -16.788 -19.189 8.346 1.00 91.75 375 PHE A N 1
ATOM 2864 C CA . PHE A 1 375 ? -17.517 -20.275 8.976 1.00 91.75 375 PHE A CA 1
ATOM 2865 C C . PHE A 1 375 ? -18.081 -19.802 10.310 1.00 91.75 375 PHE A C 1
ATOM 2867 O O . PHE A 1 375 ? -17.394 -19.132 11.074 1.00 91.75 375 PHE A O 1
ATOM 2874 N N . LEU A 1 376 ? -19.321 -20.193 10.571 1.00 92.06 376 LEU A N 1
ATOM 2875 C CA . LEU A 1 376 ? -20.008 -20.037 11.841 1.00 92.06 376 LEU A CA 1
ATOM 2876 C C . LEU A 1 376 ? -20.151 -21.430 12.450 1.00 92.06 376 LEU A C 1
ATOM 2878 O O . LEU A 1 376 ? -20.807 -22.282 11.844 1.00 92.06 376 LEU A O 1
ATOM 2882 N N . ASP A 1 377 ? -19.504 -21.682 13.586 1.00 92.06 377 ASP A N 1
ATOM 2883 C CA . ASP A 1 377 ? -19.542 -22.971 14.297 1.00 92.06 377 ASP A CA 1
ATOM 2884 C C . ASP A 1 377 ? -19.264 -24.174 13.364 1.00 92.06 377 ASP A C 1
ATOM 2886 O O . ASP A 1 377 ? -19.959 -25.195 13.347 1.00 92.06 377 ASP A O 1
ATOM 2890 N N . GLY A 1 378 ? -18.266 -24.016 12.487 1.00 89.50 378 GLY A N 1
ATOM 2891 C CA . GLY A 1 378 ? -17.872 -25.005 11.477 1.00 89.50 378 GLY A CA 1
ATOM 2892 C C . GLY A 1 378 ? -18.745 -25.056 10.211 1.00 89.50 378 GLY A C 1
ATOM 2893 O O . GLY A 1 378 ? -18.438 -25.814 9.288 1.00 89.50 378 GLY A O 1
ATOM 2894 N N . THR A 1 379 ? -19.802 -24.246 10.114 1.00 88.38 379 THR A N 1
ATOM 2895 C CA . THR A 1 379 ? -20.670 -24.147 8.929 1.00 88.38 379 THR A CA 1
ATOM 2896 C C . THR A 1 379 ? -20.267 -22.961 8.056 1.00 88.38 379 THR A C 1
ATOM 2898 O O . THR A 1 379 ? -20.363 -21.814 8.478 1.00 88.38 379 THR A O 1
ATOM 2901 N N . LEU A 1 380 ? -19.852 -23.219 6.811 1.00 89.00 380 LEU A N 1
ATOM 2902 C CA . LEU A 1 380 ? -19.541 -22.169 5.833 1.00 89.00 380 LEU A CA 1
ATOM 2903 C C . LEU A 1 380 ? -20.783 -21.300 5.576 1.00 89.00 380 LEU A C 1
ATOM 2905 O O . LEU A 1 380 ? -21.802 -21.832 5.131 1.00 89.00 380 LEU A O 1
ATOM 2909 N N . PHE A 1 381 ? -20.685 -19.987 5.793 1.00 87.75 381 PHE A N 1
ATOM 2910 C CA . PHE A 1 381 ? -21.767 -19.035 5.502 1.00 87.75 381 PHE A CA 1
ATOM 2911 C C . PHE A 1 381 ? -21.394 -17.982 4.450 1.00 87.75 381 PHE A C 1
ATOM 2913 O O . PHE A 1 381 ? -22.291 -17.430 3.818 1.00 87.75 381 PHE A O 1
ATOM 2920 N N . ALA A 1 382 ? -20.102 -17.748 4.196 1.00 87.12 382 ALA A N 1
ATOM 2921 C CA . ALA A 1 382 ? -19.645 -16.864 3.124 1.00 87.12 382 ALA A CA 1
ATOM 2922 C C . ALA A 1 382 ? -18.381 -17.399 2.439 1.00 87.12 382 ALA A C 1
ATOM 2924 O O . ALA A 1 382 ? -17.506 -17.976 3.081 1.00 87.12 382 ALA A O 1
ATOM 2925 N N . GLN A 1 383 ? -18.280 -17.185 1.125 1.00 88.25 383 GLN A N 1
ATOM 2926 C CA . GLN A 1 383 ? -17.067 -17.423 0.344 1.00 88.25 383 GLN A CA 1
ATOM 2927 C C . GLN A 1 383 ? -16.924 -16.315 -0.700 1.00 88.25 383 GLN A C 1
ATOM 2929 O O . GLN A 1 383 ? -17.765 -16.212 -1.594 1.00 88.25 383 GLN A O 1
ATOM 2934 N N . ILE A 1 384 ? -15.868 -15.512 -0.597 1.00 83.25 384 ILE A N 1
ATOM 2935 C CA . ILE A 1 384 ? -15.703 -14.281 -1.368 1.00 83.25 384 ILE A CA 1
ATOM 2936 C C . ILE A 1 384 ? -14.295 -14.224 -1.986 1.00 83.25 384 ILE A C 1
ATOM 2938 O O . ILE A 1 384 ? -13.313 -14.357 -1.253 1.00 83.25 384 ILE A O 1
ATOM 2942 N N . PRO A 1 385 ? -14.167 -14.065 -3.319 1.00 81.50 385 PRO A N 1
ATOM 2943 C CA . PRO A 1 385 ? -12.901 -13.711 -3.944 1.00 81.50 385 PRO A CA 1
ATOM 2944 C C . PRO A 1 385 ? -12.568 -12.234 -3.702 1.00 81.50 385 PRO A C 1
ATOM 2946 O O . PRO A 1 385 ? -13.446 -11.375 -3.801 1.00 81.50 385 PRO A O 1
ATOM 2949 N N . VAL A 1 386 ? -11.294 -11.962 -3.444 1.00 84.56 386 VAL A N 1
ATOM 2950 C CA . VAL A 1 386 ? -10.732 -10.624 -3.216 1.00 84.56 386 VAL A CA 1
ATOM 2951 C C . VAL A 1 386 ? -9.415 -10.488 -3.960 1.00 84.56 386 VAL A C 1
ATOM 2953 O O . VAL A 1 386 ? -8.712 -11.487 -4.121 1.00 84.56 386 VAL A O 1
ATOM 2956 N N . THR A 1 387 ? -9.078 -9.277 -4.389 1.00 84.06 387 THR A N 1
ATOM 2957 C CA . THR A 1 387 ? -7.764 -8.975 -4.970 1.00 84.06 387 THR A CA 1
ATOM 2958 C C . THR A 1 387 ? -6.913 -8.273 -3.926 1.00 84.06 387 THR A C 1
ATOM 2960 O O . THR A 1 387 ? -7.360 -7.292 -3.336 1.00 84.06 387 THR A O 1
ATOM 2963 N N . VAL A 1 388 ? -5.702 -8.771 -3.703 1.00 85.19 388 VAL A N 1
ATOM 2964 C CA . VAL A 1 388 ? -4.699 -8.130 -2.857 1.00 85.19 388 VAL A CA 1
ATOM 2965 C C . VAL A 1 388 ? -3.616 -7.538 -3.740 1.00 85.19 388 VAL A C 1
ATOM 2967 O O . VAL A 1 388 ? -3.147 -8.203 -4.665 1.00 85.19 388 VAL A O 1
ATOM 2970 N N . THR A 1 389 ? -3.227 -6.305 -3.430 1.00 82.88 389 THR A N 1
ATOM 2971 C CA . THR A 1 389 ? -2.040 -5.662 -3.997 1.00 82.88 389 THR A CA 1
ATOM 2972 C C . THR A 1 389 ? -1.198 -5.108 -2.858 1.00 82.88 389 THR A C 1
ATOM 2974 O O . THR A 1 389 ? -1.706 -4.443 -1.954 1.00 82.88 389 THR A O 1
ATOM 2977 N N . THR A 1 390 ? 0.097 -5.378 -2.916 1.00 75.50 390 THR A N 1
ATOM 2978 C CA . THR A 1 390 ? 1.086 -5.015 -1.908 1.00 75.50 390 THR A CA 1
ATOM 2979 C C . THR A 1 390 ? 2.171 -4.129 -2.522 1.00 75.50 390 THR A C 1
ATOM 2981 O O . THR A 1 390 ? 2.319 -4.042 -3.740 1.00 75.50 390 THR A O 1
ATOM 2984 N N . PHE A 1 391 ? 2.961 -3.469 -1.675 1.00 67.56 391 PHE A N 1
ATOM 2985 C CA . PHE A 1 391 ? 4.206 -2.810 -2.097 1.00 67.56 391 PHE A CA 1
ATOM 2986 C C . PHE A 1 391 ? 5.457 -3.641 -1.794 1.00 67.56 391 PHE A C 1
ATOM 2988 O O . PHE A 1 391 ? 6.570 -3.169 -1.990 1.00 67.56 391 PHE A O 1
ATOM 2995 N N . GLY A 1 392 ? 5.302 -4.856 -1.256 1.00 56.16 392 GLY A N 1
ATOM 2996 C CA . GLY A 1 392 ? 6.422 -5.643 -0.725 1.00 56.16 392 GLY A CA 1
ATOM 2997 C C . GLY A 1 392 ? 7.126 -5.025 0.501 1.00 56.16 392 GLY A C 1
ATOM 2998 O O . GLY A 1 392 ? 8.049 -5.629 1.042 1.00 56.16 392 GLY A O 1
ATOM 2999 N N . ASP A 1 393 ? 6.696 -3.851 0.981 1.00 56.53 393 ASP A N 1
ATOM 3000 C CA . ASP A 1 393 ? 7.376 -3.100 2.048 1.00 56.53 393 ASP A CA 1
ATOM 3001 C C . ASP A 1 393 ? 7.156 -3.674 3.465 1.00 56.53 393 ASP A C 1
ATOM 3003 O O . ASP A 1 393 ? 7.933 -3.377 4.373 1.00 56.53 393 ASP A O 1
ATOM 3007 N N . GLU A 1 394 ? 6.171 -4.555 3.688 1.00 52.84 394 GLU A N 1
ATOM 3008 C CA . GLU A 1 394 ? 5.995 -5.215 4.998 1.00 52.84 394 GLU A CA 1
ATOM 3009 C C . GLU A 1 394 ? 7.199 -6.100 5.354 1.00 52.84 394 GLU A C 1
ATOM 3011 O O . GLU A 1 394 ? 7.642 -6.124 6.510 1.00 52.84 394 GLU A O 1
ATOM 3016 N N . GLU A 1 395 ? 7.775 -6.784 4.359 1.00 59.50 395 GLU A N 1
ATOM 3017 C CA . GLU A 1 395 ? 9.012 -7.536 4.561 1.00 59.50 395 GLU A CA 1
ATOM 3018 C C . GLU A 1 395 ? 10.128 -6.600 5.027 1.00 59.50 395 GLU A C 1
ATOM 3020 O O . GLU A 1 395 ? 10.879 -6.957 5.934 1.00 59.50 395 GLU A O 1
ATOM 3025 N N . LYS A 1 396 ? 10.189 -5.371 4.500 1.00 71.06 396 LYS A N 1
ATOM 3026 C CA . LYS A 1 396 ? 11.181 -4.367 4.898 1.00 71.06 396 LYS A CA 1
ATOM 3027 C C . LYS A 1 396 ? 10.923 -3.833 6.304 1.00 71.06 396 LYS A C 1
ATOM 3029 O O . LYS A 1 396 ? 11.851 -3.807 7.111 1.00 71.06 396 LYS A O 1
ATOM 3034 N N . ALA A 1 397 ? 9.698 -3.452 6.659 1.00 69.88 397 ALA A N 1
ATOM 3035 C CA . ALA A 1 397 ? 9.398 -2.960 8.008 1.00 69.88 397 ALA A CA 1
ATOM 3036 C C . ALA A 1 397 ? 9.709 -4.023 9.079 1.00 69.88 397 ALA A C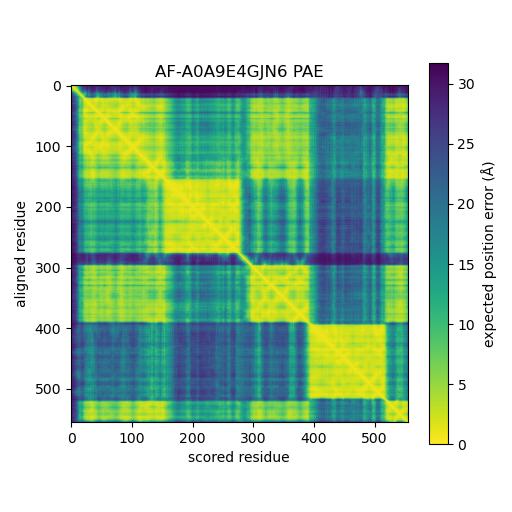 1
ATOM 3038 O O . ALA A 1 397 ? 10.411 -3.748 10.058 1.00 69.88 397 ALA A O 1
ATOM 3039 N N . THR A 1 398 ? 9.293 -5.266 8.827 1.00 64.31 398 THR A N 1
ATOM 3040 C CA . THR A 1 398 ? 9.589 -6.419 9.687 1.00 64.31 398 THR A CA 1
ATOM 3041 C C . THR A 1 398 ? 11.092 -6.694 9.749 1.00 64.31 398 THR A C 1
ATOM 3043 O O . THR A 1 398 ? 11.658 -6.879 10.828 1.00 64.31 398 THR A O 1
ATOM 3046 N N . PHE A 1 399 ? 11.779 -6.677 8.604 1.00 70.94 399 PHE A N 1
ATOM 3047 C CA . PHE A 1 399 ? 13.231 -6.823 8.540 1.00 70.94 399 PHE A CA 1
ATOM 3048 C C . PHE A 1 399 ? 13.950 -5.718 9.322 1.00 70.94 399 PHE A C 1
ATOM 3050 O O . PHE A 1 399 ? 14.907 -6.007 10.036 1.00 70.94 399 PHE A O 1
ATOM 3057 N N . THR A 1 400 ? 13.459 -4.478 9.266 1.00 84.69 400 THR A N 1
ATOM 3058 C CA . THR A 1 400 ? 14.010 -3.332 10.004 1.00 84.69 40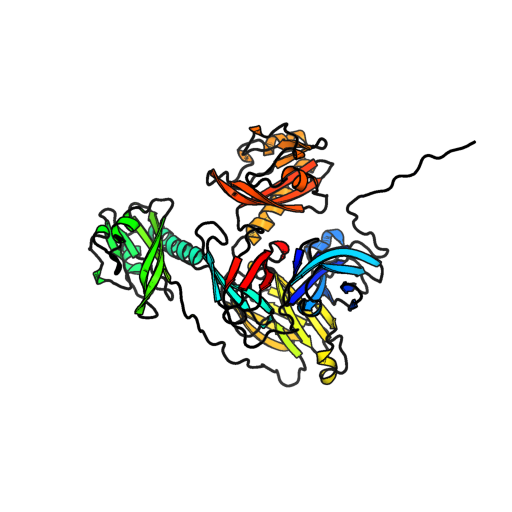0 THR A CA 1
ATOM 3059 C C . THR A 1 400 ? 13.973 -3.581 11.504 1.00 84.69 400 THR A C 1
ATOM 3061 O O . THR A 1 400 ? 14.993 -3.454 12.183 1.00 84.69 400 THR A O 1
ATOM 3064 N N . GLN A 1 401 ? 12.804 -3.951 12.030 1.00 80.31 401 GLN A N 1
ATOM 3065 C CA . GLN A 1 401 ? 12.634 -4.228 13.454 1.00 80.31 401 GLN A CA 1
ATOM 3066 C C . GLN A 1 401 ? 13.499 -5.415 13.883 1.00 80.31 401 GLN A C 1
ATOM 3068 O O . GLN A 1 401 ? 14.188 -5.323 14.897 1.00 80.31 401 GLN A O 1
ATOM 3073 N N . ASN A 1 402 ? 13.562 -6.477 13.073 1.00 62.34 402 ASN A N 1
ATOM 3074 C CA . ASN A 1 402 ? 14.439 -7.625 13.314 1.00 62.34 402 ASN A CA 1
ATOM 3075 C C . ASN A 1 402 ? 15.928 -7.252 13.289 1.00 62.34 402 ASN A C 1
ATOM 3077 O O . ASN A 1 402 ? 16.707 -7.768 14.088 1.00 62.34 402 ASN A O 1
ATOM 3081 N N . LEU A 1 403 ? 16.342 -6.344 12.406 1.00 82.25 403 LEU A N 1
ATOM 3082 C CA . LEU A 1 403 ? 17.717 -5.857 12.329 1.00 82.25 403 LEU A CA 1
ATOM 3083 C C . LEU A 1 403 ? 18.087 -5.029 13.567 1.00 82.25 403 LEU A C 1
ATOM 3085 O O . LEU A 1 403 ? 19.169 -5.209 14.131 1.00 82.25 403 LEU A O 1
ATOM 3089 N N . VAL A 1 404 ? 17.182 -4.159 14.024 1.00 94.31 404 VAL A N 1
ATOM 3090 C CA . VAL A 1 404 ? 17.355 -3.410 15.277 1.00 94.31 404 VAL A CA 1
ATOM 3091 C C . VAL A 1 404 ? 17.375 -4.364 16.475 1.00 94.31 404 VAL A C 1
ATOM 3093 O O . VAL A 1 404 ? 18.253 -4.242 17.328 1.00 94.31 404 VAL A O 1
ATOM 3096 N N . GLN A 1 405 ? 16.495 -5.369 16.506 1.00 80.81 405 GLN A N 1
ATOM 3097 C CA . GLN A 1 405 ? 16.489 -6.404 17.541 1.00 80.81 405 GLN A CA 1
ATOM 3098 C C . GLN A 1 405 ? 17.795 -7.207 17.555 1.00 80.81 405 GLN A C 1
ATOM 3100 O O . GLN A 1 405 ? 18.379 -7.419 18.611 1.00 80.81 405 GLN A O 1
ATOM 3105 N N . ALA A 1 406 ? 18.344 -7.565 16.394 1.00 68.06 406 ALA A N 1
ATOM 3106 C CA . ALA A 1 406 ? 19.637 -8.239 16.315 1.00 68.06 406 ALA A CA 1
ATOM 3107 C C . ALA A 1 406 ? 20.797 -7.369 16.845 1.00 68.06 406 ALA A C 1
ATOM 3109 O O . ALA A 1 406 ? 21.769 -7.897 17.399 1.00 68.06 406 ALA A O 1
ATOM 3110 N N . ALA A 1 407 ? 20.714 -6.041 16.696 1.00 91.19 407 ALA A N 1
ATOM 3111 C CA . ALA A 1 407 ? 21.679 -5.111 17.281 1.00 91.19 407 ALA A CA 1
ATOM 3112 C C . ALA A 1 407 ? 21.560 -5.041 18.813 1.00 91.19 407 ALA A C 1
ATOM 3114 O O . ALA A 1 407 ? 22.587 -5.021 19.498 1.00 91.19 407 ALA A O 1
ATOM 3115 N N . LEU A 1 408 ? 20.334 -5.071 19.345 1.00 87.75 408 LEU A N 1
ATOM 3116 C CA . LEU A 1 408 ? 20.055 -5.172 20.781 1.00 87.75 408 LEU A CA 1
ATOM 3117 C C . LEU A 1 408 ? 20.589 -6.491 21.361 1.00 87.75 408 LEU A C 1
ATOM 3119 O O . LEU A 1 408 ? 21.366 -6.480 22.313 1.00 87.75 408 LEU A O 1
ATOM 3123 N N . ASP A 1 409 ? 20.296 -7.623 20.720 1.00 70.38 409 ASP A N 1
ATOM 3124 C CA . ASP A 1 409 ? 20.785 -8.941 21.141 1.00 70.38 409 ASP A CA 1
ATOM 3125 C C . ASP A 1 409 ? 22.322 -9.005 21.137 1.00 70.38 409 ASP A C 1
ATOM 3127 O O . ASP A 1 409 ? 22.955 -9.632 21.995 1.00 70.38 409 ASP A O 1
ATOM 3131 N N . ARG A 1 410 ? 22.959 -8.344 20.160 1.00 86.94 410 ARG A N 1
ATOM 3132 C CA . ARG A 1 410 ? 24.418 -8.198 20.112 1.00 86.94 410 ARG A CA 1
ATOM 3133 C C . ARG A 1 410 ? 24.927 -7.342 21.269 1.00 86.94 410 ARG A C 1
ATOM 3135 O O . ARG A 1 410 ? 25.933 -7.718 21.869 1.00 86.94 410 ARG A O 1
ATOM 3142 N N . TYR A 1 411 ? 24.255 -6.235 21.579 1.00 94.31 411 TYR A N 1
ATOM 3143 C CA . TYR A 1 411 ? 24.590 -5.383 22.717 1.00 94.31 411 TYR A CA 1
ATOM 3144 C C . TYR A 1 411 ? 24.551 -6.166 24.030 1.00 94.31 411 TYR A C 1
ATOM 3146 O O . TYR A 1 411 ? 25.534 -6.145 24.771 1.00 94.31 411 TYR A O 1
ATOM 3154 N N . ASP A 1 412 ? 23.490 -6.933 24.265 1.00 87.44 412 ASP A N 1
ATOM 3155 C CA . ASP A 1 412 ? 23.323 -7.717 25.491 1.00 87.44 412 ASP A CA 1
ATOM 3156 C C . ASP A 1 412 ? 24.344 -8.858 25.601 1.00 87.44 412 ASP A C 1
ATOM 3158 O O . ASP A 1 412 ? 24.847 -9.164 26.687 1.00 87.44 412 ASP A O 1
ATOM 3162 N N . ARG A 1 413 ? 24.696 -9.484 24.471 1.00 91.44 413 ARG A N 1
ATOM 3163 C CA . ARG A 1 413 ? 25.651 -10.600 24.428 1.00 91.44 413 ARG A CA 1
ATOM 3164 C C . ARG A 1 413 ? 27.112 -10.153 24.511 1.00 91.44 413 ARG A C 1
ATOM 3166 O O . ARG A 1 413 ? 27.896 -10.760 25.243 1.00 91.44 413 ARG A O 1
ATOM 3173 N N . ASP A 1 414 ? 27.490 -9.150 23.721 1.00 93.31 414 ASP A N 1
ATOM 3174 C CA . ASP A 1 414 ? 28.889 -8.783 23.455 1.00 93.31 414 ASP A CA 1
ATOM 3175 C C . ASP A 1 414 ? 29.300 -7.455 24.120 1.00 93.31 414 ASP A C 1
ATOM 3177 O O . ASP A 1 414 ? 30.493 -7.153 24.221 1.00 93.31 414 ASP A O 1
ATOM 3181 N N . GLY A 1 415 ? 28.332 -6.664 24.587 1.00 94.75 415 GLY A N 1
ATOM 3182 C CA . GLY A 1 415 ? 28.537 -5.366 25.221 1.00 94.75 415 GLY A CA 1
ATOM 3183 C C . GLY A 1 415 ? 28.678 -4.193 24.243 1.00 94.75 415 GLY A C 1
ATOM 3184 O O . GLY A 1 415 ? 28.862 -4.346 23.028 1.00 94.75 415 GLY A O 1
ATOM 3185 N N . ARG A 1 416 ? 28.629 -2.979 24.808 1.00 97.19 416 ARG A N 1
ATOM 3186 C CA . ARG A 1 416 ? 28.645 -1.693 24.086 1.00 97.19 416 ARG A CA 1
ATOM 3187 C C . ARG A 1 416 ? 29.779 -1.564 23.073 1.00 97.19 416 ARG A C 1
ATOM 3189 O O . ARG A 1 416 ? 29.528 -1.318 21.897 1.00 97.19 416 ARG A O 1
ATOM 3196 N N . GLU A 1 417 ? 31.027 -1.720 23.517 1.00 96.69 417 GLU A N 1
ATOM 3197 C CA . GLU A 1 417 ? 32.210 -1.463 22.681 1.00 96.69 417 GLU A CA 1
ATOM 3198 C C . GLU A 1 417 ? 32.255 -2.380 21.450 1.00 96.69 417 GLU A C 1
ATOM 3200 O O . GLU A 1 417 ? 32.498 -1.914 20.336 1.00 96.69 417 GLU A O 1
ATOM 3205 N N . ALA A 1 418 ? 31.968 -3.674 21.627 1.00 95.62 418 ALA A N 1
ATOM 3206 C CA . ALA A 1 418 ? 31.974 -4.655 20.542 1.00 95.62 418 ALA A CA 1
ATOM 3207 C C . ALA A 1 418 ? 30.816 -4.455 19.550 1.00 95.62 418 ALA A C 1
ATOM 3209 O O . ALA A 1 418 ? 30.958 -4.751 18.358 1.00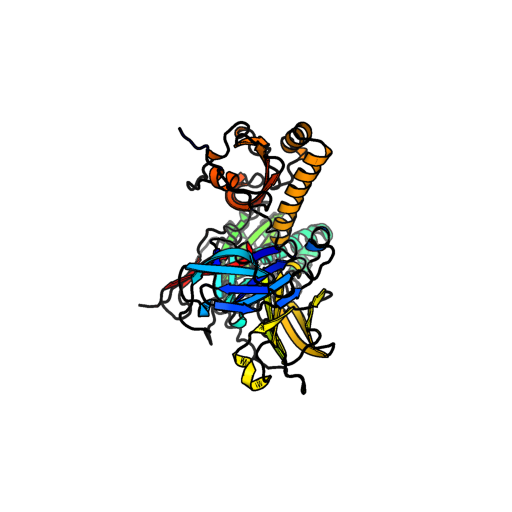 95.62 418 ALA A O 1
ATOM 3210 N N . THR A 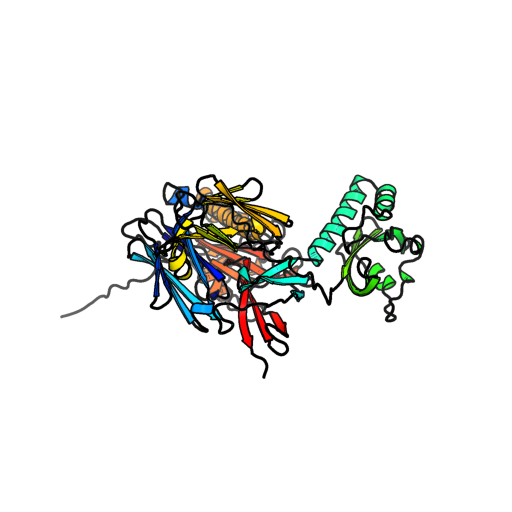1 419 ? 29.680 -3.954 20.031 1.00 96.81 419 THR A N 1
ATOM 3211 C CA . THR A 1 419 ? 28.495 -3.664 19.215 1.00 96.81 419 THR A CA 1
ATOM 3212 C C . THR A 1 419 ? 28.711 -2.420 18.362 1.00 96.81 419 THR A C 1
ATOM 3214 O O . THR A 1 419 ? 28.604 -2.495 17.139 1.00 96.81 419 THR A O 1
ATOM 3217 N N . VAL A 1 420 ? 29.146 -1.315 18.975 1.00 98.12 420 VAL A N 1
ATOM 3218 C CA . VAL A 1 420 ? 29.471 -0.065 18.267 1.00 98.12 420 VAL A CA 1
ATOM 3219 C C . VAL A 1 420 ? 30.602 -0.269 17.254 1.00 98.12 420 VAL A C 1
ATOM 3221 O O . VAL A 1 420 ? 30.537 0.247 16.140 1.00 98.12 420 VAL A O 1
ATOM 3224 N N . ALA A 1 421 ? 31.638 -1.044 17.595 1.00 96.38 421 ALA A N 1
ATOM 3225 C CA . ALA A 1 421 ? 32.727 -1.334 16.663 1.00 96.38 421 ALA A CA 1
ATOM 3226 C C . ALA A 1 421 ? 32.256 -2.133 15.437 1.00 96.38 421 ALA A C 1
ATOM 3228 O O . ALA A 1 421 ? 32.710 -1.866 14.324 1.00 96.38 421 ALA A O 1
ATOM 3229 N N . TYR A 1 422 ? 31.346 -3.095 15.626 1.00 95.00 422 TYR A N 1
ATOM 3230 C CA . TYR A 1 422 ? 30.777 -3.864 14.521 1.00 95.00 422 TYR A CA 1
ATOM 3231 C C . TYR A 1 422 ? 29.914 -2.988 13.608 1.00 95.00 422 TYR A C 1
ATOM 3233 O O . TYR A 1 422 ? 30.153 -2.987 12.402 1.00 95.00 422 TYR A O 1
ATOM 3241 N N . HIS A 1 423 ? 28.995 -2.197 14.171 1.00 97.12 423 HIS A N 1
ATOM 3242 C CA . HIS A 1 423 ? 28.094 -1.331 13.398 1.00 97.12 423 HIS A CA 1
ATOM 3243 C C . HIS A 1 423 ? 28.777 -0.109 12.763 1.00 97.12 423 HIS A C 1
ATOM 3245 O O . HIS A 1 423 ? 28.185 0.578 11.946 1.00 97.12 423 HIS A O 1
ATOM 3251 N N . ASN A 1 424 ? 30.054 0.141 13.066 1.00 97.31 424 ASN A N 1
ATOM 3252 C CA . ASN A 1 424 ? 30.903 1.083 12.327 1.00 97.31 424 ASN A CA 1
ATOM 3253 C C . ASN A 1 424 ? 31.814 0.400 11.292 1.00 97.31 424 ASN A C 1
ATOM 3255 O O . ASN A 1 424 ? 32.746 1.022 10.777 1.00 97.31 424 ASN A O 1
ATOM 3259 N N . SER A 1 425 ? 31.589 -0.882 10.997 1.00 91.44 425 SER A N 1
ATOM 3260 C CA . SER A 1 425 ? 32.358 -1.630 10.003 1.00 91.44 425 SER A CA 1
ATOM 3261 C C . SER A 1 425 ? 31.560 -1.837 8.710 1.00 91.44 425 SER A C 1
ATOM 3263 O O . SER A 1 425 ? 30.340 -1.993 8.769 1.00 91.44 425 SER A O 1
ATOM 3265 N N . PRO A 1 426 ? 32.221 -1.947 7.540 1.00 84.19 426 PRO A N 1
ATOM 3266 C CA . PRO A 1 426 ? 31.535 -2.261 6.284 1.00 84.19 426 PRO A CA 1
ATOM 3267 C C . PRO A 1 426 ? 30.746 -3.577 6.322 1.00 84.19 426 PRO A C 1
ATOM 3269 O O . PRO A 1 426 ? 29.766 -3.721 5.612 1.00 84.19 426 PRO A O 1
ATOM 3272 N N . ALA A 1 427 ? 31.145 -4.529 7.174 1.00 83.31 427 ALA A N 1
ATOM 3273 C CA . ALA A 1 427 ? 30.469 -5.819 7.331 1.00 83.31 427 ALA A CA 1
ATOM 3274 C C . ALA A 1 427 ? 29.114 -5.734 8.064 1.00 83.31 427 ALA A C 1
ATOM 3276 O O . ALA A 1 427 ? 28.472 -6.763 8.267 1.00 83.31 427 ALA A O 1
ATOM 3277 N N . SER A 1 428 ? 28.725 -4.543 8.523 1.00 88.69 428 SER A N 1
ATOM 3278 C CA . SER A 1 428 ? 27.426 -4.277 9.152 1.00 88.69 428 SER A CA 1
ATOM 3279 C C . SER A 1 428 ? 26.430 -3.575 8.228 1.00 88.69 428 SER A C 1
ATOM 3281 O O . SER A 1 428 ? 25.324 -3.275 8.669 1.00 88.69 428 SER A O 1
ATOM 3283 N N . VAL A 1 429 ? 26.832 -3.296 6.983 1.00 89.38 429 VAL A N 1
ATOM 3284 C CA . VAL A 1 429 ? 25.993 -2.666 5.961 1.00 89.38 429 VAL A CA 1
ATOM 3285 C C . VAL A 1 429 ? 25.620 -3.719 4.926 1.00 89.38 429 VAL A C 1
ATOM 3287 O O . VAL A 1 429 ? 26.504 -4.402 4.406 1.00 89.38 429 VAL A O 1
ATOM 3290 N N . ASP A 1 430 ? 24.331 -3.829 4.627 1.00 76.62 430 ASP A N 1
ATOM 3291 C CA . ASP A 1 430 ? 23.791 -4.736 3.616 1.00 76.62 430 ASP A CA 1
ATOM 3292 C C . ASP A 1 430 ? 22.823 -3.976 2.703 1.00 76.62 430 ASP A C 1
ATOM 3294 O O . ASP A 1 430 ? 21.683 -3.706 3.068 1.00 76.62 430 ASP A O 1
ATOM 3298 N N . GLY A 1 431 ? 23.304 -3.545 1.534 1.00 84.06 431 GLY A N 1
ATOM 3299 C CA . GLY A 1 431 ? 22.538 -2.668 0.645 1.00 84.06 431 GLY A CA 1
ATOM 3300 C C . GLY A 1 431 ? 22.131 -1.363 1.337 1.00 84.06 431 GLY A C 1
ATOM 3301 O O . GLY A 1 431 ? 22.988 -0.572 1.738 1.00 84.06 431 GLY A O 1
ATOM 3302 N N . GLU A 1 432 ? 20.823 -1.144 1.468 1.00 85.38 432 GLU A N 1
ATOM 3303 C CA . GLU A 1 432 ? 20.237 0.015 2.154 1.00 85.38 432 GLU A CA 1
ATOM 3304 C C . GLU A 1 432 ? 20.240 -0.103 3.689 1.00 85.38 432 GLU A C 1
ATOM 3306 O O . GLU A 1 432 ? 20.058 0.890 4.402 1.00 85.38 432 GLU A O 1
ATOM 3311 N N . TRP A 1 433 ? 20.487 -1.308 4.205 1.00 87.25 433 TRP A N 1
ATOM 3312 C CA . TRP A 1 433 ? 20.329 -1.654 5.606 1.00 87.25 433 TRP A CA 1
ATOM 3313 C C . TRP A 1 433 ? 21.583 -1.382 6.417 1.00 87.25 433 TRP A C 1
ATOM 3315 O O . TRP A 1 433 ? 22.669 -1.898 6.146 1.00 87.25 433 TRP A O 1
ATOM 3325 N N . TYR A 1 434 ? 21.418 -0.588 7.469 1.00 96.06 434 TYR A N 1
ATOM 3326 C CA . TYR A 1 434 ? 22.470 -0.299 8.433 1.00 96.06 434 TYR A CA 1
ATOM 3327 C C . TYR A 1 434 ? 21.879 0.129 9.775 1.00 96.06 434 TYR A C 1
ATOM 3329 O O . TYR A 1 434 ? 20.772 0.663 9.837 1.00 96.06 434 TYR A O 1
ATOM 3337 N N . VAL A 1 435 ? 22.637 -0.069 10.853 1.00 98.31 435 VAL A N 1
ATOM 3338 C CA . VAL A 1 435 ? 22.244 0.357 12.204 1.00 98.31 435 VAL A CA 1
ATOM 3339 C C . VAL A 1 435 ? 23.017 1.612 12.587 1.00 98.31 435 VAL A C 1
ATOM 3341 O O . VAL A 1 435 ? 24.238 1.665 12.439 1.00 98.31 435 VAL A O 1
ATOM 3344 N N . PHE A 1 436 ? 22.308 2.607 13.108 1.00 98.38 436 PHE A N 1
ATOM 3345 C CA . PHE A 1 436 ? 22.888 3.757 13.787 1.00 98.38 436 PHE A CA 1
ATOM 3346 C C . PHE A 1 436 ? 22.628 3.667 15.291 1.00 98.38 436 PHE A C 1
ATOM 3348 O O . PHE A 1 436 ? 21.628 3.104 15.739 1.00 98.38 436 PHE A O 1
ATOM 3355 N N . ILE A 1 437 ? 23.559 4.208 16.078 1.00 98.75 437 ILE A N 1
ATOM 3356 C CA . ILE A 1 437 ? 23.495 4.159 17.542 1.00 98.75 437 ILE A CA 1
ATOM 3357 C C . ILE A 1 437 ? 23.785 5.550 18.096 1.00 98.75 437 ILE A C 1
ATOM 3359 O O . ILE A 1 437 ? 24.804 6.153 17.741 1.00 98.75 437 ILE A O 1
ATOM 3363 N N . ILE A 1 438 ? 22.913 6.031 18.981 1.00 98.69 438 ILE A N 1
ATOM 3364 C CA . ILE A 1 438 ? 23.100 7.260 19.758 1.00 98.69 438 ILE A CA 1
ATOM 3365 C C . ILE A 1 438 ? 23.282 6.891 21.226 1.00 98.69 438 ILE A C 1
ATOM 3367 O O . ILE A 1 438 ? 22.598 6.009 21.746 1.00 98.69 438 ILE A O 1
ATOM 3371 N N . ASP A 1 439 ? 24.229 7.544 21.883 1.00 98.12 439 ASP A N 1
ATOM 3372 C CA . ASP A 1 439 ? 24.545 7.288 23.275 1.00 98.12 439 ASP A CA 1
ATOM 3373 C C . ASP A 1 439 ? 23.679 8.065 24.275 1.00 98.12 439 ASP A C 1
ATOM 3375 O O . ASP A 1 439 ? 22.829 8.880 23.920 1.00 98.12 439 ASP A O 1
ATOM 3379 N N . GLU A 1 440 ? 23.902 7.797 25.558 1.00 96.88 440 GLU A N 1
ATOM 3380 C CA . GLU A 1 440 ? 23.171 8.398 26.670 1.00 96.88 440 GLU A CA 1
ATOM 3381 C C . GLU A 1 440 ? 23.357 9.924 26.797 1.00 96.88 440 GLU A C 1
ATOM 3383 O O . GLU A 1 440 ? 22.615 10.576 27.532 1.00 96.88 440 GLU A O 1
ATOM 3388 N N . ASN A 1 441 ? 24.346 10.494 26.101 1.00 96.62 441 ASN A N 1
ATOM 3389 C CA . ASN A 1 441 ? 24.623 11.929 26.039 1.00 96.62 441 ASN A CA 1
ATOM 3390 C C . ASN A 1 441 ? 24.134 12.547 24.723 1.00 96.62 441 ASN A C 1
ATOM 3392 O O . ASN A 1 441 ? 24.596 13.628 24.358 1.00 96.62 441 ASN A O 1
ATOM 3396 N N . ASP A 1 442 ? 23.233 11.857 24.016 1.00 97.12 442 ASP A N 1
ATOM 3397 C CA . ASP A 1 442 ? 22.702 12.253 22.715 1.00 97.12 442 ASP A CA 1
ATOM 3398 C C . ASP A 1 442 ? 23.771 12.293 21.603 1.00 97.12 442 ASP A C 1
ATOM 3400 O O . ASP A 1 442 ? 23.544 12.887 20.552 1.00 97.12 442 ASP A O 1
ATOM 3404 N N . LEU A 1 443 ? 24.936 11.650 21.775 1.00 98.38 443 LEU A N 1
ATOM 3405 C CA . LEU A 1 443 ? 25.990 11.643 20.757 1.00 98.38 443 LEU A CA 1
ATOM 3406 C C . LEU A 1 443 ? 25.858 10.446 19.818 1.00 98.38 443 LEU A C 1
ATOM 3408 O O . LEU A 1 443 ? 25.735 9.302 20.253 1.00 98.38 443 LEU A O 1
ATOM 3412 N N . ILE A 1 444 ? 25.966 10.688 18.513 1.00 98.62 444 ILE A N 1
ATOM 3413 C CA . ILE A 1 444 ? 26.009 9.617 17.512 1.00 98.62 444 ILE A CA 1
ATOM 3414 C C . ILE A 1 444 ? 27.318 8.839 17.690 1.00 98.62 444 ILE A C 1
ATOM 3416 O O . ILE A 1 444 ? 28.405 9.373 17.467 1.00 98.62 444 ILE A O 1
ATOM 3420 N N . VAL A 1 445 ? 27.234 7.568 18.077 1.00 98.38 445 VAL A N 1
ATOM 3421 C CA . VAL A 1 445 ? 28.399 6.687 18.279 1.00 98.38 445 VAL A CA 1
ATOM 3422 C C . VAL A 1 445 ? 28.546 5.642 17.179 1.00 98.38 445 VAL A C 1
ATOM 3424 O O . VAL A 1 445 ? 29.640 5.103 16.999 1.00 98.38 445 VAL A O 1
ATOM 3427 N N . SER A 1 446 ? 27.491 5.387 16.402 1.00 98.19 446 SER A N 1
ATOM 3428 C CA . SER A 1 446 ? 27.568 4.560 15.200 1.00 98.19 446 SER A CA 1
ATOM 3429 C C . SER A 1 446 ? 26.793 5.159 14.035 1.00 98.19 446 SER A C 1
ATOM 3431 O O . SER A 1 446 ? 25.628 5.517 14.197 1.00 98.19 446 SER A O 1
ATOM 3433 N N . GLN A 1 447 ? 27.462 5.278 12.882 1.00 96.19 447 GLN A N 1
ATOM 3434 C CA . GLN A 1 447 ? 26.847 5.686 11.620 1.00 96.19 447 GLN A CA 1
ATOM 3435 C C . GLN A 1 447 ? 27.706 5.237 10.414 1.00 96.19 447 GLN A C 1
ATOM 3437 O O . GLN A 1 447 ? 28.525 6.016 9.916 1.00 96.19 447 GLN A O 1
ATOM 3442 N N . PRO A 1 448 ? 27.582 3.981 9.946 1.00 93.81 448 PRO A N 1
ATOM 3443 C CA . PRO A 1 448 ? 28.542 3.381 9.012 1.00 93.81 448 PRO A CA 1
ATOM 3444 C C . PRO A 1 448 ? 28.515 3.986 7.604 1.00 93.81 448 PRO A C 1
ATOM 3446 O O . PRO A 1 448 ? 29.554 4.043 6.948 1.00 93.81 448 PRO A O 1
ATOM 3449 N N . VAL A 1 449 ? 27.358 4.470 7.148 1.00 93.25 449 VAL A N 1
ATOM 3450 C CA . VAL A 1 449 ? 27.195 5.072 5.811 1.00 93.25 449 VAL A CA 1
ATOM 3451 C C . VAL A 1 449 ? 27.457 6.583 5.801 1.00 93.25 449 VAL A C 1
ATOM 3453 O O . VAL A 1 449 ? 27.567 7.200 4.746 1.00 93.25 449 VAL A O 1
ATOM 3456 N N . SER A 1 450 ? 27.578 7.208 6.976 1.00 92.56 450 SER A N 1
ATOM 3457 C CA . SER A 1 450 ? 27.878 8.640 7.134 1.00 92.56 450 SER A CA 1
ATOM 3458 C C . SER A 1 450 ? 28.745 8.884 8.380 1.00 92.56 450 SER A C 1
ATOM 3460 O O . SER A 1 450 ? 28.311 9.528 9.340 1.00 92.56 450 SER A O 1
ATOM 3462 N N . PRO A 1 451 ? 29.994 8.378 8.401 1.00 94.00 451 PRO A N 1
ATOM 3463 C CA . PRO A 1 451 ? 30.844 8.376 9.596 1.00 94.00 451 PRO A CA 1
ATOM 3464 C C . PRO A 1 451 ? 31.251 9.778 10.072 1.00 94.00 451 PRO A C 1
ATOM 3466 O O . PRO A 1 451 ? 31.693 9.947 11.205 1.00 94.00 451 PRO A O 1
ATOM 3469 N N . ASN A 1 452 ? 31.080 10.805 9.238 1.00 95.06 452 ASN A N 1
ATOM 3470 C CA . ASN A 1 452 ? 31.251 12.212 9.605 1.00 95.06 452 ASN A CA 1
ATOM 3471 C C . ASN A 1 452 ? 30.234 12.704 10.652 1.00 95.06 452 ASN A C 1
ATOM 3473 O O . ASN A 1 452 ? 30.455 13.758 11.250 1.00 95.06 452 ASN A O 1
ATOM 3477 N N . LEU A 1 453 ? 29.136 11.972 10.871 1.00 95.81 453 LEU A N 1
ATOM 3478 C CA . LEU A 1 453 ? 28.150 12.276 11.910 1.00 95.81 453 LEU A CA 1
ATOM 3479 C C . LEU A 1 453 ? 28.571 11.779 13.300 1.00 95.81 453 LEU A C 1
ATOM 3481 O O . LEU A 1 453 ? 28.038 12.254 14.299 1.00 95.81 453 LEU A O 1
ATOM 3485 N N . ILE A 1 454 ? 29.549 10.872 13.390 1.00 97.88 454 ILE A N 1
ATOM 3486 C CA . ILE A 1 454 ? 30.002 10.320 14.671 1.00 97.88 454 ILE A CA 1
ATOM 3487 C C . ILE A 1 454 ? 30.571 11.437 15.562 1.00 97.88 454 ILE A C 1
ATOM 3489 O O . ILE A 1 454 ? 31.437 12.211 15.151 1.00 97.88 454 ILE A O 1
ATOM 3493 N N . GLY A 1 455 ? 30.093 11.494 16.806 1.00 97.44 455 GLY A N 1
ATOM 3494 C CA . GLY A 1 455 ? 30.448 12.488 17.819 1.00 97.44 455 GLY A CA 1
ATOM 3495 C C . GLY A 1 455 ? 29.616 13.772 17.781 1.00 97.44 455 GLY A C 1
ATOM 3496 O O . GLY A 1 455 ? 29.833 14.643 18.623 1.00 97.44 455 GLY A O 1
ATOM 3497 N N . GLN A 1 456 ? 28.687 13.910 16.832 1.00 98.12 456 GLN A N 1
ATOM 3498 C CA . GLN A 1 456 ? 27.727 15.014 16.821 1.00 98.12 456 GLN A CA 1
ATOM 3499 C C . GLN A 1 456 ? 26.549 14.715 17.755 1.00 98.12 456 GLN A C 1
ATOM 3501 O O . GLN A 1 456 ? 26.165 13.558 17.924 1.00 98.12 456 GLN A O 1
ATOM 3506 N N . ASP A 1 457 ? 25.980 15.768 18.341 1.00 98.00 457 ASP A N 1
ATOM 3507 C CA . ASP A 1 457 ? 24.736 15.694 19.112 1.00 98.00 457 ASP A CA 1
ATOM 3508 C C . ASP A 1 457 ? 23.559 15.486 18.149 1.00 98.00 457 ASP A C 1
ATOM 3510 O O . ASP A 1 457 ? 23.324 16.322 17.267 1.00 98.00 457 ASP A O 1
ATOM 3514 N N . ILE A 1 458 ? 22.822 14.383 18.313 1.00 97.19 458 ILE A N 1
ATOM 3515 C CA . ILE A 1 458 ? 21.706 14.007 17.444 1.00 97.19 458 ILE A CA 1
ATOM 3516 C C . ILE A 1 458 ? 20.678 15.129 17.351 1.00 97.19 458 ILE A C 1
ATOM 3518 O O . ILE A 1 458 ? 20.189 15.385 16.262 1.00 97.19 458 ILE A O 1
ATOM 3522 N N . LYS A 1 459 ? 20.423 15.892 18.422 1.00 96.62 459 LYS A N 1
ATOM 3523 C CA . LYS A 1 459 ? 19.398 16.954 18.459 1.00 96.62 459 LYS A CA 1
ATOM 3524 C C . LYS A 1 459 ? 19.727 18.150 17.567 1.00 96.62 459 LYS A C 1
ATOM 3526 O O . LYS A 1 459 ? 18.884 19.030 17.394 1.00 96.62 459 LYS A O 1
ATOM 3531 N N . THR A 1 460 ? 20.944 18.203 17.026 1.00 96.56 460 THR A N 1
ATOM 3532 C CA . THR A 1 460 ? 21.380 19.232 16.073 1.00 96.56 460 THR A CA 1
ATOM 3533 C C . THR A 1 460 ? 21.153 18.842 14.614 1.00 96.56 460 THR A C 1
ATOM 3535 O O . THR A 1 460 ? 21.284 19.696 13.739 1.00 96.56 460 THR A O 1
ATOM 3538 N N . ILE A 1 461 ? 20.798 17.581 14.349 1.00 96.00 461 ILE A N 1
ATOM 3539 C CA . ILE A 1 461 ? 20.526 17.089 13.001 1.00 96.00 461 ILE A CA 1
ATOM 3540 C C . ILE A 1 461 ? 19.166 17.612 12.533 1.00 96.00 461 ILE A C 1
ATOM 3542 O O . ILE A 1 461 ? 18.137 17.371 13.165 1.00 96.00 461 ILE A O 1
ATOM 3546 N N . VAL A 1 462 ? 19.187 18.327 11.410 1.00 92.31 462 VAL A N 1
ATOM 3547 C CA . VAL A 1 462 ? 18.015 18.883 10.727 1.00 92.31 462 VAL A CA 1
ATOM 3548 C C . VAL A 1 462 ? 18.027 18.352 9.295 1.00 92.31 462 VAL A C 1
ATOM 3550 O O . VAL A 1 462 ? 19.079 18.386 8.652 1.00 92.31 462 VAL A O 1
ATOM 3553 N N . GLY A 1 463 ? 16.887 17.836 8.832 1.00 86.31 463 GLY A N 1
ATOM 3554 C CA . GLY A 1 463 ? 16.696 17.346 7.466 1.00 86.31 463 GLY A CA 1
ATOM 3555 C C . GLY A 1 463 ? 16.860 18.453 6.422 1.00 86.31 463 GLY A C 1
ATOM 3556 O O . GLY A 1 463 ? 16.836 19.645 6.746 1.00 86.31 463 GLY A O 1
ATOM 3557 N N . SER A 1 464 ? 17.043 18.073 5.157 1.00 87.44 464 SER A N 1
ATOM 3558 C CA . SER A 1 464 ? 17.187 19.021 4.040 1.00 87.44 464 SER A CA 1
ATOM 3559 C C . SER A 1 464 ? 15.952 19.913 3.845 1.00 87.44 464 SER A C 1
ATOM 3561 O O . SER A 1 464 ? 16.071 21.061 3.413 1.00 87.44 464 SER A O 1
ATOM 3563 N N . ASP A 1 465 ? 14.788 19.407 4.241 1.00 79.94 465 ASP A N 1
ATOM 3564 C CA . ASP A 1 465 ? 13.475 20.052 4.268 1.00 79.94 465 ASP A CA 1
ATOM 3565 C C . ASP A 1 465 ? 13.238 20.943 5.504 1.00 79.94 465 ASP A C 1
ATOM 3567 O O . ASP A 1 465 ? 12.211 21.614 5.6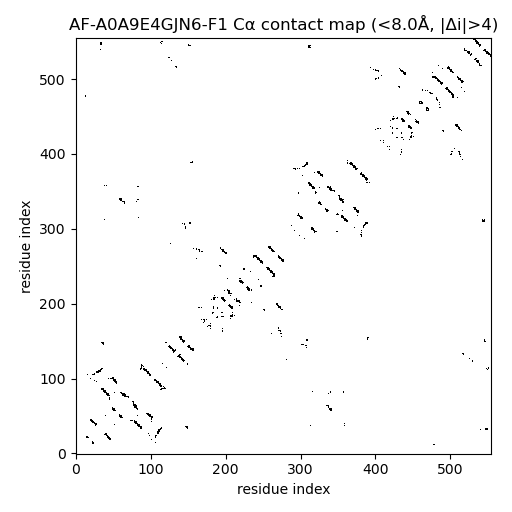11 1.00 79.94 465 ASP A O 1
ATOM 3571 N N . GLY A 1 466 ? 14.194 20.997 6.437 1.00 84.75 466 GLY A N 1
ATOM 3572 C CA . GLY A 1 466 ? 14.070 21.731 7.695 1.00 84.75 466 GLY A CA 1
ATOM 3573 C C . GLY A 1 466 ? 13.406 20.940 8.825 1.00 84.75 466 GLY A C 1
ATOM 3574 O O . GLY A 1 466 ? 13.212 21.504 9.906 1.00 84.75 466 GLY A O 1
ATOM 3575 N N . TYR A 1 467 ? 13.086 19.658 8.620 1.00 84.19 467 TYR A N 1
ATOM 3576 C CA . TYR A 1 467 ? 12.533 18.793 9.656 1.00 84.19 467 TYR A CA 1
ATOM 3577 C C . TYR A 1 467 ? 13.529 18.618 10.808 1.00 84.19 467 TYR A C 1
ATOM 3579 O O . TYR A 1 467 ? 14.701 18.297 10.593 1.00 84.19 467 TYR A O 1
ATOM 3587 N N . GLU A 1 468 ? 13.088 18.815 12.056 1.00 91.12 468 GLU A N 1
ATOM 3588 C CA . GLU A 1 468 ? 13.930 18.674 13.257 1.00 91.12 468 GLU A CA 1
ATOM 3589 C C . GLU A 1 468 ? 14.180 17.193 13.619 1.00 91.12 468 GLU A C 1
ATOM 3591 O O . GLU A 1 468 ? 14.000 16.778 14.766 1.00 91.12 468 GLU A O 1
ATOM 3596 N N . LEU A 1 469 ? 14.616 16.405 12.631 1.00 92.56 469 LEU A N 1
ATOM 3597 C CA . LEU A 1 469 ? 14.814 14.955 12.669 1.00 92.56 469 LEU A CA 1
ATOM 3598 C C . LEU A 1 469 ? 15.514 14.481 13.941 1.00 92.56 469 LEU A C 1
ATOM 3600 O O . LEU A 1 469 ? 15.079 13.545 14.605 1.00 92.56 469 LEU A O 1
ATOM 3604 N N . GLY A 1 470 ? 16.598 15.155 14.311 1.00 93.25 470 GLY A N 1
ATOM 3605 C CA . GLY A 1 470 ? 17.380 14.821 15.486 1.00 93.25 470 GLY A CA 1
ATOM 3606 C C . GLY A 1 470 ? 16.597 14.830 16.796 1.00 93.25 470 GLY A C 1
ATOM 3607 O O . GLY A 1 470 ? 16.808 13.990 17.673 1.00 93.25 470 GLY A O 1
ATOM 3608 N N . LYS A 1 471 ? 15.673 15.787 16.936 1.00 94.88 471 LYS A N 1
ATOM 3609 C CA . LYS A 1 471 ? 14.799 15.882 18.109 1.00 94.88 471 LYS A CA 1
ATOM 3610 C C . LYS A 1 471 ? 13.714 14.819 18.077 1.00 94.88 471 LYS A C 1
ATOM 3612 O O . LYS A 1 471 ? 13.345 14.350 19.149 1.00 94.88 471 LYS A O 1
ATOM 3617 N N . GLU A 1 472 ? 13.241 14.440 16.892 1.00 91.69 472 GLU A N 1
ATOM 3618 C CA . GLU A 1 472 ? 12.268 13.361 16.750 1.00 91.69 472 GLU A CA 1
ATOM 3619 C C . GLU A 1 472 ? 12.883 12.004 17.107 1.00 91.69 472 GLU A C 1
ATOM 3621 O O . GLU A 1 472 ? 12.349 11.293 17.952 1.00 91.69 472 GLU A O 1
ATOM 3626 N N . ILE A 1 473 ? 14.080 11.697 16.594 1.00 94.94 473 ILE A N 1
ATOM 3627 C CA . ILE A 1 473 ? 14.839 10.492 16.974 1.00 94.94 473 ILE A CA 1
ATOM 3628 C C . ILE A 1 473 ? 15.045 10.429 18.490 1.00 94.94 473 ILE A C 1
ATOM 3630 O O . ILE A 1 473 ? 14.870 9.377 19.105 1.00 94.94 473 ILE A O 1
ATOM 3634 N N . ALA A 1 474 ? 15.353 11.562 19.127 1.00 95.19 474 ALA A N 1
ATOM 3635 C CA . ALA A 1 474 ? 15.557 11.620 20.571 1.00 95.19 474 ALA A CA 1
ATOM 3636 C C . ALA A 1 474 ? 14.295 11.302 21.404 1.00 95.19 474 ALA A C 1
ATOM 3638 O O . ALA A 1 474 ? 14.432 10.974 22.588 1.00 95.19 474 ALA A O 1
ATOM 3639 N N . ARG A 1 475 ? 13.086 11.371 20.822 1.00 91.31 475 ARG A N 1
ATOM 3640 C CA . ARG A 1 475 ? 11.819 11.019 21.495 1.00 91.31 475 ARG A CA 1
ATOM 3641 C C . ARG A 1 475 ? 11.595 9.515 21.617 1.00 91.31 475 ARG A C 1
ATOM 3643 O O . ARG A 1 475 ? 10.759 9.114 22.422 1.00 91.31 475 ARG A O 1
ATOM 3650 N N . ALA A 1 476 ? 12.353 8.694 20.887 1.00 91.12 476 ALA A N 1
ATOM 3651 C CA . ALA A 1 476 ? 12.212 7.246 20.929 1.00 91.12 476 ALA A CA 1
ATOM 3652 C C . ALA A 1 476 ? 12.342 6.676 22.356 1.00 91.12 476 ALA A C 1
ATOM 3654 O O . ALA A 1 476 ? 13.175 7.107 23.172 1.00 91.12 476 ALA A O 1
ATOM 3655 N N . THR A 1 477 ? 11.496 5.688 22.645 1.00 90.00 477 THR A N 1
ATOM 3656 C CA . THR A 1 477 ? 11.363 5.041 23.959 1.00 90.00 477 THR A CA 1
ATOM 3657 C C . THR A 1 477 ? 11.655 3.541 23.867 1.00 90.00 477 THR A C 1
ATOM 3659 O O . THR A 1 477 ? 11.985 3.032 22.798 1.00 90.00 477 THR A O 1
ATOM 3662 N N . GLU A 1 478 ? 11.546 2.822 24.987 1.00 82.25 478 GLU A N 1
ATOM 3663 C CA . GLU A 1 478 ? 11.665 1.354 25.024 1.00 82.25 478 GLU A CA 1
ATOM 3664 C C . GLU A 1 478 ? 10.520 0.646 24.276 1.00 82.25 478 GLU A C 1
ATOM 3666 O O . GLU A 1 478 ? 10.659 -0.515 23.913 1.00 82.25 478 GLU A O 1
ATOM 3671 N N . ALA A 1 479 ? 9.408 1.340 23.996 1.00 68.69 479 ALA A N 1
ATOM 3672 C CA . ALA A 1 479 ? 8.347 0.827 23.124 1.00 68.69 479 ALA A CA 1
ATOM 3673 C C . ALA A 1 479 ? 8.724 0.885 21.630 1.00 68.69 479 ALA A C 1
ATOM 3675 O O . ALA A 1 479 ? 8.030 0.308 20.798 1.00 68.69 479 ALA A O 1
ATOM 3676 N N . GLY A 1 480 ? 9.822 1.572 21.304 1.00 78.69 480 GLY A N 1
ATOM 3677 C CA . GLY A 1 480 ? 10.200 1.913 19.944 1.00 78.69 480 GLY A CA 1
ATOM 3678 C C . GLY A 1 480 ? 9.396 3.078 19.370 1.00 78.69 480 GLY A C 1
ATOM 3679 O O . GLY A 1 480 ? 8.459 3.583 19.990 1.00 78.69 480 GLY A O 1
ATOM 3680 N N . HIS A 1 481 ? 9.846 3.574 18.224 1.00 86.19 481 HIS A N 1
ATOM 3681 C CA . HIS A 1 481 ? 9.307 4.751 17.554 1.00 86.19 481 HIS A CA 1
ATOM 3682 C C . HIS A 1 481 ? 9.614 4.668 16.061 1.00 86.19 481 HIS A C 1
ATOM 3684 O O . HIS A 1 481 ? 10.780 4.532 15.684 1.00 86.19 481 HIS A O 1
ATOM 3690 N N . TRP A 1 482 ? 8.581 4.730 15.223 1.00 85.44 482 TRP A N 1
ATOM 3691 C CA . TRP A 1 482 ? 8.745 4.864 13.776 1.00 85.44 482 TRP A CA 1
ATOM 3692 C C . TRP A 1 482 ? 8.868 6.341 13.411 1.00 85.44 482 TRP A C 1
ATOM 3694 O O . TRP A 1 482 ? 8.126 7.175 13.925 1.00 85.44 482 TRP A O 1
ATOM 3704 N N . ILE A 1 483 ? 9.826 6.658 12.543 1.00 85.19 483 ILE A N 1
ATOM 3705 C CA . ILE A 1 483 ? 10.132 8.027 12.128 1.00 85.19 483 ILE A CA 1
ATOM 3706 C C . ILE A 1 483 ? 10.387 8.047 10.630 1.00 85.19 483 ILE A C 1
ATOM 3708 O O . ILE A 1 483 ? 11.225 7.290 10.135 1.00 85.19 483 ILE A O 1
ATOM 3712 N N . ASP A 1 484 ? 9.731 8.976 9.947 1.00 80.75 484 ASP A N 1
ATOM 3713 C CA . ASP A 1 484 ? 9.845 9.171 8.507 1.00 80.75 484 ASP A CA 1
ATOM 3714 C C . ASP A 1 484 ? 10.574 10.476 8.210 1.00 80.75 484 ASP A C 1
ATOM 3716 O O . ASP A 1 484 ? 10.284 11.515 8.806 1.00 80.75 484 ASP A O 1
ATOM 3720 N N . TYR A 1 485 ? 11.550 10.429 7.310 1.00 86.00 485 TYR A N 1
ATOM 3721 C CA . TYR A 1 485 ? 12.350 11.598 6.958 1.00 86.00 485 TYR A CA 1
ATOM 3722 C C . TYR A 1 485 ? 13.091 11.396 5.642 1.00 86.00 485 TYR A C 1
ATOM 3724 O O . TYR A 1 485 ? 13.358 10.271 5.238 1.00 86.00 485 TYR A O 1
ATOM 3732 N N . LEU A 1 486 ? 13.477 12.487 4.988 1.00 86.12 486 LEU A N 1
ATOM 3733 C CA . LEU A 1 486 ? 14.368 12.426 3.833 1.00 86.12 486 LEU A CA 1
ATOM 3734 C C . LEU A 1 486 ? 15.805 12.148 4.284 1.00 86.12 486 LEU A C 1
ATOM 3736 O O . LEU A 1 486 ? 16.324 12.815 5.185 1.00 86.12 486 LEU A O 1
ATOM 3740 N N . TRP A 1 487 ? 16.451 11.157 3.672 1.00 92.00 487 TRP A N 1
ATOM 3741 C CA . TRP A 1 487 ? 17.841 10.821 3.966 1.00 92.00 487 TRP A CA 1
ATOM 3742 C C . TRP A 1 487 ? 18.577 10.314 2.723 1.00 92.00 487 TRP A C 1
ATOM 3744 O O . TRP A 1 487 ? 17.963 9.669 1.877 1.00 92.00 487 TRP A O 1
ATOM 3754 N N . PRO A 1 488 ? 19.900 10.525 2.605 1.00 91.12 488 PRO A N 1
ATOM 3755 C CA . PRO A 1 488 ? 20.677 9.915 1.531 1.00 91.12 488 PRO A CA 1
ATOM 3756 C C . PRO A 1 488 ? 20.607 8.383 1.584 1.00 91.12 488 PRO A C 1
ATOM 3758 O O . PRO A 1 488 ? 20.958 7.784 2.609 1.00 91.12 488 PRO A O 1
ATOM 3761 N N . ASN A 1 489 ? 20.175 7.747 0.497 1.00 87.06 489 ASN A N 1
ATOM 3762 C CA . ASN A 1 489 ? 20.188 6.301 0.319 1.00 87.06 489 ASN A CA 1
ATOM 3763 C C . ASN A 1 489 ? 21.611 5.841 -0.054 1.00 87.06 489 ASN A C 1
ATOM 3765 O O . ASN A 1 489 ? 22.182 6.328 -1.031 1.00 87.06 489 ASN A O 1
ATOM 3769 N N . PRO A 1 490 ? 22.241 4.926 0.709 1.00 86.06 490 PRO A N 1
ATOM 3770 C CA . PRO A 1 490 ? 23.614 4.494 0.445 1.00 86.06 490 PRO A CA 1
ATOM 3771 C C . PRO A 1 490 ? 23.771 3.671 -0.845 1.00 86.06 490 PRO A C 1
ATOM 3773 O O . PRO A 1 490 ? 24.902 3.491 -1.298 1.00 86.06 490 PRO A O 1
ATOM 3776 N N . VAL A 1 491 ? 22.674 3.165 -1.421 1.00 79.56 491 VAL A N 1
ATOM 3777 C CA . VAL A 1 491 ? 22.670 2.376 -2.660 1.00 79.56 491 VAL A CA 1
ATOM 3778 C C . VAL A 1 491 ? 22.589 3.282 -3.887 1.00 79.56 491 VAL A C 1
ATOM 3780 O O . VAL A 1 491 ? 23.408 3.143 -4.796 1.00 79.56 491 VAL A O 1
ATOM 3783 N N . THR A 1 492 ? 21.634 4.215 -3.910 1.00 78.00 492 THR A N 1
ATOM 3784 C CA . THR A 1 492 ? 21.402 5.119 -5.053 1.00 78.00 492 THR A CA 1
ATOM 3785 C C . THR A 1 492 ? 22.275 6.374 -4.982 1.00 78.00 492 THR A C 1
ATOM 3787 O O . THR A 1 492 ? 22.698 6.907 -6.006 1.00 78.00 492 THR A O 1
ATOM 3790 N N . GLY A 1 493 ? 22.609 6.824 -3.769 1.00 82.00 493 GLY A N 1
ATOM 3791 C CA . GLY A 1 493 ? 23.286 8.092 -3.507 1.00 82.00 493 GLY A CA 1
ATOM 3792 C C . GLY A 1 493 ? 22.354 9.308 -3.537 1.00 82.00 493 GLY A C 1
ATOM 3793 O O . GLY A 1 493 ? 22.837 10.428 -3.353 1.00 82.00 493 GLY A O 1
ATOM 3794 N N . GLU A 1 494 ? 21.056 9.102 -3.760 1.00 81.88 494 GLU A N 1
ATOM 3795 C CA . GLU A 1 494 ? 20.039 10.151 -3.804 1.00 81.88 494 GLU A CA 1
ATOM 3796 C C . GLU A 1 494 ? 19.376 10.340 -2.438 1.00 81.88 494 GLU A C 1
ATOM 3798 O O . GLU A 1 494 ? 19.467 9.486 -1.558 1.00 81.88 494 GLU A O 1
ATOM 3803 N N . GLU A 1 495 ? 18.762 11.501 -2.227 1.00 85.56 495 GLU A N 1
ATOM 3804 C CA . GLU A 1 495 ? 17.973 11.748 -1.025 1.00 85.56 495 GLU A CA 1
ATOM 3805 C C . GLU A 1 495 ? 16.558 11.209 -1.237 1.00 85.56 495 GLU A C 1
ATOM 3807 O O . GLU A 1 495 ? 15.843 11.665 -2.126 1.00 85.56 495 GLU A O 1
ATOM 3812 N N . GLU A 1 496 ? 16.173 10.236 -0.418 1.00 81.56 496 GLU A N 1
ATOM 3813 C CA . GLU A 1 496 ? 14.929 9.481 -0.554 1.00 81.56 496 GLU A CA 1
ATOM 3814 C C . GLU A 1 496 ? 14.198 9.420 0.796 1.00 81.56 496 GLU A C 1
ATOM 3816 O O . GLU A 1 496 ? 14.838 9.549 1.851 1.00 81.56 496 GLU A O 1
ATOM 3821 N N . PRO A 1 497 ? 12.868 9.223 0.812 1.00 83.31 497 PRO A N 1
ATOM 3822 C CA . PRO A 1 497 ? 12.147 9.012 2.056 1.00 83.31 497 PRO A CA 1
ATOM 3823 C C . PRO A 1 497 ? 12.616 7.723 2.725 1.00 83.31 497 PRO A C 1
ATOM 3825 O O . PRO A 1 497 ? 12.709 6.662 2.109 1.00 83.31 497 PRO A O 1
ATOM 3828 N N . LYS A 1 498 ? 12.933 7.847 4.009 1.00 88.00 498 LYS A N 1
ATOM 3829 C CA . LYS A 1 498 ? 13.423 6.782 4.861 1.00 88.00 498 LYS A CA 1
ATOM 3830 C C . LYS A 1 498 ? 12.483 6.580 6.039 1.00 88.00 498 LYS A C 1
ATOM 3832 O O . LYS A 1 498 ? 12.195 7.526 6.768 1.00 88.00 498 LYS A O 1
ATOM 3837 N N . HIS A 1 499 ? 12.117 5.327 6.274 1.00 85.00 499 HIS A N 1
ATOM 3838 C CA . HIS A 1 499 ? 11.312 4.868 7.400 1.00 85.00 499 HIS A CA 1
ATOM 3839 C C . HIS A 1 499 ? 12.225 4.188 8.405 1.00 85.00 499 HIS A C 1
ATOM 3841 O O . HIS A 1 499 ? 12.759 3.116 8.118 1.00 85.00 499 HIS A O 1
ATOM 3847 N N . SER A 1 500 ? 12.444 4.796 9.570 1.00 93.19 500 SER A N 1
ATOM 3848 C CA . SER A 1 500 ? 13.325 4.224 10.590 1.00 93.19 500 SER A CA 1
ATOM 3849 C C . SER A 1 500 ? 12.584 3.831 11.853 1.00 93.19 500 SER A C 1
ATOM 3851 O O . SER A 1 500 ? 11.856 4.632 12.431 1.00 93.19 500 SER A O 1
ATOM 3853 N N . TRP A 1 501 ? 12.843 2.612 12.314 1.00 91.81 501 TRP A N 1
ATOM 3854 C CA . TRP A 1 501 ? 12.474 2.152 13.642 1.00 91.81 501 TRP A CA 1
ATOM 3855 C C . TRP A 1 501 ? 13.606 2.483 14.603 1.00 91.81 501 TRP A C 1
ATOM 3857 O O . TRP A 1 501 ? 14.751 2.085 14.373 1.00 91.81 501 TRP A O 1
ATOM 3867 N N . VAL A 1 502 ? 13.294 3.201 15.678 1.00 97.44 502 VAL A N 1
ATOM 3868 C CA . VAL A 1 502 ? 14.254 3.579 16.716 1.00 97.44 502 VAL A CA 1
ATOM 3869 C C . VAL A 1 502 ? 13.737 3.128 18.068 1.00 97.44 502 VAL A C 1
ATOM 3871 O O . VAL A 1 502 ? 12.630 3.475 18.459 1.00 97.44 502 VAL A O 1
ATOM 3874 N N . ILE A 1 503 ? 14.555 2.397 18.817 1.00 94.75 503 ILE A N 1
ATOM 3875 C CA . ILE A 1 503 ? 14.215 1.912 20.155 1.00 94.75 503 ILE A CA 1
ATOM 3876 C C . ILE A 1 503 ? 15.285 2.312 21.159 1.00 94.75 503 ILE A C 1
ATOM 3878 O O . ILE A 1 503 ? 16.485 2.315 20.865 1.00 94.75 503 ILE A O 1
ATOM 3882 N N . ARG A 1 504 ? 14.839 2.677 22.359 1.00 96.88 504 ARG A N 1
ATOM 3883 C CA . ARG A 1 504 ? 15.721 2.958 23.487 1.00 96.88 504 ARG A CA 1
ATOM 3884 C C . ARG A 1 504 ? 16.006 1.674 24.255 1.00 96.88 504 ARG A C 1
ATOM 3886 O O . ARG A 1 504 ? 15.076 0.959 24.596 1.00 96.88 504 ARG A O 1
ATOM 3893 N N . HIS A 1 505 ? 17.273 1.419 24.566 1.00 94.75 505 HIS A N 1
ATOM 3894 C CA . HIS A 1 505 ? 17.710 0.289 25.388 1.00 94.75 505 HIS A CA 1
ATOM 3895 C C . HIS A 1 505 ? 18.967 0.661 26.168 1.00 94.75 505 HIS A C 1
ATOM 3897 O O . HIS A 1 505 ? 19.926 1.171 25.592 1.00 94.75 505 HIS A O 1
ATOM 3903 N N . ASP A 1 506 ? 18.949 0.453 27.486 1.00 94.94 506 ASP A N 1
ATOM 3904 C CA . ASP A 1 506 ? 20.056 0.798 28.398 1.00 94.94 506 ASP A CA 1
ATOM 3905 C C . ASP A 1 506 ? 20.552 2.257 28.253 1.00 94.94 506 ASP A C 1
ATOM 3907 O O . ASP A 1 506 ? 21.740 2.568 28.302 1.00 94.94 506 ASP A O 1
ATOM 3911 N N . GLY A 1 507 ? 19.617 3.184 28.014 1.00 93.62 507 GLY A N 1
ATOM 3912 C CA . GLY A 1 507 ? 19.906 4.608 27.810 1.00 93.62 507 GLY A CA 1
ATOM 3913 C C . GLY A 1 507 ? 20.424 4.981 26.415 1.00 93.62 507 GLY A C 1
ATOM 3914 O O . GLY A 1 507 ? 20.419 6.168 26.090 1.00 93.62 507 GLY A O 1
ATOM 3915 N N . LEU A 1 508 ? 20.788 4.007 25.577 1.00 98.19 508 LEU A N 1
ATOM 3916 C CA . LEU A 1 508 ? 21.181 4.197 24.179 1.00 98.19 508 LEU A CA 1
ATOM 3917 C C . LEU A 1 508 ? 19.949 4.152 23.265 1.00 98.19 508 LEU A C 1
ATOM 3919 O O . LEU A 1 508 ? 18.931 3.558 23.613 1.00 98.19 508 LEU A O 1
ATOM 3923 N N . LEU A 1 509 ? 20.048 4.756 22.083 1.00 98.56 509 LEU A N 1
ATOM 3924 C CA . LEU A 1 509 ? 19.089 4.574 20.992 1.00 98.56 509 LEU A CA 1
ATOM 3925 C C . LEU A 1 509 ? 19.719 3.714 19.902 1.00 98.56 509 LEU A C 1
ATOM 3927 O O . LEU A 1 509 ? 20.827 4.010 19.453 1.00 98.56 509 LEU A O 1
ATOM 3931 N N . PHE A 1 510 ? 18.989 2.699 19.454 1.00 98.56 510 PHE A N 1
ATOM 3932 C CA . PHE A 1 510 ? 19.334 1.853 18.316 1.00 98.56 510 PHE A CA 1
ATOM 3933 C C . PHE A 1 510 ? 18.308 2.093 17.224 1.00 98.56 510 PHE A C 1
ATOM 3935 O O . PHE A 1 510 ? 17.109 2.028 17.495 1.00 98.56 510 PHE A O 1
ATOM 3942 N N . GLY A 1 511 ? 18.765 2.362 16.005 1.00 97.88 511 GLY A N 1
ATOM 3943 C CA . GLY A 1 511 ? 17.856 2.567 14.892 1.00 97.88 511 GLY A CA 1
ATOM 3944 C C . GLY A 1 511 ? 18.365 2.007 13.580 1.00 97.88 511 GLY A C 1
ATOM 3945 O O . GLY A 1 511 ? 19.567 1.936 13.329 1.00 97.88 511 GLY A O 1
ATOM 3946 N N . SER A 1 512 ? 17.426 1.602 12.741 1.00 97.56 512 SER A N 1
ATOM 3947 C CA . SER A 1 512 ? 17.640 1.234 11.346 1.00 97.56 512 SER A CA 1
ATOM 3948 C C . SER A 1 512 ? 16.397 1.612 10.556 1.00 97.56 512 SER A C 1
ATOM 3950 O O . SER A 1 512 ? 15.368 1.923 11.150 1.00 97.56 512 SER A O 1
ATOM 3952 N N . GLY A 1 513 ? 16.487 1.590 9.234 1.00 92.00 513 GLY A N 1
ATOM 3953 C CA . GLY A 1 513 ? 15.361 1.923 8.382 1.00 92.00 513 GLY A CA 1
ATOM 3954 C C . GLY A 1 513 ? 15.581 1.542 6.934 1.00 92.00 513 GLY A C 1
ATOM 3955 O O . GLY A 1 513 ? 16.727 1.347 6.524 1.00 92.00 513 GLY A O 1
ATOM 3956 N N . TYR A 1 514 ? 14.484 1.512 6.192 1.00 86.00 514 TYR A N 1
ATOM 3957 C CA . TYR A 1 514 ? 14.442 1.284 4.751 1.00 86.00 514 TYR A CA 1
ATOM 3958 C C . TYR A 1 514 ? 14.010 2.529 4.007 1.00 86.00 514 TYR A C 1
ATOM 3960 O O . TYR A 1 514 ? 13.421 3.436 4.599 1.00 86.00 514 TYR A O 1
ATOM 3968 N N . TYR A 1 515 ? 14.297 2.550 2.713 1.00 83.50 515 TYR A N 1
ATOM 3969 C CA . TYR A 1 515 ? 13.841 3.597 1.819 1.00 83.50 515 TYR A CA 1
ATOM 3970 C C . TYR A 1 515 ? 12.582 3.125 1.089 1.00 83.50 515 TYR A C 1
ATOM 3972 O O . TYR A 1 515 ? 12.457 1.955 0.706 1.00 83.50 515 TYR A O 1
ATOM 3980 N N . GLY A 1 516 ? 11.605 4.021 0.984 1.00 69.12 516 GLY A N 1
ATOM 3981 C CA . GLY A 1 516 ? 10.250 3.677 0.571 1.00 69.12 516 GLY A CA 1
ATOM 3982 C C . GLY A 1 516 ? 9.330 4.898 0.474 1.00 69.12 516 GLY A C 1
ATOM 3983 O O . GLY A 1 516 ? 9.811 6.032 0.470 1.00 69.12 516 GLY A O 1
ATOM 3984 N N . PRO A 1 517 ? 8.012 4.688 0.346 1.00 60.34 517 PRO A N 1
ATOM 3985 C CA . PRO A 1 517 ? 7.056 5.758 0.092 1.00 60.34 517 PRO A CA 1
ATOM 3986 C C . PRO A 1 517 ? 6.913 6.796 1.199 1.00 60.34 517 PRO A C 1
ATOM 3988 O O . PRO A 1 517 ? 6.643 6.430 2.339 1.00 60.34 517 PRO A O 1
ATOM 3991 N N . PRO A 1 518 ? 6.943 8.105 0.886 1.00 59.22 518 PRO A N 1
ATOM 3992 C CA . PRO A 1 518 ? 6.843 9.140 1.904 1.00 59.22 518 PRO A CA 1
ATOM 3993 C C . PRO A 1 518 ? 5.468 9.135 2.584 1.00 59.22 518 PRO A C 1
ATOM 3995 O O . PRO A 1 518 ? 4.436 9.258 1.929 1.00 59.22 518 PRO A O 1
ATOM 3998 N N . ASN A 1 519 ? 5.458 9.137 3.920 1.00 56.69 519 ASN A N 1
ATOM 3999 C CA . ASN A 1 519 ? 4.236 9.370 4.704 1.00 56.69 519 ASN A CA 1
ATOM 4000 C C . ASN A 1 519 ? 3.719 10.789 4.616 1.00 56.69 519 ASN A C 1
ATOM 4002 O O . ASN A 1 519 ? 2.585 11.032 4.984 1.00 56.69 519 ASN A O 1
ATOM 4006 N N . LEU A 1 520 ? 4.547 11.740 4.198 1.00 57.69 520 LEU A N 1
ATOM 4007 C CA . LEU A 1 520 ? 4.225 13.164 4.258 1.00 57.69 520 LEU A CA 1
ATOM 4008 C C . LEU A 1 520 ? 3.714 13.716 2.925 1.00 57.69 520 LEU A C 1
ATOM 4010 O O . LEU A 1 520 ? 3.356 14.890 2.854 1.00 57.69 520 LEU A O 1
ATOM 4014 N N . GLN A 1 521 ? 3.704 12.903 1.865 1.00 71.44 521 GLN A N 1
ATOM 4015 C CA . GLN A 1 521 ? 3.191 13.341 0.577 1.00 71.44 521 GLN A CA 1
ATOM 4016 C C . GLN A 1 521 ? 1.670 13.255 0.578 1.00 71.44 521 GLN A C 1
ATOM 4018 O O . GLN A 1 521 ? 1.091 12.176 0.699 1.00 71.44 521 GLN A O 1
ATOM 4023 N N . GLU A 1 522 ? 1.043 14.416 0.436 1.00 83.31 522 GLU A N 1
ATOM 4024 C CA . GLU A 1 522 ? -0.395 14.521 0.255 1.00 83.31 522 GLU A CA 1
ATOM 4025 C C . GLU A 1 522 ? -0.732 14.479 -1.242 1.00 83.31 522 GLU A C 1
ATOM 4027 O O . GLU A 1 522 ? -0.148 15.211 -2.047 1.00 83.31 522 GLU A O 1
ATOM 4032 N N . TYR A 1 523 ? -1.674 13.617 -1.613 1.00 88.88 523 TYR A N 1
ATOM 4033 C CA . TYR A 1 523 ? -2.178 13.458 -2.972 1.00 88.88 523 TYR A CA 1
ATOM 4034 C C . TYR A 1 523 ? -3.538 14.124 -3.097 1.00 88.88 523 TYR A C 1
ATOM 4036 O O . TYR A 1 523 ? -4.437 13.859 -2.306 1.00 88.88 523 TYR A O 1
ATOM 4044 N N . GLN A 1 524 ? -3.688 14.968 -4.114 1.00 90.69 524 GLN A N 1
ATOM 4045 C CA . GLN A 1 524 ? -4.944 15.643 -4.419 1.00 90.69 524 GLN A CA 1
ATOM 4046 C C . GLN A 1 524 ? -5.701 14.857 -5.486 1.00 90.69 524 GLN A C 1
ATOM 4048 O O . GLN A 1 524 ? -5.196 14.659 -6.592 1.00 90.69 524 GLN A O 1
ATOM 4053 N N . LEU A 1 525 ? -6.912 14.425 -5.155 1.00 91.38 525 LEU A N 1
ATOM 4054 C CA . LEU A 1 525 ? -7.839 13.773 -6.064 1.00 91.38 525 LEU A CA 1
ATOM 4055 C C . LEU A 1 525 ? -8.937 14.757 -6.455 1.00 91.38 525 LEU A C 1
ATOM 4057 O O . LEU A 1 525 ? -9.646 15.281 -5.597 1.00 91.38 525 LEU A O 1
ATOM 4061 N N . ALA A 1 526 ? -9.092 14.989 -7.753 1.00 88.38 526 ALA A N 1
ATOM 4062 C CA . ALA A 1 526 ? -10.179 15.801 -8.282 1.00 88.38 526 ALA A CA 1
ATOM 4063 C C . ALA A 1 526 ? -11.435 14.954 -8.546 1.00 88.38 526 ALA A C 1
ATOM 4065 O O . ALA A 1 526 ? -11.368 13.744 -8.775 1.00 88.38 526 ALA A O 1
ATOM 4066 N N . ASP A 1 527 ? -12.582 15.627 -8.566 1.00 86.50 527 ASP A N 1
ATOM 4067 C CA . ASP A 1 527 ? -13.881 15.087 -8.965 1.00 86.50 527 ASP A CA 1
ATOM 4068 C C . ASP A 1 527 ? -14.411 13.943 -8.074 1.00 86.50 527 ASP A C 1
ATOM 4070 O O . ASP A 1 527 ? -15.248 13.152 -8.514 1.00 86.50 527 ASP A O 1
ATOM 4074 N N . PHE A 1 528 ? -13.988 13.884 -6.803 1.00 88.56 528 PHE A N 1
ATOM 4075 C CA . PHE A 1 528 ? -14.487 12.926 -5.807 1.00 88.56 528 PHE A CA 1
ATOM 4076 C C . PHE A 1 528 ? -15.071 13.618 -4.561 1.00 88.56 528 PHE A C 1
ATOM 4078 O O . PHE A 1 528 ? -14.445 14.536 -4.036 1.00 88.56 528 PHE A O 1
ATOM 4085 N N . PRO A 1 529 ? -16.231 13.180 -4.026 1.00 87.56 529 PRO A N 1
ATOM 4086 C CA . PRO A 1 529 ? -17.104 12.119 -4.544 1.00 87.56 529 PRO A CA 1
ATOM 4087 C C . PRO A 1 529 ? -17.997 12.583 -5.706 1.00 87.56 529 PRO A C 1
ATOM 4089 O O . PRO A 1 529 ? -18.778 11.806 -6.251 1.00 87.56 529 PRO A O 1
ATOM 4092 N N . THR A 1 530 ? -17.921 13.863 -6.065 1.00 85.19 530 THR A N 1
ATOM 4093 C CA . THR A 1 530 ? -18.690 14.478 -7.147 1.00 85.19 530 THR A CA 1
ATOM 4094 C C . THR A 1 530 ? -17.796 15.378 -7.984 1.00 85.19 530 THR A C 1
ATOM 4096 O O . THR A 1 530 ? -16.851 15.965 -7.462 1.00 85.19 530 THR A O 1
ATOM 4099 N N . ALA A 1 531 ? -18.157 15.574 -9.253 1.00 84.38 531 ALA A N 1
ATOM 4100 C CA . ALA A 1 531 ? -17.461 16.502 -10.139 1.00 84.38 531 ALA A CA 1
ATOM 4101 C C . ALA A 1 531 ? -17.295 17.898 -9.503 1.00 84.38 531 ALA A C 1
ATOM 4103 O O . ALA A 1 531 ? -18.261 18.479 -9.001 1.00 84.38 531 ALA A O 1
ATOM 4104 N N . GLY A 1 532 ? -16.075 18.429 -9.548 1.00 83.44 532 GLY A N 1
ATOM 4105 C CA . GLY A 1 532 ? -15.674 19.711 -8.974 1.00 83.44 532 GLY A CA 1
ATOM 4106 C C . GLY A 1 532 ? -15.306 19.691 -7.488 1.00 83.44 532 GLY A C 1
ATOM 4107 O O . GLY A 1 532 ? -14.934 20.744 -6.979 1.00 83.44 532 GLY A O 1
ATOM 4108 N N . ALA A 1 533 ? -15.423 18.559 -6.789 1.00 89.00 533 ALA A N 1
ATOM 4109 C CA . ALA A 1 533 ? -14.884 18.404 -5.437 1.00 89.00 533 ALA A CA 1
ATOM 4110 C C . ALA A 1 533 ? -13.396 18.011 -5.483 1.00 89.00 533 ALA A C 1
ATOM 4112 O O . ALA A 1 533 ? -12.941 17.410 -6.457 1.00 89.00 533 ALA A O 1
ATOM 4113 N N . GLU A 1 534 ? -12.653 18.345 -4.432 1.00 90.69 534 GLU A N 1
ATOM 4114 C CA . GLU A 1 534 ? -11.252 17.952 -4.252 1.00 90.69 534 GLU A CA 1
ATOM 4115 C C . GLU A 1 534 ? -11.098 17.181 -2.940 1.00 90.69 534 GLU A C 1
ATOM 4117 O O . GLU A 1 534 ? -11.757 17.478 -1.942 1.00 90.69 534 GLU A O 1
ATOM 4122 N N . LEU A 1 535 ? -10.227 16.180 -2.935 1.00 92.50 535 LEU A N 1
ATOM 4123 C CA . LEU A 1 535 ? -9.955 15.344 -1.776 1.00 92.50 535 LEU A CA 1
ATOM 4124 C C . LEU A 1 535 ? -8.445 15.182 -1.594 1.00 92.50 535 LEU A C 1
ATOM 4126 O O . LEU A 1 535 ? -7.738 14.878 -2.551 1.00 92.50 535 LEU A O 1
ATOM 4130 N N . SER A 1 536 ? -7.966 15.321 -0.359 1.00 92.69 536 SER A N 1
ATOM 4131 C CA . SER A 1 536 ? -6.584 15.006 0.012 1.00 92.69 536 SER A CA 1
ATOM 4132 C C . SER A 1 536 ? -6.473 13.586 0.571 1.00 92.69 536 SER A C 1
ATOM 4134 O O . SER A 1 536 ? -7.230 13.212 1.472 1.00 92.69 536 SER A O 1
ATOM 4136 N N . LEU A 1 537 ? -5.482 12.827 0.104 1.00 91.62 537 LEU A N 1
ATOM 4137 C CA . LEU A 1 537 ? -5.067 11.542 0.669 1.00 91.62 537 LEU A CA 1
ATOM 4138 C C . LEU A 1 537 ? -3.628 11.589 1.163 1.00 91.62 537 LEU A C 1
ATOM 4140 O O . LEU A 1 537 ? -2.765 12.195 0.534 1.00 91.62 537 LEU A O 1
ATOM 4144 N N . GLN A 1 538 ? -3.351 10.831 2.214 1.00 88.06 538 GLN A N 1
ATOM 4145 C CA . GLN A 1 538 ? -2.006 10.581 2.713 1.00 88.06 538 GLN A CA 1
ATOM 4146 C C . GLN A 1 538 ? -1.818 9.079 2.940 1.00 88.06 538 GLN A C 1
ATOM 4148 O O . GLN A 1 538 ? -2.751 8.376 3.330 1.00 88.06 538 GLN A O 1
ATOM 4153 N N . TRP A 1 539 ? -0.614 8.567 2.694 1.00 85.00 539 TRP A N 1
ATOM 4154 C CA . TRP A 1 539 ? -0.270 7.194 3.056 1.00 85.00 539 TRP A CA 1
ATOM 4155 C C . TRP A 1 539 ? -0.016 7.084 4.566 1.00 85.00 539 TRP A C 1
ATOM 4157 O O . TRP A 1 539 ? 0.772 7.842 5.132 1.00 85.00 539 TRP A O 1
ATOM 4167 N N . SER A 1 540 ? -0.680 6.132 5.223 1.00 79.00 540 SER A N 1
ATOM 4168 C CA . SER A 1 540 ? -0.501 5.817 6.640 1.00 79.00 540 SER A CA 1
ATOM 4169 C C . SER A 1 540 ? 0.287 4.521 6.785 1.00 79.00 540 SER A C 1
ATOM 4171 O O . SER A 1 540 ? -0.244 3.442 6.530 1.00 79.00 540 SER A O 1
ATOM 4173 N N . GLN A 1 541 ? 1.542 4.599 7.237 1.00 69.31 541 GLN A N 1
ATOM 4174 C CA . GLN A 1 541 ? 2.367 3.399 7.467 1.00 69.31 541 GLN A CA 1
ATOM 4175 C C . GLN A 1 541 ? 1.829 2.485 8.563 1.00 69.31 541 GLN A C 1
ATOM 4177 O O . GLN A 1 541 ? 1.843 1.278 8.335 1.00 69.31 541 GLN A O 1
ATOM 4182 N N . PRO A 1 542 ? 1.328 2.980 9.715 1.00 68.12 542 PRO A N 1
ATOM 4183 C CA . PRO A 1 542 ? 0.741 2.091 10.714 1.00 68.12 542 PRO A CA 1
ATOM 4184 C C . PRO A 1 542 ? -0.419 1.270 10.151 1.00 68.12 542 PRO A C 1
ATOM 4186 O O . PRO A 1 542 ? -0.592 0.125 10.540 1.00 68.12 542 PRO A O 1
ATOM 4189 N N . LEU A 1 543 ? -1.187 1.838 9.215 1.00 72.38 543 LEU A N 1
ATOM 4190 C CA . LEU A 1 543 ? -2.290 1.140 8.556 1.00 72.38 543 LEU A CA 1
ATOM 4191 C C . LEU A 1 543 ? -1.863 0.425 7.271 1.00 72.38 543 LEU A C 1
ATOM 4193 O O . LEU A 1 543 ? -2.635 -0.369 6.745 1.00 72.38 543 LEU A O 1
ATOM 4197 N N . GLN A 1 544 ? -0.675 0.715 6.736 1.00 74.81 544 GLN A N 1
ATOM 4198 C CA . GLN A 1 544 ? -0.279 0.357 5.371 1.00 74.81 544 GLN A CA 1
ATOM 4199 C C . GLN A 1 544 ? -1.400 0.676 4.358 1.00 74.81 544 GLN A C 1
ATOM 4201 O O . GLN A 1 544 ? -1.722 -0.128 3.485 1.00 74.81 544 GLN A O 1
ATOM 4206 N N . ASN A 1 545 ? -2.071 1.817 4.529 1.00 82.81 545 ASN A N 1
ATOM 4207 C CA . ASN A 1 545 ? -3.253 2.173 3.749 1.00 82.81 545 ASN A CA 1
ATOM 4208 C C . ASN A 1 545 ? -3.407 3.695 3.633 1.00 82.81 545 ASN A C 1
ATOM 4210 O O . ASN A 1 545 ? -2.754 4.446 4.359 1.00 82.81 545 ASN A O 1
ATOM 4214 N N . PHE A 1 546 ? -4.272 4.164 2.737 1.00 87.94 546 PHE A N 1
ATOM 4215 C CA . PHE A 1 546 ? -4.550 5.590 2.601 1.00 87.94 546 PHE A CA 1
ATOM 4216 C C . PHE A 1 546 ? -5.508 6.084 3.681 1.00 87.94 546 PHE A C 1
ATOM 4218 O O . PHE A 1 546 ? -6.441 5.394 4.092 1.00 87.94 546 PHE A O 1
ATOM 4225 N N . VAL A 1 547 ? -5.277 7.310 4.130 1.00 90.19 547 VAL A N 1
ATOM 4226 C CA . VAL A 1 547 ? -6.178 8.069 4.996 1.00 90.19 547 VAL A CA 1
ATOM 4227 C C . VAL A 1 547 ? -6.557 9.360 4.291 1.00 90.19 547 VAL A C 1
ATOM 4229 O O . VAL A 1 547 ? -5.730 9.991 3.631 1.00 90.19 547 VAL A O 1
ATOM 4232 N N . ILE A 1 548 ? -7.821 9.741 4.416 1.00 93.31 548 ILE A N 1
ATOM 4233 C CA . ILE A 1 548 ? -8.345 10.993 3.883 1.00 93.31 548 ILE A CA 1
ATOM 4234 C C . ILE A 1 548 ? -8.022 12.090 4.892 1.00 93.31 548 ILE A C 1
ATOM 4236 O O . ILE A 1 548 ? -8.406 11.997 6.058 1.00 93.31 548 ILE A O 1
ATOM 4240 N N . THR A 1 549 ? -7.306 13.118 4.448 1.00 91.25 549 THR A N 1
ATOM 4241 C CA . THR A 1 549 ? -6.849 14.225 5.304 1.00 91.25 549 THR A CA 1
ATOM 4242 C C . THR A 1 549 ? -7.649 15.504 5.086 1.00 91.25 549 THR A C 1
ATOM 4244 O O . THR A 1 549 ? -7.658 16.380 5.950 1.00 91.25 549 THR A O 1
ATOM 4247 N N . SER A 1 550 ? -8.339 15.630 3.947 1.00 90.88 550 SER A N 1
ATOM 4248 C CA . SER A 1 550 ? -9.250 16.741 3.679 1.00 90.88 550 SER A CA 1
ATOM 4249 C C . SER A 1 550 ? -10.278 16.393 2.598 1.00 90.88 550 SER A C 1
ATOM 4251 O O . SER A 1 550 ? -9.998 15.605 1.694 1.00 90.88 550 SER A O 1
ATOM 4253 N N . VAL A 1 551 ? -11.469 16.994 2.684 1.00 88.75 551 VAL A N 1
ATOM 4254 C CA . VAL A 1 551 ? -12.498 16.957 1.634 1.00 88.75 551 VAL A CA 1
ATOM 4255 C C . VAL A 1 551 ? -12.998 18.381 1.405 1.00 88.75 551 VAL A C 1
ATOM 4257 O O . VAL A 1 551 ? -13.547 19.016 2.308 1.00 88.75 551 VAL A O 1
ATOM 4260 N N . LEU A 1 552 ? -12.813 18.889 0.191 1.00 87.06 552 LEU A N 1
ATOM 4261 C CA . LEU A 1 552 ? -13.269 20.200 -0.253 1.00 87.06 552 LEU A CA 1
ATOM 4262 C C . LEU A 1 552 ? -14.460 20.021 -1.209 1.00 87.06 552 LEU A C 1
ATOM 4264 O O . LEU A 1 552 ? -14.301 19.483 -2.306 1.00 87.06 552 LEU A O 1
ATOM 4268 N N . PRO A 1 553 ? -15.675 20.446 -0.822 1.00 80.12 553 PRO A N 1
ATOM 4269 C CA . PRO A 1 553 ? -16.847 20.306 -1.678 1.00 80.12 553 PRO A CA 1
ATOM 4270 C C . PRO A 1 553 ? -16.765 21.236 -2.897 1.00 80.12 553 PRO A C 1
ATOM 4272 O O . PRO A 1 553 ? -16.159 22.304 -2.832 1.00 80.12 553 PRO A O 1
ATOM 4275 N N . SER A 1 554 ? -17.446 20.862 -3.984 1.00 76.25 554 SER A N 1
ATOM 4276 C CA . SER A 1 554 ? -17.607 21.726 -5.160 1.00 76.25 554 SER A CA 1
ATOM 4277 C C . SER A 1 554 ? -18.311 23.041 -4.788 1.00 76.25 554 SER A C 1
ATOM 4279 O O . SER A 1 554 ? -19.347 22.992 -4.114 1.00 76.25 554 SER A O 1
ATOM 4281 N N . GLU A 1 555 ? -17.785 24.185 -5.246 1.00 60.25 555 GLU A N 1
ATOM 4282 C CA . GLU A 1 555 ? -18.372 25.526 -5.022 1.00 60.25 555 GLU A CA 1
ATOM 4283 C C . GLU A 1 555 ? -19.804 25.713 -5.558 1.00 60.25 555 GLU A C 1
ATOM 4285 O O . GLU A 1 555 ? -20.130 25.201 -6.658 1.00 60.25 555 GLU A O 1
#

Secondary structure (DSSP, 8-state):
-----------------BTTB-EEEEESPTTEEE-SEEEEEEEESS-S-EEEEETTEEEEEEEEE--GGGHHHHSSS--EEEEEEEGGGT-SEEEEEEEEETTEEEEEEEEEE---SSS---S---EEEEET-SSTT-EEEEEEETTTTEEEEEE-HHHHHHHHHHHHHHHHHHH-HHHHHHHHTSGGGEETTEE-EEE-TTSBEEE-SS-GGGTTSBGGG---TT---HHHHHTT--TT-EEEEEEEE-TTT-SEEEEEEEEEEETTEEEEEEEE--S-----PPP------TT--EEEEES-TT-EE-SEEEEEEEESS-S-EEEEETTEEEEEEEEE--GGGHHHHSSS--EEEEEEEGGGG-SEEEEEEEEETTEEEEEEEEEE---SHHHHHHHHHHHHHHHHHHHHHH-HHHHHHHHTSGGG-BTTB--EEE-TTSBEEE-TT-GGGTTSBGGG---TT---HHHHHTT--TT-EEEEEEEE-TTT-SEEEEEEEEEEETTEEEEEEEE---TTPEEEEES-SSTT-EEEEEEETTTTEEEEEEEE---

Solvent-accessible surface area (backbone atoms only — not comparable to full-atom values): 29948 Å² total; per-residue (Å²): 133,87,80,89,83,83,87,81,82,88,82,74,93,64,72,31,74,48,104,50,45,53,39,45,61,61,34,67,50,66,80,31,72,37,34,22,48,46,65,41,30,34,38,36,52,56,60,90,41,41,38,41,28,52,70,94,45,78,42,59,31,10,59,53,20,78,33,77,87,38,33,90,78,55,74,49,31,53,28,21,34,43,34,82,42,58,39,29,74,74,44,70,45,83,46,43,39,35,36,21,45,72,86,43,75,47,30,75,23,42,31,39,30,31,47,84,89,41,79,71,76,72,97,65,79,53,75,48,78,39,74,46,26,58,40,82,89,24,38,28,32,32,27,55,35,64,81,37,52,40,49,31,41,59,45,45,58,48,60,51,31,52,52,60,41,48,54,51,50,55,39,30,74,73,61,31,68,69,57,37,31,56,45,31,51,30,79,88,48,50,57,86,68,36,46,47,32,32,29,40,77,82,41,24,25,62,17,29,54,89,53,60,85,48,50,71,38,52,39,66,74,42,57,37,94,88,65,44,58,49,20,49,58,61,68,66,33,34,76,88,38,40,82,48,79,45,65,40,70,36,82,74,82,67,47,77,34,50,26,45,30,48,27,32,32,54,97,65,24,37,42,29,23,33,45,64,66,71,94,72,80,79,74,73,77,75,79,89,73,80,66,70,46,90,91,57,69,55,49,71,55,28,71,41,85,70,35,61,36,27,23,50,44,65,36,31,34,38,32,59,76,72,95,40,43,39,40,33,45,84,93,48,76,46,63,39,20,57,43,20,76,31,80,85,42,35,88,79,54,73,50,33,59,29,20,34,41,34,84,38,63,43,49,83,74,46,71,44,81,45,50,43,33,36,22,50,72,84,41,76,48,42,76,38,49,32,37,29,29,61,85,72,51,66,62,48,57,52,47,30,52,52,52,38,48,53,52,50,55,38,29,75,73,63,32,66,70,59,37,41,55,44,32,52,32,77,92,43,50,56,76,67,39,44,46,34,31,30,40,76,81,43,27,24,67,19,30,57,91,49,59,87,49,47,74,39,53,38,66,74,41,58,36,95,89,65,44,59,50,18,51,57,63,67,66,37,35,75,86,41,36,80,47,78,45,67,40,73,37,78,71,83,69,45,76,38,34,29,47,29,48,27,31,33,54,98,66,24,38,41,27,21,34,49,76,49,54,53,59,82,54,72,44,81,40,75,43,41,93,42,79,69,9,35,27,33,34,27,48,34,73,94,37,45,36,54,29,40,74,42,71,45,77,51,132

Mean predicted aligned error: 13.07 Å

Foldseek 3Di:
DDDDDDDDDDDAPDQPPDVFFGWDFQPPDAAEAFAFKAKGKIWGQGFPWKWKDKAPDIWTWFFQWFQVVCCVGNVGGRTMTIAIDGLQVVAFAKIKIWMDGPNHTRDIHIYGYDYPNDSFDPPFKDKDWDACPFHHRWIWIWIQDRLRNAIFTPAGQRVVFVVLLVVLVVCCVVPNDVVSLVCLLDPVSDDQQKGKWKAALQQATSHDNQCCVSGGPRLQPDAAPVRHSQSVQLVPAEQVWDWDWGFDQGSNPRDTFIWIKIWHQDPSMIMMIIDGDPPDPPPPPDDQDQQAPPPWQWGFSPPGAAEEDAFKHKGKIFGLDAPWKWKDKDPDITTWGFQTAAPPCCVPNVGGRTMTMDTDGLPVVPFAKIWIWIDGVNHTGDIHIYGYYYPPCVVFVVVFVVLLVVLVVCCVVVNDVVSLVCQLDPVQDDQQKGKWKAALQQATSHDNLCCVRGGPRLQPDAAPVRHSRSVQLVPAEQVWDWDWGFDQRSNPRDTAIWIKIWHDDPSMIMMITDGTGGQPDWDWDAQPSHHQKIWIWGQDPSRNGIGTPDIGDHD

Sequence (555 aa):
LMAIVACFLLSGGAFAQTGNGMAMLENPAPDSYQSGIAVISGWACDAQEIVIEIDDMSFAAAYGTMRGDTQERCGDTDNGFSFLWNWNNSGDGEHTVRALADGTPFGEATVTVTTFGTEFLRDAHGVYSLTNFPTADEETRIQWEESLQNFVIRDNPTTFTRDFVQAALDRHDRDGREATAAYYNSPASVEGQWYVFIIDENDLFIAHPIMPELIGQDIKTIVGSDGYELGREIAMATEAGHWIHYPWPNPVTGEEEPKHTWAIRYGGLIFGSGYYESLTDDATPLPVGHSQVAGVAAVLENPALGSFHSGMAVLSGWACEAEEILIQINDMSLTAAYGTVRGDTQAVCGDIDNGFSLLLNWNILGDGVHTVRAFLDGTLFAQIPVTVTTFGDEEKATFTQNLVQAALDRYDRDGREATVAYHNSPASVDGEWYVFIIDENDLIVSQPVSPNLIGQDIKTIVGSDGYELGKEIARATEAGHWIDYLWPNPVTGEEEPKHSWVIRHDGLLFGSGYYGPPNLQEYQLADFPTAGAELSLQWSQPLQNFVITSVLPSE

Radius of gyration: 26.74 Å; Cα contacts (8 Å, |Δi|>4): 1314; chains: 1; bounding box: 67×52×100 Å

Nearest PDB structures (foldseek):
  2qhk-assembly1_A  TM=8.462E-01  e=7.532E-07  Vibrio parahaemolyticus RIMD 2210633
  3ub8-assembly1_B  TM=7.561E-01  e=6.054E-07  Helicobacter pylori SS1
  4k08-assembly1_A  TM=7.516E-01  e=8.401E-07  Anaeromyxobacter dehalogenans 2CP-C
  5g4z-assembly1_A  TM=7.047E-01  e=2.791E-06  Pseudomonas syringae
  5x3i-assembly1_A  TM=2.856E-01  e=4.192E-03  Kribbella flavida DSM 17836